Protein AF-A0A9D5T159-F1 (afdb_monomer)

Foldseek 3Di:
DDDDDDDDDDDDDPDPDDDDDPDPDDPDPDPDDDDDPDDDDDDDDDDDDDDDDDDDDDDDDDDDDDDDDDDDDDDDDDDDDDDDDDDDDDDDDDDDDDDDDDDDDDDDDDDDDDPDVVVVVVVVVVVVVVVCVVVVVDDPDFDWDPAAQVFATARPPPRDGDDDHDNFDWDDAEQQRFIAGPRPGDTDHHRPHFDWDDWDWPADAAQPDWTKIFTAGPRPGDGPDMDTHDHDQWEDDQQFIPHAPVRVQVNCVVVFVKDWDPDFPPPDPDPQKTKIWIAHPVRFIWMWIFGADPVRGTFKIKIKGLDLLVQQQSQLVVVCRRPVQSDDPRSRPPQDEQDWDDDDFKIWGWHADPPNIIMIMIGGPSNVVPDDPPNVPPPD

Mean predicted aligned error: 19.45 Å

Radius of gyration: 51.62 Å; Cα contacts (8 Å, |Δi|>4): 523; chains: 1; bounding box: 123×114×135 Å

Secondary structure (DSSP, 8-state):
---------PPP-------------PPPPPPPPP------PPPPP-----------------------------PPP-------------------------PPPPP-------HHHHHHHHHHHHHHHHHHHHTTSS-SS--EEPP-SSS-EEETTT--EES-PPPP-BPPP-SSS--BBTTT--B-SPP----EEEEEEEE---SSS-EEEEEEETTT--EEEEEEEPPPPP-EETTEESS-HHHHHHHHHHHSS-EEEEEE---S--TTEEEEEEE-TT--EEEEEEEE-TTS-EEEEEEEESSHHHHHHHHHHHHHHH-TT---TTTTTS--TT-EEEETTEEEEEEEETTTEEEEEEEEHHHHHH--TT-TTS--

Solvent-accessible surface area (backbone atoms only — not comparable to full-atom values): 24364 Å² total; per-residue (Å²): 141,80,84,89,88,89,83,89,81,85,82,82,96,84,87,89,76,89,87,91,78,82,78,82,76,75,79,77,81,78,77,82,77,81,84,79,84,76,81,85,76,84,84,83,89,82,91,85,79,92,84,88,81,89,85,84,84,88,83,88,88,86,87,87,94,87,83,93,87,82,83,86,89,86,90,80,90,78,85,87,86,90,83,88,85,86,88,89,86,86,89,87,86,88,88,83,88,83,90,80,90,82,84,87,83,82,91,80,92,80,86,84,90,75,71,61,64,59,50,51,51,52,48,51,51,49,49,51,49,48,50,37,45,71,70,52,77,52,70,91,72,80,57,64,42,81,44,39,63,85,39,35,19,33,25,79,84,71,70,49,72,47,83,64,44,35,79,74,55,64,50,78,53,40,48,83,40,54,8,32,21,81,86,76,70,47,81,60,54,70,39,76,44,79,46,87,49,57,77,41,79,78,38,79,44,34,63,78,38,62,11,33,33,30,34,22,19,68,86,77,62,48,77,75,45,75,47,78,40,71,50,38,79,57,38,78,56,70,45,23,42,77,53,50,70,70,43,48,55,50,36,45,47,72,78,43,70,35,50,68,50,91,59,69,61,68,81,62,97,43,94,52,47,48,32,26,45,30,29,43,77,88,66,51,64,33,38,40,35,39,31,39,46,99,85,67,36,35,30,35,41,32,29,35,18,68,45,52,51,61,10,25,27,54,43,36,55,52,44,24,65,43,37,71,84,49,74,57,94,54,40,33,80,78,50,49,86,70,37,76,50,75,55,99,63,35,32,37,41,27,38,77,45,98,87,64,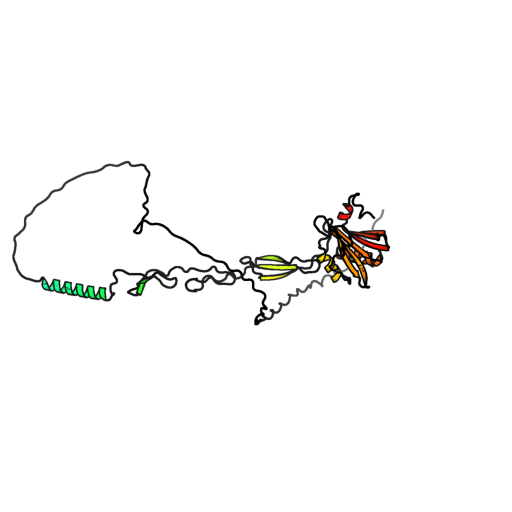35,14,37,12,37,36,30,24,42,59,35,63,74,65,57,51,98,81,55,64,90,77,65,130

Sequence (380 aa):
MDTENNQINNPTPEENAEKNEVIGSNPEPIPPKPQYEGTAEPFAENPATANTINNTPQFAPQMPQNGIYNGYVPNPQATPDFANNQPQFAPPFQQPYNVAINTPPPKKKKKFLAPLIIIVVLIVVAAVFFLLTSTHVICLDHKWKEATCTDPKICMYCNKTEGVPSKHDWSEATCTEDAECKNCGKEGKKATGHTEGSWTVTKEATLIDYGTEELLCKDCSESLNSRSTEKKDAAVIGESFNFTDIEFISWVMENTTAEIDYTETGVFDDPATTSYDITDSDGTKGILALDHDENGNICVIIFYYAEWADAAAMAAITAEDINSSFVFENAGEYLVEYDIYTAADMTIYVYETDGGIYSAMLAPVEFIENLSDDDSDYEA

Nearest PDB structures (foldseek):
  2xft-assembly1_A  TM=7.803E-01  e=1.245E+00  Streptomyces clavuligerus
  2xgn-assembly2_B  TM=7.862E-01  e=1.316E+00  Streptomyces clavuligerus

Structure (mmCIF, N/CA/C/O backbone):
data_AF-A0A9D5T159-F1
#
_entry.id   AF-A0A9D5T159-F1
#
loop_
_atom_site.group_PDB
_atom_site.id
_atom_site.type_symbol
_atom_site.label_atom_id
_atom_site.label_alt_id
_atom_site.label_comp_id
_atom_site.label_asym_id
_atom_site.label_entity_id
_atom_site.label_seq_id
_atom_site.pdbx_PDB_ins_code
_atom_site.Cartn_x
_atom_site.Cartn_y
_atom_site.Cartn_z
_atom_site.occupancy
_atom_site.B_iso_or_equiv
_atom_site.auth_seq_id
_atom_site.auth_comp_id
_atom_site.auth_asym_id
_atom_site.auth_atom_id
_atom_site.pdbx_PDB_model_num
ATOM 1 N N . MET A 1 1 ? 8.693 -66.542 -40.450 1.00 35.00 1 MET A N 1
ATOM 2 C CA . MET A 1 1 ? 9.557 -67.734 -40.431 1.00 35.00 1 MET A CA 1
ATOM 3 C C . MET A 1 1 ? 10.956 -67.221 -40.114 1.00 35.00 1 MET A C 1
ATOM 5 O O . MET A 1 1 ? 11.492 -66.521 -40.956 1.00 35.00 1 MET A O 1
ATOM 9 N N . ASP A 1 2 ? 11.541 -67.335 -38.925 1.00 37.88 2 ASP A N 1
ATOM 10 C CA . ASP A 1 2 ? 11.227 -68.131 -37.737 1.00 37.88 2 ASP A CA 1
ATOM 11 C C . ASP A 1 2 ? 11.824 -67.482 -36.463 1.00 37.88 2 ASP A C 1
ATOM 13 O O . ASP A 1 2 ? 12.877 -66.853 -36.514 1.00 37.88 2 ASP A O 1
ATOM 17 N N . THR A 1 3 ? 11.049 -67.623 -35.379 1.00 38.53 3 THR A N 1
ATOM 18 C CA . THR A 1 3 ? 11.322 -67.793 -33.925 1.00 38.53 3 THR A CA 1
ATOM 19 C C . THR A 1 3 ? 12.663 -67.368 -33.293 1.00 38.53 3 THR A C 1
ATOM 21 O O . THR A 1 3 ? 13.725 -67.823 -33.696 1.00 38.53 3 THR A O 1
ATOM 24 N N . GLU A 1 4 ? 12.616 -66.463 -32.303 1.00 40.59 4 GLU A N 1
ATOM 25 C CA . GLU A 1 4 ? 12.699 -66.684 -30.828 1.00 40.59 4 GLU A CA 1
ATOM 26 C C . GLU A 1 4 ? 14.114 -66.887 -30.248 1.00 40.59 4 GLU A C 1
ATOM 28 O O . GLU A 1 4 ? 14.751 -67.910 -30.474 1.00 40.59 4 GLU A O 1
ATOM 33 N N . ASN A 1 5 ? 14.540 -65.973 -29.362 1.00 39.41 5 ASN A N 1
ATOM 34 C CA . ASN A 1 5 ? 14.819 -66.364 -27.976 1.00 39.41 5 ASN A CA 1
ATOM 35 C C . ASN A 1 5 ? 14.843 -65.164 -27.015 1.00 39.41 5 ASN A C 1
ATOM 37 O O . ASN A 1 5 ? 15.507 -64.157 -27.245 1.00 39.41 5 ASN A O 1
ATOM 41 N N . ASN A 1 6 ? 14.092 -65.329 -25.932 1.00 36.31 6 ASN A N 1
ATOM 42 C CA . ASN A 1 6 ? 13.870 -64.419 -24.819 1.00 36.31 6 ASN A CA 1
ATOM 43 C C . ASN A 1 6 ? 14.779 -64.855 -23.658 1.00 36.31 6 ASN A C 1
ATOM 45 O O . ASN A 1 6 ? 14.696 -66.009 -23.239 1.00 36.31 6 ASN A O 1
ATOM 49 N N . GLN A 1 7 ? 15.618 -63.967 -23.118 1.00 37.91 7 GLN A N 1
ATOM 50 C CA . GLN A 1 7 ? 16.194 -64.157 -21.785 1.00 37.91 7 GLN A CA 1
ATOM 51 C C . GLN A 1 7 ? 16.141 -62.863 -20.975 1.00 37.91 7 GLN A C 1
ATOM 53 O O . GLN A 1 7 ? 16.732 -61.837 -21.303 1.00 37.91 7 GLN A O 1
ATOM 58 N N . ILE A 1 8 ? 15.369 -63.000 -19.905 1.00 35.31 8 ILE A N 1
ATOM 59 C CA . ILE A 1 8 ? 15.056 -62.087 -18.820 1.00 35.31 8 ILE A CA 1
ATOM 60 C C . ILE A 1 8 ? 16.301 -61.927 -17.940 1.00 35.31 8 ILE A C 1
ATOM 62 O O . ILE A 1 8 ? 16.802 -62.921 -17.419 1.00 35.31 8 ILE A O 1
ATOM 66 N N . ASN A 1 9 ? 16.748 -60.690 -17.721 1.00 38.12 9 ASN A N 1
ATOM 67 C CA . ASN A 1 9 ? 17.673 -60.348 -16.642 1.00 38.12 9 ASN A CA 1
ATOM 68 C C . ASN A 1 9 ? 16.944 -59.451 -15.634 1.00 38.12 9 ASN A C 1
ATOM 70 O O . ASN A 1 9 ? 16.641 -58.296 -15.920 1.00 38.12 9 ASN A O 1
ATOM 74 N N . ASN A 1 10 ? 16.663 -60.019 -14.461 1.00 33.94 10 ASN A N 1
ATOM 75 C CA . ASN A 1 10 ? 16.289 -59.302 -13.242 1.00 33.94 10 ASN A CA 1
ATOM 76 C C . ASN A 1 10 ? 17.531 -58.611 -12.653 1.00 33.94 10 ASN A C 1
ATOM 78 O O . ASN A 1 10 ? 18.535 -59.299 -12.450 1.00 33.94 10 ASN A O 1
ATOM 82 N N . PRO A 1 11 ? 17.452 -57.338 -12.239 1.00 42.34 11 PRO A N 1
ATOM 83 C CA . PRO A 1 11 ? 18.236 -56.826 -11.130 1.00 42.34 11 PRO A CA 1
ATOM 84 C C . PRO A 1 11 ? 17.473 -56.946 -9.799 1.00 42.34 11 PRO A C 1
ATOM 86 O O . PRO A 1 11 ? 16.247 -56.900 -9.727 1.00 42.34 11 PRO A O 1
ATOM 89 N N . THR A 1 12 ? 18.262 -57.177 -8.760 1.00 36.94 12 THR A N 1
ATOM 90 C CA . THR A 1 12 ? 17.955 -57.493 -7.362 1.00 36.94 12 THR A CA 1
ATOM 91 C C . THR A 1 12 ? 17.255 -56.367 -6.579 1.00 36.94 12 THR A C 1
ATOM 93 O O . THR A 1 12 ? 17.420 -55.200 -6.922 1.00 36.94 12 THR A O 1
ATOM 96 N N . PRO A 1 13 ? 16.508 -56.693 -5.502 1.00 43.31 13 PRO A N 1
ATOM 97 C CA . PRO A 1 13 ? 15.778 -55.723 -4.689 1.00 43.31 13 PRO A CA 1
ATOM 98 C C . PRO A 1 13 ? 16.628 -55.238 -3.506 1.00 43.31 13 PRO A C 1
ATOM 100 O O . PRO A 1 13 ? 16.632 -55.874 -2.457 1.00 43.31 13 PRO A O 1
ATOM 103 N N . GLU A 1 14 ? 17.344 -54.125 -3.659 1.00 41.94 14 GLU A N 1
ATOM 104 C CA . GLU A 1 14 ? 18.054 -53.481 -2.543 1.00 41.94 14 GLU A CA 1
ATOM 105 C C . GLU A 1 14 ? 18.382 -52.012 -2.878 1.00 41.94 14 GLU A C 1
ATOM 107 O O . GLU A 1 14 ? 19.506 -51.699 -3.232 1.00 41.94 14 GLU A O 1
ATOM 112 N N . GLU A 1 15 ? 17.378 -51.123 -2.831 1.00 40.00 15 GLU A N 1
ATOM 113 C CA . GLU A 1 15 ? 17.549 -49.671 -2.577 1.00 40.00 15 GLU A CA 1
ATOM 114 C C . GLU A 1 15 ? 16.178 -48.973 -2.429 1.00 40.00 15 GLU A C 1
ATOM 116 O O . GLU A 1 15 ? 15.775 -48.121 -3.211 1.00 40.00 15 GLU A O 1
ATOM 121 N N . ASN A 1 16 ? 15.390 -49.394 -1.436 1.00 42.78 16 ASN A N 1
ATOM 122 C CA . ASN A 1 16 ? 14.171 -48.684 -1.026 1.00 42.78 16 ASN A CA 1
ATOM 123 C C . ASN A 1 16 ? 14.068 -48.689 0.506 1.00 42.78 16 ASN A C 1
ATOM 125 O O . ASN A 1 16 ? 13.223 -49.357 1.098 1.00 42.78 16 ASN A O 1
ATOM 129 N N . ALA A 1 17 ? 14.993 -47.975 1.142 1.00 42.75 17 ALA A N 1
ATOM 130 C CA . ALA A 1 17 ? 14.923 -47.495 2.518 1.00 42.75 17 ALA A CA 1
ATOM 131 C C . ALA A 1 17 ? 15.980 -46.385 2.667 1.00 42.75 17 ALA A C 1
ATOM 133 O O . ALA A 1 17 ? 17.085 -46.568 2.181 1.00 42.75 17 ALA A O 1
ATOM 134 N N . GLU A 1 18 ? 15.627 -45.281 3.338 1.00 37.28 18 GLU A N 1
ATOM 135 C CA . GLU A 1 18 ? 16.356 -43.992 3.444 1.00 37.28 18 GLU A CA 1
ATOM 136 C C . GLU A 1 18 ? 16.160 -43.086 2.209 1.00 37.28 18 GLU A C 1
ATOM 138 O O . GLU A 1 18 ? 16.748 -43.292 1.162 1.00 37.28 18 GLU A O 1
ATOM 143 N N . LYS A 1 19 ? 15.322 -42.045 2.213 1.00 37.28 19 LYS A N 1
ATOM 144 C CA . LYS A 1 19 ? 15.208 -40.966 3.202 1.00 37.28 19 LYS A CA 1
ATOM 145 C C . LYS A 1 19 ? 13.775 -40.417 3.235 1.00 37.28 19 LYS A C 1
ATOM 147 O O . LYS A 1 19 ? 13.394 -39.608 2.398 1.00 37.28 19 LYS A O 1
ATOM 152 N N . ASN A 1 20 ? 13.007 -40.834 4.236 1.00 39.84 20 ASN A N 1
ATOM 153 C CA . ASN A 1 20 ? 11.859 -40.088 4.749 1.00 39.84 20 ASN A CA 1
ATOM 154 C C . ASN A 1 20 ? 12.241 -39.629 6.158 1.00 39.84 20 ASN A C 1
ATOM 156 O O . ASN A 1 20 ? 12.003 -40.339 7.129 1.00 39.84 20 ASN A O 1
ATOM 160 N N . GLU A 1 21 ? 12.884 -38.469 6.251 1.00 37.00 21 GLU A N 1
ATOM 161 C CA . GLU A 1 21 ? 13.100 -37.759 7.512 1.00 37.00 21 GLU A CA 1
ATOM 162 C C . GLU A 1 21 ? 13.129 -36.255 7.205 1.00 37.00 21 GLU A C 1
ATOM 164 O O . GLU A 1 21 ? 14.180 -35.644 7.033 1.00 37.00 21 GLU A O 1
ATOM 169 N N . VAL A 1 22 ? 11.945 -35.651 7.060 1.00 40.69 22 VAL A N 1
ATOM 170 C CA . VAL A 1 22 ? 11.805 -34.199 7.215 1.00 40.69 22 VAL A CA 1
ATOM 171 C C . VAL A 1 22 ? 11.419 -33.971 8.665 1.00 40.69 22 VAL A C 1
ATOM 173 O O . VAL A 1 22 ? 10.295 -34.232 9.093 1.00 40.69 22 VAL A O 1
ATOM 176 N N . ILE A 1 23 ? 12.423 -33.559 9.429 1.00 39.59 23 ILE A N 1
ATOM 177 C CA . ILE A 1 23 ? 12.317 -33.125 10.812 1.00 39.59 23 ILE A CA 1
ATOM 178 C C . ILE A 1 23 ? 11.408 -31.896 10.836 1.00 39.59 23 ILE A C 1
ATOM 180 O O . ILE A 1 23 ? 11.740 -30.854 10.278 1.00 39.59 23 ILE A O 1
ATOM 184 N N . GLY A 1 24 ? 10.260 -32.021 11.501 1.00 37.59 24 GLY A N 1
ATOM 185 C CA . GLY A 1 24 ? 9.481 -30.871 11.933 1.00 37.59 24 GLY A CA 1
ATOM 186 C C . GLY A 1 24 ? 10.275 -30.098 12.980 1.00 37.59 24 GLY A C 1
ATOM 187 O O . GLY A 1 24 ? 10.333 -30.500 14.142 1.00 37.59 24 GLY A O 1
ATOM 188 N N . SER A 1 25 ? 10.896 -28.993 12.578 1.00 36.84 25 SER A N 1
ATOM 189 C CA . SER A 1 25 ? 11.371 -27.981 13.514 1.00 36.84 25 SER A CA 1
ATOM 190 C C . SER A 1 25 ? 10.179 -27.131 13.945 1.00 36.84 25 SER A C 1
ATOM 192 O O . SER A 1 25 ? 9.676 -26.299 13.194 1.00 36.84 25 SER A O 1
ATOM 194 N N . ASN A 1 26 ? 9.715 -27.384 15.165 1.00 39.06 26 ASN A N 1
ATOM 195 C CA . ASN A 1 26 ? 8.868 -26.482 15.936 1.00 39.06 26 ASN A CA 1
ATOM 196 C C . ASN A 1 26 ? 9.528 -25.085 15.967 1.00 39.06 26 ASN A C 1
ATOM 198 O O . ASN A 1 26 ? 10.696 -25.023 16.362 1.00 39.06 26 ASN A O 1
ATOM 202 N N . PRO A 1 27 ? 8.864 -23.988 15.560 1.00 43.00 27 PRO A N 1
ATOM 203 C CA . PRO A 1 27 ? 9.453 -22.662 15.708 1.00 43.00 27 PRO A CA 1
ATOM 204 C C . PRO A 1 27 ? 9.673 -22.378 17.199 1.00 43.00 27 PRO A C 1
ATOM 206 O O . PRO A 1 27 ? 8.798 -22.640 18.030 1.00 43.00 27 PRO A O 1
ATOM 209 N N . GLU A 1 28 ? 10.866 -21.896 17.552 1.00 42.44 28 GLU A N 1
ATOM 210 C CA . GLU A 1 28 ? 11.162 -21.460 18.917 1.00 42.44 28 GLU A CA 1
ATOM 211 C C . GLU A 1 28 ? 10.138 -20.401 19.369 1.00 42.44 28 GLU A C 1
ATOM 213 O O . GLU A 1 28 ? 9.763 -19.530 18.577 1.00 42.44 28 GLU A O 1
ATOM 218 N N . PRO A 1 29 ? 9.679 -20.433 20.635 1.00 40.31 29 PRO A N 1
ATOM 219 C CA . PRO A 1 29 ? 8.845 -19.368 21.163 1.00 40.31 29 PRO A CA 1
ATOM 220 C C . PRO A 1 29 ? 9.628 -18.053 21.147 1.00 40.31 29 PRO A C 1
ATOM 222 O O . PRO A 1 29 ? 10.692 -17.946 21.760 1.00 40.31 29 PRO A O 1
ATOM 225 N N . ILE A 1 30 ? 9.071 -17.047 20.475 1.00 49.91 30 ILE A N 1
ATOM 226 C CA . ILE A 1 30 ? 9.585 -15.676 20.481 1.00 49.91 30 ILE A CA 1
ATOM 227 C C . ILE A 1 30 ? 9.659 -15.204 21.947 1.00 49.91 30 ILE A C 1
ATOM 229 O O . ILE A 1 30 ? 8.656 -15.305 22.663 1.00 49.91 30 ILE A O 1
ATOM 233 N N . PRO A 1 31 ? 10.810 -14.698 22.432 1.00 49.03 31 PRO A N 1
ATOM 234 C CA . PRO A 1 31 ? 10.899 -14.171 23.787 1.00 49.03 31 PRO A CA 1
ATOM 235 C C . PRO A 1 31 ? 9.944 -12.974 23.947 1.00 49.03 31 PRO A C 1
ATOM 237 O O . PRO A 1 31 ? 9.856 -12.140 23.041 1.00 49.03 31 PRO A O 1
ATOM 240 N N . PRO A 1 32 ? 9.227 -12.847 25.079 1.00 45.97 32 PRO A N 1
ATOM 241 C CA . PRO A 1 32 ? 8.334 -11.715 25.293 1.00 45.97 32 PRO A CA 1
ATOM 242 C C . PRO A 1 32 ? 9.131 -10.403 25.258 1.00 45.97 32 PRO A C 1
ATOM 244 O O . PRO A 1 32 ? 10.160 -10.276 25.926 1.00 45.97 32 PRO A O 1
ATOM 247 N N . LYS A 1 33 ? 8.655 -9.431 24.464 1.00 47.56 33 LYS A N 1
ATOM 248 C CA . LYS A 1 33 ? 9.244 -8.085 24.370 1.00 47.56 33 LYS A CA 1
ATOM 249 C C . LYS A 1 33 ? 9.381 -7.459 25.772 1.00 47.56 33 LYS A C 1
ATOM 251 O O . LYS A 1 33 ? 8.455 -7.585 26.576 1.00 47.56 33 LYS A O 1
ATOM 256 N N . PRO A 1 34 ? 10.485 -6.747 26.070 1.00 36.81 34 PRO A N 1
ATOM 257 C CA . PRO A 1 34 ? 10.604 -5.994 27.313 1.00 36.81 34 PRO A CA 1
ATOM 258 C C . PRO A 1 34 ? 9.539 -4.890 27.356 1.00 36.81 34 PRO A C 1
ATOM 260 O O . PRO A 1 34 ? 9.408 -4.109 26.413 1.00 36.81 34 PRO A O 1
ATOM 263 N N . GLN A 1 35 ? 8.777 -4.829 28.451 1.00 35.31 35 GLN A N 1
ATOM 264 C CA . GLN A 1 35 ? 7.867 -3.716 28.707 1.00 35.31 35 GLN A CA 1
ATOM 265 C C . GLN A 1 35 ? 8.692 -2.449 28.929 1.00 35.31 35 GLN A C 1
ATOM 267 O O . GLN A 1 35 ? 9.454 -2.350 29.890 1.00 35.31 35 GLN A O 1
ATOM 272 N N . TYR A 1 36 ? 8.566 -1.497 28.010 1.00 36.22 36 TYR A N 1
ATOM 273 C CA . TYR A 1 36 ? 9.182 -0.188 28.144 1.00 36.22 36 TYR A CA 1
ATOM 274 C C . TYR A 1 36 ? 8.269 0.691 29.006 1.00 36.22 36 TYR A C 1
ATOM 276 O O . TYR A 1 36 ? 7.236 1.171 28.544 1.00 36.22 36 TYR A O 1
ATOM 284 N N . GLU A 1 37 ? 8.635 0.881 30.274 1.00 38.56 37 GLU A N 1
ATOM 285 C CA . GLU A 1 37 ? 8.058 1.922 31.128 1.00 38.56 37 GLU A CA 1
ATOM 286 C C . GLU A 1 37 ? 8.609 3.281 30.673 1.00 38.56 37 GLU A C 1
ATOM 288 O O . GLU A 1 37 ? 9.659 3.741 31.119 1.00 38.56 37 GLU A O 1
ATOM 293 N N . GLY A 1 38 ? 7.917 3.910 29.724 1.00 32.59 38 GLY A N 1
ATOM 294 C CA . GLY A 1 38 ? 8.201 5.277 29.306 1.00 32.59 38 GLY A CA 1
ATOM 295 C C . GLY A 1 38 ? 7.608 6.276 30.296 1.00 32.59 38 GLY A C 1
ATOM 296 O O . GLY A 1 38 ? 6.405 6.527 30.292 1.00 32.59 38 GLY A O 1
ATOM 297 N N . THR A 1 39 ? 8.452 6.872 31.135 1.00 32.91 39 THR A N 1
ATOM 298 C CA . THR A 1 39 ? 8.127 8.091 31.882 1.00 32.91 39 THR A CA 1
ATOM 299 C C . THR A 1 39 ? 7.944 9.248 30.901 1.00 32.91 39 THR A C 1
ATOM 301 O O . THR A 1 39 ? 8.896 9.648 30.233 1.00 32.91 39 THR A O 1
ATOM 304 N N . ALA A 1 40 ? 6.728 9.785 30.806 1.00 31.28 40 ALA A N 1
ATOM 305 C CA . ALA A 1 40 ? 6.445 10.990 30.038 1.00 31.28 40 ALA A CA 1
ATOM 306 C C . ALA A 1 40 ? 7.032 12.224 30.747 1.00 31.28 40 ALA A C 1
ATOM 308 O O . ALA A 1 40 ? 6.583 12.590 31.834 1.00 31.28 40 ALA A O 1
ATOM 309 N N . GLU A 1 41 ? 8.006 12.880 30.118 1.00 34.59 41 GLU A N 1
ATOM 310 C CA . GLU A 1 41 ? 8.311 14.290 30.381 1.00 34.59 41 GLU A CA 1
ATOM 311 C C . GLU A 1 41 ? 7.579 15.178 29.353 1.00 34.59 41 GLU A C 1
ATOM 313 O O . GLU A 1 41 ? 7.395 14.765 28.205 1.00 34.59 41 GLU A O 1
ATOM 318 N N . PRO A 1 42 ? 7.099 16.371 29.753 1.00 34.84 42 PRO A N 1
ATOM 319 C CA . PRO A 1 42 ? 6.123 17.134 28.983 1.00 34.84 42 PRO A CA 1
ATOM 320 C C . PRO A 1 42 ? 6.767 17.951 27.859 1.00 34.84 42 PRO A C 1
ATOM 322 O O . PRO A 1 42 ? 7.761 18.651 28.059 1.00 34.84 42 PRO A O 1
ATOM 325 N N . PHE A 1 43 ? 6.135 17.923 26.685 1.00 32.78 43 PHE A N 1
ATOM 326 C CA . PHE A 1 43 ? 6.458 18.816 25.577 1.00 32.78 43 PHE A CA 1
ATOM 327 C C . PHE A 1 43 ? 6.148 20.273 25.936 1.00 32.78 43 PHE A C 1
ATOM 329 O O . PHE A 1 43 ? 5.066 20.611 26.416 1.00 32.78 43 PHE A O 1
ATOM 336 N N . ALA A 1 44 ? 7.133 21.130 25.681 1.00 32.06 44 ALA A N 1
ATOM 337 C CA . ALA A 1 44 ? 7.045 22.574 25.789 1.00 32.06 44 ALA A CA 1
ATOM 338 C C . ALA A 1 44 ? 6.223 23.158 24.626 1.00 32.06 44 ALA A C 1
ATOM 340 O O . ALA A 1 44 ? 6.539 22.931 23.459 1.00 32.06 44 ALA A O 1
ATOM 341 N N . GLU A 1 45 ? 5.206 23.955 24.949 1.00 34.34 45 GLU A N 1
ATOM 342 C CA . GLU A 1 45 ? 4.498 24.804 23.988 1.00 34.34 45 GLU A CA 1
ATOM 343 C C . GLU A 1 45 ? 5.295 26.097 23.740 1.00 34.34 45 GLU A C 1
ATOM 345 O O . GLU A 1 45 ? 5.734 26.758 24.685 1.00 34.34 45 GLU A O 1
ATOM 350 N N . ASN A 1 46 ? 5.449 26.489 22.472 1.00 32.50 46 ASN A N 1
ATOM 351 C CA . ASN A 1 46 ? 5.905 27.828 22.084 1.00 32.50 46 ASN A CA 1
ATOM 352 C C . ASN A 1 46 ? 4.730 28.589 21.425 1.00 32.50 46 ASN A C 1
ATOM 354 O O . ASN A 1 46 ? 3.980 27.965 20.670 1.00 32.50 46 ASN A O 1
ATOM 358 N N . PRO A 1 47 ? 4.530 29.901 21.679 1.00 43.19 47 PRO A N 1
ATOM 359 C CA . PRO A 1 47 ? 3.262 30.574 21.436 1.00 43.19 47 PRO A CA 1
ATOM 360 C C . PRO A 1 47 ? 3.262 31.443 20.168 1.00 43.19 47 PRO A C 1
ATOM 362 O O . PRO A 1 47 ? 4.215 32.160 19.873 1.00 43.19 47 PRO A O 1
ATOM 365 N N . ALA A 1 48 ? 2.122 31.466 19.483 1.00 31.20 48 ALA A N 1
ATOM 366 C CA . ALA A 1 48 ? 1.695 32.497 18.534 1.00 31.20 48 ALA A CA 1
ATOM 367 C C . ALA A 1 48 ? 0.172 32.336 18.359 1.00 31.20 48 ALA A C 1
ATOM 369 O O . ALA A 1 48 ? -0.310 31.215 18.316 1.00 31.20 48 ALA A O 1
ATOM 370 N N . THR A 1 49 ? -0.703 33.332 18.274 1.00 32.00 49 THR A N 1
ATOM 371 C CA . THR A 1 49 ? -0.649 34.796 18.317 1.00 32.00 49 THR A CA 1
ATOM 372 C C . THR A 1 49 ? -2.094 35.243 18.569 1.00 32.00 49 THR A C 1
ATOM 374 O O . THR A 1 49 ? -3.039 34.615 18.095 1.00 32.00 49 THR A O 1
ATOM 377 N N . ALA A 1 50 ? -2.268 36.326 19.321 1.00 31.11 50 ALA A N 1
ATOM 378 C CA . ALA A 1 50 ? -3.561 36.921 19.628 1.00 31.11 50 ALA A CA 1
ATOM 379 C C . ALA A 1 50 ? -4.270 37.482 18.383 1.00 31.11 50 ALA A C 1
ATOM 381 O O . ALA A 1 50 ? -3.644 38.150 17.566 1.00 31.11 50 ALA A O 1
ATOM 382 N N . ASN A 1 51 ? -5.595 37.319 18.320 1.00 34.03 51 ASN A N 1
ATOM 383 C CA . ASN A 1 51 ? -6.485 38.279 17.669 1.00 34.03 51 ASN A CA 1
ATO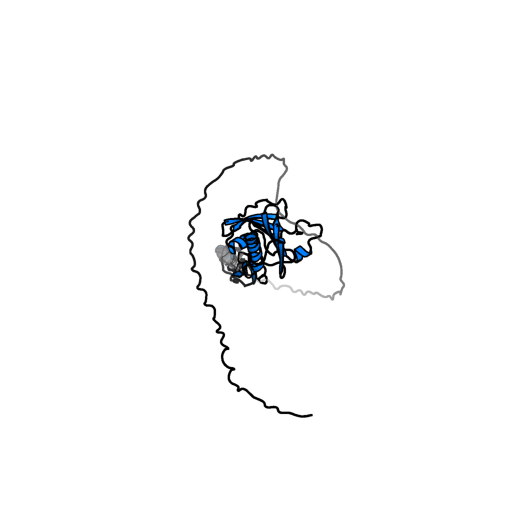M 384 C C . ASN A 1 51 ? -7.831 38.339 18.407 1.00 34.03 51 ASN A C 1
ATOM 386 O O . ASN A 1 51 ? -8.650 37.427 18.369 1.00 34.03 51 ASN A O 1
ATOM 390 N N . THR A 1 52 ? -8.021 39.447 19.116 1.00 33.50 52 THR A N 1
ATOM 391 C CA . THR A 1 52 ? -9.260 39.922 19.742 1.00 33.50 52 THR A CA 1
ATOM 392 C C . THR A 1 52 ? -10.189 40.557 18.719 1.00 33.50 52 THR A C 1
ATOM 394 O O . THR A 1 52 ? -9.726 41.457 18.026 1.00 33.50 52 THR A O 1
ATOM 397 N N . ILE A 1 53 ? -11.500 40.276 18.775 1.00 35.72 53 ILE A N 1
ATOM 398 C CA . ILE A 1 53 ? -12.530 41.321 18.626 1.00 35.72 53 ILE A CA 1
ATOM 399 C C . ILE A 1 53 ? -13.791 40.965 19.441 1.00 35.72 53 ILE A C 1
ATOM 401 O O . ILE A 1 53 ? -14.385 39.905 19.273 1.00 35.72 53 ILE A O 1
ATOM 405 N N . ASN A 1 54 ? -14.177 41.881 20.334 1.00 34.03 54 ASN A N 1
ATOM 406 C CA . ASN A 1 54 ? -15.434 41.911 21.088 1.00 34.03 54 ASN A CA 1
ATOM 407 C C . ASN A 1 54 ? -16.640 42.167 20.169 1.00 34.03 54 ASN A C 1
ATOM 409 O O . ASN A 1 54 ? -16.488 42.884 19.184 1.00 34.03 54 ASN A O 1
ATOM 413 N N . ASN A 1 55 ? -17.839 41.714 20.568 1.00 31.31 55 ASN A N 1
ATOM 414 C CA . ASN A 1 55 ? -19.021 42.583 20.731 1.00 31.31 55 ASN A CA 1
ATOM 415 C C . ASN A 1 55 ? -20.257 41.819 21.247 1.00 31.31 55 ASN A C 1
ATOM 417 O O . ASN A 1 55 ? -20.822 40.972 20.563 1.00 31.31 55 ASN A O 1
ATOM 421 N N . THR A 1 56 ? -20.731 42.221 22.427 1.00 35.41 56 THR A N 1
ATOM 422 C CA . THR A 1 56 ? -22.145 42.157 22.842 1.00 35.41 56 THR A CA 1
ATOM 423 C C . THR A 1 56 ? -22.784 43.511 22.504 1.00 35.41 56 THR A C 1
ATOM 425 O O . THR A 1 56 ? -22.080 44.523 22.529 1.00 35.41 56 THR A O 1
ATOM 428 N N . PRO A 1 57 ? -24.106 43.593 22.264 1.00 46.62 57 PRO A N 1
ATOM 429 C CA . PRO A 1 57 ? -24.909 44.245 23.303 1.00 46.62 57 PRO A CA 1
ATOM 430 C C . PRO A 1 57 ? -26.334 43.692 23.484 1.00 46.62 57 PRO A C 1
ATOM 432 O O . PRO A 1 57 ? -26.975 43.169 22.578 1.00 46.62 57 PRO A O 1
ATOM 435 N N . GLN A 1 58 ? -26.820 43.874 24.712 1.00 36.78 58 GLN A N 1
ATOM 436 C CA . GLN A 1 58 ? -28.213 43.743 25.137 1.00 36.78 58 GLN A CA 1
ATOM 437 C C . GLN A 1 58 ? -29.134 44.765 24.453 1.00 36.78 58 GLN A C 1
ATOM 439 O O . GLN A 1 58 ? -28.650 45.814 24.055 1.00 36.78 58 GLN A O 1
ATOM 444 N N . PHE A 1 59 ? -30.448 44.502 24.405 1.00 32.97 59 PHE A N 1
ATOM 445 C CA . PHE A 1 59 ? -31.504 45.333 25.026 1.00 32.97 59 PHE A CA 1
ATOM 446 C C . PHE A 1 59 ? -32.909 44.745 24.754 1.00 32.97 59 PHE A C 1
ATOM 448 O O . PHE A 1 59 ? -33.288 44.495 23.615 1.00 32.97 59 PHE A O 1
ATOM 455 N N . ALA A 1 60 ? -33.690 44.561 25.825 1.00 35.84 60 ALA A N 1
ATOM 456 C CA . ALA A 1 60 ? -35.159 44.461 25.815 1.00 35.84 60 ALA A CA 1
ATOM 457 C C . ALA A 1 60 ? -35.783 45.872 25.933 1.00 35.84 60 ALA A C 1
ATOM 459 O O . ALA A 1 60 ? -35.070 46.789 26.353 1.00 35.84 60 ALA A O 1
ATOM 460 N N . PRO A 1 61 ? -37.081 46.084 25.606 1.00 48.97 61 PRO A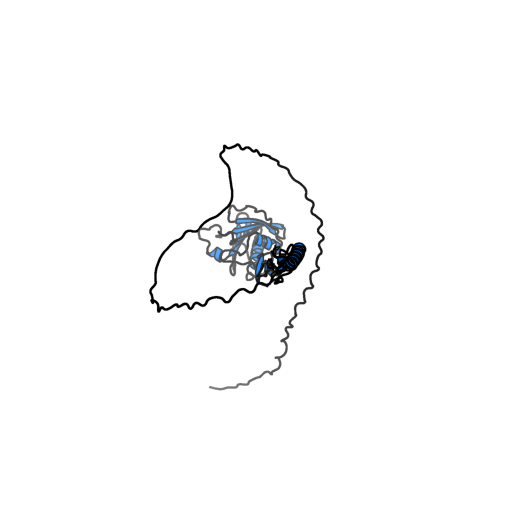 N 1
ATOM 461 C CA . PRO A 1 61 ? -38.108 46.258 26.669 1.00 48.97 61 PRO A CA 1
ATOM 462 C C . PRO A 1 61 ? -39.556 45.801 26.276 1.00 48.97 61 PRO A C 1
ATOM 464 O O . PRO A 1 61 ? -39.931 45.859 25.115 1.00 48.97 61 PRO A O 1
ATOM 467 N N . GLN A 1 62 ? -40.331 45.122 27.144 1.00 33.88 62 GLN A N 1
ATOM 468 C CA . GLN A 1 62 ? -41.358 45.564 28.140 1.00 33.88 62 GLN A CA 1
ATOM 469 C C . GLN A 1 62 ? -42.833 45.754 27.647 1.00 33.88 62 GLN A C 1
ATOM 471 O O . GLN A 1 62 ? -43.147 46.682 26.914 1.00 33.88 62 GLN A O 1
ATOM 476 N N . MET A 1 63 ? -43.684 44.845 28.170 1.00 36.41 63 MET A N 1
ATOM 477 C CA . MET A 1 63 ? -45.151 44.686 28.438 1.00 36.41 63 MET A CA 1
ATOM 478 C C . MET A 1 63 ? -46.156 45.880 28.395 1.00 36.41 63 MET A C 1
ATOM 480 O O . MET A 1 63 ? -45.742 47.035 28.369 1.00 36.41 63 MET A O 1
ATOM 484 N N . PRO A 1 64 ? -47.497 45.620 28.440 1.00 50.72 64 PRO A N 1
ATOM 485 C CA . PRO A 1 64 ? -48.276 45.519 29.715 1.00 50.72 64 PRO A CA 1
ATOM 486 C C . PRO A 1 64 ? -49.365 44.394 29.740 1.00 50.72 64 PRO A C 1
ATOM 488 O O . PRO A 1 64 ? -49.946 44.072 28.712 1.00 50.72 64 PRO A O 1
ATOM 491 N N . GLN A 1 65 ? -49.522 43.605 30.821 1.00 35.78 65 GLN A N 1
ATOM 492 C CA . GLN A 1 65 ? -50.350 43.738 32.059 1.00 35.78 65 GLN A CA 1
ATOM 493 C C . GLN A 1 65 ? -51.846 43.336 31.973 1.00 35.78 65 GLN A C 1
ATOM 495 O O . GLN A 1 65 ? -52.662 44.071 31.425 1.00 35.78 65 GLN A O 1
ATOM 500 N N . ASN A 1 66 ? -52.164 42.194 32.612 1.00 34.03 66 ASN A N 1
ATOM 501 C CA . ASN A 1 66 ? -53.361 41.804 33.405 1.00 34.03 66 ASN A CA 1
ATOM 502 C C . ASN A 1 66 ? -53.481 40.261 33.352 1.00 34.03 66 ASN A C 1
ATOM 504 O O . ASN A 1 66 ? -53.436 39.703 32.267 1.00 34.03 66 ASN A O 1
ATOM 508 N N . GLY A 1 67 ? -53.646 39.454 34.402 1.00 33.47 67 GL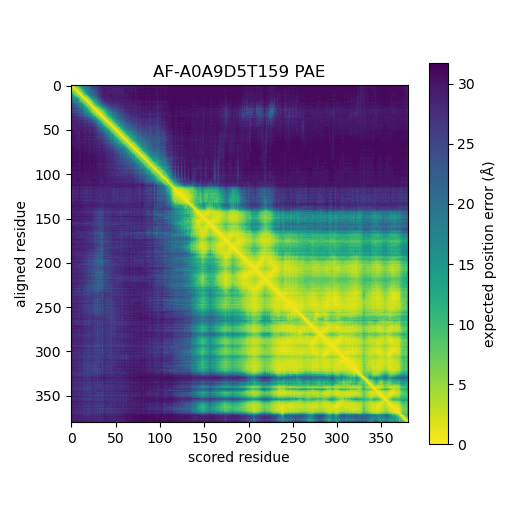Y A N 1
ATOM 509 C CA . GLY A 1 67 ? -53.764 39.629 35.846 1.00 33.47 67 GLY A CA 1
ATOM 510 C C . GLY A 1 67 ? -54.006 38.241 36.492 1.00 33.47 67 GLY A C 1
ATOM 511 O O . GLY A 1 67 ? -54.895 37.518 36.070 1.00 33.47 67 GLY A O 1
ATOM 512 N N . ILE A 1 68 ? -53.161 37.874 37.463 1.00 39.12 68 ILE A N 1
ATOM 513 C CA . ILE A 1 68 ? -53.417 37.177 38.751 1.00 39.12 68 ILE A CA 1
ATOM 514 C C . ILE A 1 68 ? -54.291 35.880 38.828 1.00 39.12 68 ILE A C 1
ATOM 516 O O . ILE A 1 68 ? -55.515 35.927 38.814 1.00 39.12 68 ILE A O 1
ATOM 520 N N . TYR A 1 69 ? -53.573 34.780 39.155 1.00 30.50 69 TYR A N 1
ATOM 521 C CA . TYR A 1 69 ? -53.785 33.703 40.169 1.00 30.50 69 TYR A CA 1
ATOM 522 C C . TYR A 1 69 ? -54.181 32.240 39.817 1.00 30.50 69 TYR A C 1
ATOM 524 O O . TYR A 1 69 ? -55.234 31.961 39.262 1.00 30.50 69 TYR A O 1
ATOM 532 N N . ASN A 1 70 ? -53.351 31.344 40.398 1.00 35.53 70 ASN A N 1
ATOM 533 C CA . ASN A 1 70 ? -53.523 29.963 40.908 1.00 35.53 70 ASN A CA 1
ATOM 534 C C . ASN A 1 70 ? -53.631 28.721 39.985 1.00 35.53 70 ASN A C 1
ATOM 536 O O . ASN A 1 70 ? -54.653 28.470 39.370 1.00 35.53 70 ASN A O 1
ATOM 540 N N . GLY A 1 71 ? -52.601 27.854 40.073 1.00 33.75 71 GLY A N 1
ATOM 541 C CA . GLY A 1 71 ? -52.654 26.527 40.731 1.00 33.75 71 GLY A CA 1
ATOM 542 C C . GLY A 1 71 ? -53.368 25.323 40.072 1.00 33.75 71 GLY A C 1
ATOM 543 O O . GLY A 1 71 ? -54.585 25.273 40.067 1.00 33.75 71 GLY A O 1
ATOM 544 N N . TYR A 1 72 ? -52.573 24.305 39.687 1.00 34.81 72 TYR A N 1
ATOM 545 C CA . TYR A 1 72 ? -52.779 22.830 39.766 1.00 34.81 72 TYR A CA 1
ATOM 546 C C . TYR A 1 72 ? -54.113 22.133 39.331 1.00 34.81 72 TYR A C 1
ATOM 548 O O . TYR A 1 72 ? -55.129 22.286 39.997 1.00 34.81 72 TYR A O 1
ATOM 556 N N . VAL A 1 73 ? -53.968 21.190 38.359 1.00 40.25 73 VAL A N 1
ATOM 557 C CA . VAL A 1 73 ? -54.706 19.915 38.012 1.00 40.25 73 VAL A CA 1
ATOM 558 C C . VAL A 1 73 ? -56.234 19.923 37.738 1.00 40.25 73 VAL A C 1
ATOM 560 O O . VAL A 1 73 ? -56.900 20.859 38.156 1.00 40.25 73 VAL A O 1
ATOM 563 N N . PRO A 1 74 ? -56.869 18.863 37.149 1.00 53.78 74 PRO A N 1
ATOM 564 C CA . PRO A 1 74 ? -56.411 17.692 36.359 1.00 53.78 74 PRO A CA 1
ATOM 565 C C . PRO A 1 74 ? -57.156 17.509 34.996 1.00 53.78 74 PRO A C 1
ATOM 567 O O . PRO A 1 74 ? -58.097 18.228 34.674 1.00 53.78 74 PRO A O 1
ATOM 570 N N . ASN A 1 75 ? -56.765 16.493 34.212 1.00 39.88 75 ASN A N 1
ATOM 571 C CA . ASN A 1 75 ? -57.423 16.040 32.971 1.00 39.88 75 ASN A CA 1
ATOM 572 C C . ASN A 1 75 ? -58.497 14.953 33.246 1.00 39.88 75 ASN A C 1
ATOM 574 O O . ASN A 1 75 ? -58.149 13.944 33.866 1.00 39.88 75 ASN A O 1
ATOM 578 N N . PRO A 1 76 ? -59.759 15.095 32.783 1.00 50.72 76 PRO A N 1
ATOM 579 C CA . PRO A 1 76 ? -60.763 14.034 32.814 1.00 50.72 76 PRO A CA 1
ATOM 580 C C . PRO A 1 76 ? -60.990 13.379 31.438 1.00 50.72 76 PRO A C 1
ATOM 582 O O . PRO A 1 76 ? -61.249 14.046 30.438 1.00 50.72 76 PRO A O 1
ATOM 585 N N . GLN A 1 77 ? -60.980 12.043 31.414 1.00 34.75 77 GLN A N 1
ATOM 586 C CA . GLN A 1 77 ? -61.494 11.247 30.297 1.00 34.75 77 GLN A CA 1
ATOM 587 C C . GLN A 1 77 ? -63.028 11.248 30.293 1.00 34.75 77 GLN A C 1
ATOM 589 O O . GLN A 1 77 ? -63.662 10.991 31.317 1.00 34.75 77 GLN A O 1
ATOM 594 N N . ALA A 1 78 ? -63.603 11.472 29.112 1.00 36.09 78 ALA A N 1
ATOM 595 C CA . ALA A 1 78 ? -64.994 11.198 28.789 1.00 36.09 78 ALA A CA 1
ATOM 596 C C . ALA A 1 78 ? -65.081 10.066 27.745 1.00 36.09 78 ALA A C 1
ATOM 598 O O . ALA A 1 78 ? -64.208 9.910 26.895 1.00 36.09 78 ALA A O 1
ATOM 599 N N . THR A 1 79 ? -66.155 9.295 27.898 1.00 41.12 79 THR A N 1
ATOM 600 C CA . THR A 1 79 ? -66.760 8.200 27.104 1.00 41.12 79 THR A CA 1
ATOM 601 C C . THR A 1 79 ? -67.096 8.616 25.645 1.00 41.12 79 THR A C 1
ATOM 603 O O . THR A 1 79 ? -66.768 9.754 25.315 1.00 41.12 79 THR A O 1
ATOM 606 N N . PRO A 1 80 ? -67.853 7.866 24.793 1.00 55.84 80 PRO A N 1
ATOM 607 C CA . PRO A 1 80 ? -68.559 6.572 24.959 1.00 55.84 80 PRO A CA 1
ATOM 608 C C . PRO A 1 80 ? -68.441 5.600 23.751 1.00 55.84 80 PRO A C 1
ATOM 610 O O . PRO A 1 80 ? -67.849 5.941 22.737 1.00 55.84 80 PRO A O 1
ATOM 613 N N . ASP A 1 81 ? -68.983 4.375 23.868 1.00 34.62 81 ASP A N 1
ATOM 614 C CA . ASP A 1 81 ? -70.063 3.891 22.978 1.00 34.62 81 ASP A CA 1
ATOM 615 C C . ASP A 1 81 ? -70.457 2.404 23.173 1.00 34.62 81 ASP A C 1
ATOM 617 O O . ASP A 1 81 ? -69.646 1.488 23.121 1.00 34.62 81 ASP A O 1
ATOM 621 N N . PHE A 1 82 ? -71.765 2.244 23.410 1.00 39.19 82 PHE A N 1
ATOM 622 C CA . PHE A 1 82 ? -72.746 1.263 22.918 1.00 39.19 82 PHE A CA 1
ATOM 623 C C . PHE A 1 82 ? -72.554 -0.275 22.933 1.00 39.19 82 PHE A C 1
ATOM 625 O O . PHE A 1 82 ? -71.668 -0.855 22.322 1.00 39.19 82 PHE A O 1
ATOM 632 N N . ALA A 1 83 ? -73.639 -0.892 23.435 1.00 34.69 83 ALA A N 1
ATOM 633 C CA . ALA A 1 83 ? -74.438 -1.974 22.831 1.00 34.69 83 ALA A CA 1
ATOM 634 C C . ALA A 1 83 ? -74.322 -3.420 23.371 1.00 34.69 83 ALA A C 1
ATOM 636 O O . ALA A 1 83 ? -73.411 -4.175 23.065 1.00 34.69 83 ALA A O 1
ATOM 637 N N . ASN A 1 84 ? -75.422 -3.800 24.038 1.00 37.66 84 ASN A N 1
ATOM 638 C CA . ASN A 1 84 ? -76.238 -5.009 23.842 1.00 37.66 84 ASN A CA 1
ATOM 639 C C . ASN A 1 84 ? -75.616 -6.408 24.007 1.00 37.66 84 ASN A C 1
ATOM 641 O O . ASN A 1 84 ? -74.985 -6.937 23.100 1.00 37.66 84 ASN A O 1
ATOM 645 N N . ASN A 1 85 ? -76.033 -7.116 25.067 1.00 36.69 85 ASN A N 1
ATOM 646 C CA . ASN A 1 85 ? -77.125 -8.108 24.986 1.00 36.69 85 ASN A CA 1
ATOM 647 C C . ASN A 1 85 ? -77.422 -8.746 26.366 1.00 36.69 85 ASN A C 1
ATOM 649 O O . ASN A 1 85 ? -76.563 -9.371 26.979 1.00 36.69 85 ASN A O 1
ATOM 653 N N . GLN A 1 86 ? -78.674 -8.636 26.820 1.00 41.88 86 GLN A N 1
ATOM 654 C CA . GLN A 1 86 ? -79.363 -9.585 27.721 1.00 41.88 86 GLN A CA 1
ATOM 655 C C . GLN A 1 86 ? -80.365 -10.379 26.853 1.00 41.88 86 GLN A C 1
ATOM 657 O O . GLN A 1 86 ? -80.811 -9.798 25.860 1.00 41.88 86 GLN A O 1
ATOM 662 N N . PRO A 1 87 ? -80.754 -11.646 27.155 1.00 50.62 87 PRO A N 1
ATOM 663 C CA . PRO A 1 87 ? -81.845 -11.927 28.122 1.00 50.62 87 PRO A CA 1
ATOM 664 C C . PRO A 1 87 ? -81.700 -13.253 28.933 1.00 50.62 87 PRO A C 1
ATOM 666 O O . PRO A 1 87 ? -81.173 -14.238 28.440 1.00 50.62 87 PRO A O 1
ATOM 669 N N . GLN A 1 88 ? -82.002 -13.292 30.241 1.00 40.38 88 GLN A N 1
ATOM 670 C CA . GLN A 1 88 ? -83.299 -13.592 30.911 1.00 40.38 88 GLN A CA 1
ATOM 671 C C . GLN A 1 88 ? -83.374 -15.029 31.470 1.00 40.38 88 GLN A C 1
ATOM 673 O O . GLN A 1 88 ? -83.399 -15.974 30.699 1.00 40.38 88 GLN A O 1
ATOM 678 N N . PHE A 1 89 ? -83.556 -15.163 32.792 1.00 39.56 89 PHE A N 1
ATOM 679 C CA . PHE A 1 89 ? -84.591 -16.017 33.398 1.00 39.56 89 PHE A CA 1
ATOM 680 C C . PHE A 1 89 ? -85.072 -15.375 34.716 1.00 39.56 89 PHE A C 1
ATOM 682 O O . PHE A 1 89 ? -84.293 -14.778 35.457 1.00 39.56 89 PHE A O 1
ATOM 689 N N . ALA A 1 90 ? -86.388 -15.431 34.924 1.00 43.09 90 ALA A N 1
ATOM 690 C CA . ALA A 1 90 ? -87.209 -14.674 35.874 1.00 43.09 90 ALA A CA 1
ATOM 691 C C . ALA A 1 90 ? -87.394 -15.371 37.263 1.00 43.09 90 ALA A C 1
ATOM 693 O O . ALA A 1 90 ? -86.961 -16.512 37.417 1.00 43.09 90 ALA A O 1
ATOM 694 N N . PRO A 1 91 ? -88.026 -14.707 38.268 1.00 58.25 91 PRO A N 1
ATOM 695 C CA . PRO A 1 91 ? -88.020 -15.044 39.711 1.00 58.25 91 PRO A CA 1
ATOM 696 C C . PRO A 1 91 ? -89.397 -15.593 40.210 1.00 58.25 91 PRO A C 1
ATOM 698 O O . PRO A 1 91 ? -90.156 -16.096 39.388 1.00 58.25 91 PRO A O 1
ATOM 701 N N . PRO A 1 92 ? -89.850 -15.386 41.474 1.00 57.25 92 PRO A N 1
ATOM 702 C CA . PRO A 1 92 ? -89.433 -15.937 42.776 1.00 57.25 92 PRO A CA 1
ATOM 703 C C . PRO A 1 92 ? -90.570 -16.743 43.474 1.00 57.25 92 PRO A C 1
ATOM 705 O O . PRO A 1 92 ? -91.713 -16.746 43.024 1.00 57.25 92 PRO A O 1
ATOM 708 N N . PHE A 1 93 ? -90.307 -17.349 44.641 1.00 37.00 93 PHE A N 1
ATOM 709 C CA . PHE A 1 93 ? -91.361 -17.831 45.555 1.00 37.00 93 PHE A CA 1
ATOM 710 C C . PHE A 1 93 ? -91.229 -17.158 46.931 1.00 37.00 93 PHE A C 1
ATOM 712 O O . PHE A 1 93 ? -90.159 -17.160 47.534 1.00 37.00 93 PHE A O 1
ATOM 719 N N . GLN A 1 94 ? -92.322 -16.549 47.397 1.00 49.12 94 GLN A N 1
ATOM 720 C CA . GLN A 1 94 ? -92.472 -15.904 48.705 1.00 49.12 94 GLN A CA 1
ATOM 721 C C . GLN A 1 94 ? -93.165 -16.864 49.705 1.00 49.12 94 GLN A C 1
ATOM 723 O O . GLN A 1 94 ? -93.974 -17.683 49.281 1.00 49.12 94 GLN A O 1
ATOM 728 N N . GLN A 1 95 ? -92.851 -16.864 51.010 1.00 44.09 95 GLN A N 1
ATOM 729 C CA . GLN A 1 95 ? -93.539 -16.204 52.161 1.00 44.09 95 GLN A CA 1
ATOM 730 C C . GLN A 1 95 ? -93.403 -17.152 53.393 1.00 44.09 95 GLN A C 1
ATOM 732 O O . GLN A 1 95 ? -92.983 -18.290 53.185 1.00 44.09 95 GLN A O 1
ATOM 737 N N . PRO A 1 96 ? -93.847 -16.828 54.635 1.00 50.19 96 PRO A N 1
ATOM 738 C CA . PRO A 1 96 ? -94.177 -15.537 55.258 1.00 50.19 96 PRO A CA 1
ATOM 739 C C . PRO A 1 96 ? -93.510 -15.316 56.643 1.00 50.19 96 PRO A C 1
ATOM 741 O O . PRO A 1 96 ? -92.916 -16.199 57.258 1.00 50.19 96 PRO A O 1
ATOM 744 N N . TYR A 1 97 ? -93.693 -14.094 57.143 1.00 47.47 97 TYR A N 1
ATOM 745 C CA . TYR A 1 97 ? -93.511 -13.638 58.524 1.00 47.47 97 TYR A CA 1
ATOM 746 C C . TYR A 1 97 ? -94.555 -14.228 59.505 1.00 47.47 97 TYR A C 1
ATOM 748 O O . TYR A 1 97 ? -95.636 -14.607 59.065 1.00 47.47 97 TYR A O 1
ATOM 756 N N . ASN A 1 98 ? -94.240 -14.247 60.815 1.00 56.00 98 ASN A N 1
ATOM 757 C CA . ASN A 1 98 ? -95.120 -14.046 62.001 1.00 56.00 98 ASN A CA 1
ATOM 758 C C . ASN A 1 98 ? -94.298 -14.341 63.283 1.00 56.00 98 ASN A C 1
ATOM 760 O O . ASN A 1 98 ? -93.870 -15.469 63.493 1.00 56.00 98 ASN A O 1
ATOM 764 N N . VAL A 1 99 ? -93.800 -13.346 64.029 1.00 46.62 99 VAL A N 1
ATOM 765 C CA . VAL A 1 99 ? -94.405 -12.654 65.197 1.00 46.62 99 VAL A CA 1
ATOM 766 C C . VAL A 1 99 ? -94.998 -13.583 66.269 1.00 46.62 99 VAL A C 1
ATOM 768 O O . VAL A 1 99 ? -96.097 -14.101 66.107 1.00 46.62 99 VAL A O 1
ATOM 771 N N . ALA A 1 100 ? -94.324 -13.667 67.424 1.00 41.41 100 ALA A N 1
ATOM 772 C CA . ALA A 1 100 ? -94.930 -14.025 68.708 1.00 41.41 100 ALA A CA 1
ATOM 773 C C . ALA A 1 100 ? -94.240 -13.280 69.874 1.00 41.41 100 ALA A C 1
ATOM 775 O O . ALA A 1 100 ? -93.170 -13.647 70.352 1.00 41.41 100 ALA A O 1
ATOM 776 N N . ILE A 1 101 ? -94.884 -12.179 70.266 1.00 47.16 101 ILE A N 1
ATOM 777 C CA . ILE A 1 101 ? -95.042 -11.608 71.615 1.00 47.16 101 ILE A CA 1
ATOM 778 C C . ILE A 1 101 ? -94.705 -12.549 72.783 1.00 47.16 101 ILE A C 1
ATOM 780 O O . ILE A 1 101 ? -95.237 -13.649 72.834 1.00 47.16 101 ILE A O 1
ATOM 784 N N . ASN A 1 102 ? -93.958 -12.049 73.780 1.00 44.59 102 ASN A N 1
ATOM 785 C CA . ASN A 1 102 ? -94.296 -12.200 75.204 1.00 44.59 102 ASN A CA 1
ATOM 786 C C . ASN A 1 102 ? -93.568 -11.164 76.088 1.00 44.59 102 ASN A C 1
ATOM 788 O O . ASN A 1 102 ? -92.397 -10.841 75.908 1.00 44.59 102 ASN A O 1
ATOM 792 N N . THR A 1 103 ? -94.343 -10.628 77.025 1.00 44.47 103 THR A N 1
ATOM 793 C CA . THR A 1 103 ? -94.116 -9.524 77.972 1.00 44.47 103 THR A CA 1
ATOM 794 C C . THR A 1 103 ? -93.102 -9.810 79.098 1.00 44.47 103 THR A C 1
ATOM 796 O O . THR A 1 103 ? -92.796 -10.970 79.366 1.00 44.47 103 THR A O 1
ATOM 799 N N . PRO A 1 104 ? -92.602 -8.770 79.807 1.00 52.06 104 PRO A N 1
ATOM 800 C CA . PRO A 1 104 ? -91.469 -8.884 80.731 1.00 52.06 104 PRO A CA 1
ATOM 801 C C . PRO A 1 104 ? -91.871 -9.304 82.161 1.00 52.06 104 PRO A C 1
ATOM 803 O O . PRO A 1 104 ? -92.945 -8.912 82.626 1.00 52.06 104 PRO A O 1
ATOM 806 N N . PRO A 1 105 ? -90.993 -9.989 82.927 1.00 51.59 105 PRO A N 1
ATOM 807 C CA . PRO A 1 105 ? -91.141 -10.128 84.371 1.00 51.59 105 PRO A CA 1
ATOM 808 C C . PRO A 1 105 ? -90.429 -8.986 85.138 1.00 51.59 105 PRO A C 1
ATOM 810 O O . PRO A 1 105 ? -89.577 -8.280 84.592 1.00 51.59 105 PRO A O 1
ATOM 813 N N . PRO A 1 106 ? -90.803 -8.749 86.409 1.00 53.28 106 PRO A N 1
ATOM 814 C CA . PRO A 1 106 ? -90.686 -7.446 87.053 1.00 53.28 106 PRO A CA 1
ATOM 815 C C . PRO A 1 106 ? -89.315 -7.140 87.672 1.00 53.28 106 PRO A C 1
ATOM 817 O O . PRO A 1 106 ? -88.559 -8.002 88.118 1.00 53.28 106 PRO A O 1
ATOM 820 N N . LYS A 1 107 ? -89.060 -5.831 87.757 1.00 56.78 107 LYS A N 1
ATOM 821 C CA . LYS A 1 107 ? -87.884 -5.161 88.324 1.00 56.78 107 LYS A CA 1
ATOM 822 C C . LYS A 1 107 ? -87.591 -5.596 89.770 1.00 56.78 107 LYS A C 1
ATOM 824 O O . LYS A 1 107 ? -88.413 -5.381 90.659 1.00 56.78 107 LYS A O 1
ATOM 829 N N . LYS A 1 108 ? -86.352 -6.031 90.040 1.00 48.06 108 LYS A N 1
ATOM 830 C CA . LYS A 1 108 ? -85.733 -5.990 91.380 1.00 48.06 108 LYS A CA 1
ATOM 831 C C . LYS A 1 108 ? -84.648 -4.912 91.413 1.00 48.06 108 LYS A C 1
ATOM 833 O O . LYS A 1 108 ? -83.634 -5.012 90.734 1.00 48.06 108 LYS A O 1
ATOM 838 N N . LYS A 1 109 ? -84.868 -3.872 92.222 1.00 61.00 109 LYS A N 1
ATOM 839 C CA . LYS A 1 109 ? -83.883 -2.823 92.523 1.00 61.00 109 LYS A CA 1
ATOM 840 C C . LYS A 1 109 ? -82.795 -3.378 93.447 1.00 61.00 109 LYS A C 1
ATOM 842 O O . LYS A 1 109 ? -83.122 -3.795 94.555 1.00 61.00 109 LYS A O 1
ATOM 847 N N . LYS A 1 110 ? -81.522 -3.266 93.058 1.00 45.28 110 LYS A N 1
ATOM 848 C CA . LYS A 1 110 ? -80.389 -3.139 93.990 1.00 45.28 110 LYS A CA 1
ATOM 849 C C . LYS A 1 110 ? -79.394 -2.113 93.443 1.00 45.28 110 LYS A C 1
ATOM 851 O O . LYS A 1 110 ? -79.199 -1.997 92.241 1.00 45.28 110 LYS A O 1
ATOM 856 N N . LYS A 1 111 ? -78.907 -1.288 94.362 1.00 55.34 111 LYS A N 1
ATOM 857 C CA . LYS A 1 111 ? -78.136 -0.059 94.167 1.00 55.34 111 LYS A CA 1
ATOM 858 C C . LYS A 1 111 ? -76.626 -0.368 94.126 1.00 55.34 111 LYS A C 1
ATOM 860 O O . LYS A 1 111 ? -76.230 -1.410 94.635 1.00 55.34 111 LYS A O 1
ATOM 865 N N . PHE A 1 112 ? -75.857 0.631 93.674 1.00 39.47 112 PHE A N 1
ATOM 866 C CA . PHE A 1 112 ? -74.465 0.976 94.032 1.00 39.47 112 PHE A CA 1
ATOM 867 C C . PHE A 1 112 ? -73.361 0.807 92.964 1.00 39.47 112 PHE A C 1
ATOM 869 O O . PHE A 1 112 ? -72.967 -0.293 92.607 1.00 39.47 112 PHE A O 1
ATOM 876 N N . LEU A 1 113 ? -72.885 1.982 92.514 1.00 51.50 113 LEU A N 1
ATOM 877 C CA . LEU A 1 113 ? -71.501 2.414 92.267 1.00 51.50 113 LEU A CA 1
ATOM 878 C C . LEU A 1 113 ? -70.454 1.377 91.814 1.00 51.50 113 LEU A C 1
ATOM 880 O O . LEU A 1 113 ? -69.966 0.617 92.640 1.00 51.50 113 LEU A O 1
ATOM 884 N N . ALA A 1 114 ? -69.966 1.530 90.572 1.00 50.22 114 ALA A N 1
ATOM 885 C CA . ALA A 1 114 ? -68.528 1.487 90.242 1.00 50.22 114 ALA A CA 1
AT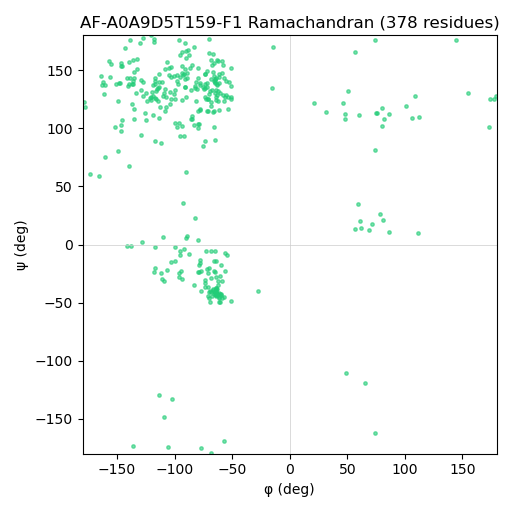OM 886 C C . ALA A 1 114 ? -68.190 2.034 88.820 1.00 50.22 114 ALA A C 1
ATOM 888 O O . ALA A 1 114 ? -67.612 1.307 88.017 1.00 50.22 114 ALA A O 1
ATOM 889 N N . PRO A 1 115 ? -68.496 3.301 88.457 1.00 54.97 115 PRO A N 1
ATOM 890 C CA . PRO A 1 115 ? -67.994 3.885 87.204 1.00 54.97 115 PRO A CA 1
ATOM 891 C C . PRO A 1 115 ? -66.523 4.350 87.301 1.00 54.97 115 PRO A C 1
ATOM 893 O O . PRO A 1 115 ? -65.865 4.507 86.283 1.00 54.97 115 PRO A O 1
ATOM 896 N N . LEU A 1 116 ? -65.969 4.533 88.507 1.00 56.97 116 LEU A N 1
ATOM 897 C CA . LEU A 1 116 ? -64.650 5.154 88.713 1.00 56.97 116 LEU A CA 1
ATOM 898 C C . LEU A 1 116 ? -63.451 4.236 88.418 1.00 56.97 116 LEU A C 1
ATOM 900 O O . LEU A 1 116 ? -62.485 4.693 87.821 1.00 56.97 116 LEU A O 1
ATOM 904 N N . ILE A 1 117 ? -63.501 2.949 88.779 1.00 62.84 117 ILE A N 1
ATOM 905 C CA . ILE A 1 117 ? -62.371 2.020 88.562 1.00 62.84 117 ILE A CA 1
ATOM 906 C C . ILE A 1 117 ? -62.178 1.737 87.066 1.00 62.84 117 ILE A C 1
ATOM 908 O O . ILE A 1 117 ? -61.053 1.737 86.584 1.00 62.84 117 ILE A O 1
ATOM 912 N N . ILE A 1 118 ? -63.270 1.575 86.313 1.00 71.31 118 ILE A N 1
ATOM 913 C CA . ILE A 1 118 ? -63.223 1.382 84.855 1.00 71.31 118 ILE A CA 1
ATOM 914 C C . ILE A 1 118 ? -62.680 2.640 84.165 1.00 71.31 118 ILE A C 1
ATOM 916 O O . ILE A 1 118 ? -61.845 2.527 83.275 1.00 71.31 118 ILE A O 1
ATOM 920 N N . ILE A 1 119 ? -63.088 3.835 84.607 1.00 75.12 119 ILE A N 1
ATOM 921 C CA . ILE A 1 119 ? -62.566 5.105 84.079 1.00 75.12 119 ILE A CA 1
ATOM 922 C C . ILE A 1 119 ? -61.068 5.254 84.380 1.00 75.12 119 ILE A C 1
ATOM 924 O O . ILE A 1 119 ? -60.313 5.624 83.489 1.00 75.12 119 ILE A O 1
ATOM 928 N N . VAL A 1 120 ? -60.608 4.914 85.588 1.00 78.25 120 VAL A N 1
ATOM 929 C CA . VAL A 1 120 ? -59.175 4.954 85.936 1.00 78.25 120 VAL A CA 1
ATOM 930 C C . VAL A 1 120 ? -58.375 3.939 85.116 1.00 78.25 120 VAL A C 1
ATOM 932 O O . VAL A 1 120 ? -57.314 4.284 84.610 1.00 78.25 120 VAL A O 1
ATOM 935 N N . VAL A 1 121 ? -58.891 2.724 84.904 1.00 83.06 121 VAL A N 1
ATOM 936 C CA . VAL A 1 121 ? -58.252 1.728 84.026 1.00 83.06 121 VAL A CA 1
ATOM 937 C C . VAL A 1 121 ? -58.197 2.225 82.580 1.00 83.06 121 VAL A C 1
ATOM 939 O O . VAL A 1 121 ? -57.152 2.108 81.954 1.00 83.06 121 VAL A O 1
ATOM 942 N N . LEU A 1 122 ? -59.260 2.845 82.059 1.00 83.88 122 LEU A N 1
ATOM 943 C CA . LEU A 1 122 ? -59.256 3.442 80.719 1.00 83.88 122 LEU A CA 1
ATOM 944 C C . LEU A 1 122 ? -58.264 4.605 80.600 1.00 83.88 122 LEU A C 1
ATOM 946 O O . LEU A 1 122 ? -57.609 4.723 79.572 1.00 83.88 122 LEU A O 1
ATOM 950 N N . ILE A 1 123 ? -58.107 5.427 81.641 1.00 85.62 123 ILE A N 1
ATOM 951 C CA . ILE A 1 123 ? -57.115 6.512 81.671 1.00 85.62 123 ILE A CA 1
ATOM 952 C C . ILE A 1 123 ? -55.694 5.947 81.726 1.00 85.62 123 ILE A C 1
ATOM 954 O O . ILE A 1 123 ? -54.825 6.449 81.025 1.00 85.62 123 ILE A O 1
ATOM 958 N N . VAL A 1 124 ? -55.446 4.892 82.507 1.00 86.06 124 VAL A N 1
ATOM 959 C CA . VAL A 1 124 ? -54.136 4.222 82.550 1.00 86.06 124 VAL A CA 1
ATOM 960 C C . VAL A 1 124 ? -53.833 3.551 81.213 1.00 86.06 124 VAL A C 1
ATOM 962 O O . VAL A 1 124 ? -52.730 3.703 80.706 1.00 86.06 124 VAL A O 1
ATOM 965 N N . VAL A 1 125 ? -54.805 2.881 80.591 1.00 85.81 125 VAL A N 1
ATOM 966 C CA . VAL A 1 125 ? -54.654 2.300 79.248 1.00 85.81 125 VAL A CA 1
ATOM 967 C C . VAL A 1 125 ? -54.414 3.394 78.209 1.00 85.81 125 VAL A C 1
ATOM 969 O O . VAL A 1 125 ? -53.522 3.240 77.385 1.00 85.81 125 VAL A O 1
ATOM 972 N N . ALA A 1 126 ? -55.131 4.518 78.273 1.00 82.88 126 ALA A N 1
ATOM 973 C CA . ALA A 1 126 ? -54.919 5.654 77.382 1.00 82.88 126 ALA A CA 1
ATOM 974 C C . ALA A 1 126 ? -53.557 6.321 77.611 1.00 82.88 126 ALA A C 1
ATOM 976 O O . ALA A 1 126 ? -52.902 6.670 76.641 1.00 82.88 126 ALA A O 1
ATOM 977 N N . ALA A 1 127 ? -53.094 6.455 78.856 1.00 83.06 127 ALA A N 1
ATOM 978 C CA . ALA A 1 127 ? -51.786 7.016 79.185 1.00 83.06 127 ALA A CA 1
ATOM 979 C C . ALA A 1 127 ? -50.643 6.078 78.777 1.00 83.06 127 ALA A C 1
ATOM 981 O O . ALA A 1 127 ? -49.654 6.541 78.226 1.00 83.06 127 ALA A O 1
ATOM 982 N N . VAL A 1 128 ? -50.785 4.764 78.981 1.00 81.94 128 VAL A N 1
ATOM 983 C CA . VAL A 1 128 ? -49.835 3.753 78.490 1.00 81.94 128 VAL A CA 1
ATOM 984 C C . VAL A 1 128 ? -49.826 3.743 76.966 1.00 81.94 128 VAL A C 1
ATOM 986 O O . VAL A 1 128 ? -48.756 3.749 76.372 1.00 81.94 128 VAL A O 1
ATOM 989 N N . PHE A 1 129 ? -50.991 3.808 76.321 1.00 78.81 129 PHE A N 1
ATOM 990 C CA . PHE A 1 129 ? -51.088 3.926 74.869 1.00 78.81 129 PHE A CA 1
ATOM 991 C C . PHE A 1 129 ? -50.422 5.215 74.374 1.00 78.81 129 PHE A C 1
ATOM 993 O O . PHE A 1 129 ? -49.609 5.154 73.463 1.00 78.81 129 PHE A O 1
ATOM 1000 N N . PHE A 1 130 ? -50.666 6.349 75.037 1.00 76.06 130 PHE A N 1
ATOM 1001 C CA . PHE A 1 130 ? -50.059 7.639 74.713 1.00 76.06 130 PHE A CA 1
ATOM 1002 C C . PHE A 1 130 ? -48.539 7.623 74.914 1.00 76.06 130 PHE A C 1
ATOM 1004 O O . PHE A 1 130 ? -47.804 8.128 74.072 1.00 76.06 130 PHE A O 1
ATOM 1011 N N . LEU A 1 131 ? -48.043 6.987 75.980 1.00 75.25 131 LEU A N 1
ATOM 1012 C CA . LEU A 1 131 ? -46.612 6.784 76.215 1.00 75.25 131 LEU A CA 1
ATOM 1013 C C . LEU A 1 131 ? -45.990 5.865 75.152 1.00 75.25 131 LEU A C 1
ATOM 1015 O O . LEU A 1 131 ? -44.906 6.172 74.663 1.00 75.25 131 LEU A O 1
ATOM 1019 N N . LEU A 1 132 ? -46.667 4.786 74.745 1.00 70.44 132 LEU A N 1
ATOM 1020 C CA . LEU A 1 132 ? -46.195 3.848 73.715 1.00 70.44 132 LEU A CA 1
ATOM 1021 C C . LEU A 1 132 ? -46.215 4.451 72.299 1.00 70.44 132 LEU A C 1
ATOM 1023 O O . LEU A 1 132 ? -45.302 4.194 71.512 1.00 70.44 132 LEU A O 1
ATOM 1027 N N . THR A 1 133 ? -47.204 5.286 71.967 1.00 67.75 133 THR A N 1
ATOM 1028 C CA . THR A 1 133 ? -47.227 6.042 70.703 1.00 67.75 133 THR A CA 1
ATOM 1029 C C . THR A 1 133 ? -46.221 7.194 70.723 1.00 67.75 133 THR A C 1
ATOM 1031 O O . THR A 1 133 ? -45.561 7.447 69.721 1.00 67.75 133 THR A O 1
ATOM 1034 N N . SER A 1 134 ? -46.033 7.864 71.869 1.00 68.19 134 SER A N 1
ATOM 1035 C CA . SER A 1 134 ? -45.100 8.993 72.004 1.00 68.19 134 SER A CA 1
ATOM 1036 C C . SER A 1 134 ? -43.634 8.553 72.013 1.00 68.19 134 SER A C 1
ATOM 1038 O O . SER A 1 134 ? -42.790 9.259 71.472 1.00 68.19 134 SER A O 1
ATOM 1040 N N . THR A 1 135 ? -43.320 7.371 72.552 1.00 65.88 135 THR A N 1
ATOM 1041 C CA . THR A 1 135 ? -41.976 6.758 72.482 1.00 65.88 135 THR A CA 1
ATOM 1042 C C . THR A 1 135 ? -41.692 6.067 71.144 1.00 65.88 135 THR A C 1
ATOM 1044 O O . THR A 1 135 ? -40.630 5.477 70.981 1.00 65.88 135 THR A O 1
ATOM 1047 N N . HIS A 1 136 ? -42.615 6.155 70.174 1.00 62.91 136 HIS A N 1
ATOM 1048 C CA . HIS A 1 136 ? -42.489 5.564 68.835 1.00 62.91 136 HIS A CA 1
ATOM 1049 C C . HIS A 1 136 ? -42.341 4.028 68.853 1.00 62.91 136 HIS A C 1
ATOM 1051 O O . HIS A 1 136 ? -41.922 3.422 67.869 1.00 62.91 136 HIS A O 1
ATOM 1057 N N . VAL A 1 137 ? -42.741 3.373 69.952 1.00 64.88 137 VAL A N 1
ATOM 1058 C CA . VAL A 1 137 ? -42.816 1.904 70.048 1.00 64.88 137 VAL A CA 1
ATOM 1059 C C . VAL A 1 137 ? -43.933 1.368 69.138 1.00 64.88 137 VAL A C 1
ATOM 1061 O O . VAL A 1 137 ? -43.822 0.268 68.597 1.00 64.88 137 VAL A O 1
ATOM 1064 N N . ILE A 1 138 ? -44.981 2.171 68.908 1.00 65.69 138 ILE A N 1
ATOM 1065 C CA . ILE A 1 138 ? -46.089 1.888 67.985 1.00 65.69 138 ILE A CA 1
ATOM 1066 C C . ILE A 1 138 ? -46.092 2.944 66.862 1.00 65.69 138 ILE A C 1
ATOM 1068 O O . ILE A 1 138 ? -46.727 3.991 66.982 1.00 65.69 138 ILE A O 1
ATOM 1072 N N . CYS A 1 139 ? -45.369 2.686 65.767 1.00 68.19 139 CYS A N 1
ATOM 1073 C CA . CYS A 1 139 ? -45.450 3.489 64.539 1.00 68.19 139 CYS A CA 1
ATOM 1074 C C . CYS A 1 139 ? -46.691 3.080 63.736 1.00 68.19 139 CYS A C 1
ATOM 1076 O O . CYS A 1 139 ? -46.675 2.056 63.061 1.00 68.19 139 CYS A O 1
ATOM 1078 N N . LEU A 1 140 ? -47.769 3.860 63.837 1.00 69.94 140 LEU A N 1
ATOM 1079 C CA . LEU A 1 140 ? -49.027 3.605 63.118 1.00 69.94 140 LEU A CA 1
ATOM 1080 C C . LEU A 1 140 ? -48.965 4.009 61.637 1.00 69.94 140 LEU A C 1
ATOM 1082 O O . LEU A 1 140 ? -49.734 3.481 60.841 1.00 69.94 140 LEU A O 1
ATOM 1086 N N . ASP A 1 141 ? -48.053 4.916 61.280 1.00 77.00 141 ASP A N 1
ATOM 1087 C CA . ASP A 1 141 ? -47.836 5.379 59.910 1.00 77.00 141 ASP A CA 1
ATOM 1088 C C . ASP A 1 141 ? -46.330 5.419 59.618 1.00 77.00 141 ASP A C 1
ATOM 1090 O O . ASP A 1 141 ? -45.573 6.207 60.195 1.00 77.00 141 ASP A O 1
ATOM 1094 N N . HIS A 1 142 ? -45.863 4.484 58.796 1.00 83.19 142 HIS A N 1
ATOM 1095 C CA . HIS A 1 142 ? -44.451 4.368 58.464 1.00 83.19 142 HIS A CA 1
ATOM 1096 C C . HIS A 1 142 ? -44.106 5.304 57.299 1.00 83.19 142 HIS A C 1
ATOM 1098 O O . HIS A 1 142 ? -44.478 5.056 56.156 1.00 83.19 142 HIS A O 1
ATOM 1104 N N . LYS A 1 143 ? -43.331 6.363 57.573 1.00 88.44 143 LYS A N 1
ATOM 1105 C CA . LYS A 1 143 ? -42.725 7.191 56.521 1.00 88.44 143 LYS A CA 1
ATOM 1106 C C . LYS A 1 143 ? -41.407 6.574 56.066 1.00 88.44 143 LYS A C 1
ATOM 1108 O O . LYS A 1 143 ? -40.409 6.604 56.792 1.00 88.44 143 LYS A O 1
ATOM 1113 N N . TRP A 1 144 ? -41.414 6.025 54.862 1.00 91.12 144 TRP A N 1
ATOM 1114 C CA . TRP A 1 144 ? -40.288 5.298 54.291 1.00 91.12 144 TRP A CA 1
ATOM 1115 C C . TRP A 1 144 ? -39.359 6.208 53.486 1.00 91.12 144 TRP A C 1
ATOM 1117 O O . TRP A 1 144 ? -39.808 7.018 52.677 1.00 91.12 144 TRP A O 1
ATOM 1127 N N . LYS A 1 145 ? -38.050 6.048 53.688 1.00 92.25 145 LYS A N 1
ATOM 1128 C CA . LYS A 1 145 ? -37.023 6.470 52.736 1.00 92.25 145 LYS A CA 1
ATOM 1129 C C . LYS A 1 145 ? -36.957 5.432 51.617 1.00 92.25 145 LYS A C 1
ATOM 1131 O O . LYS A 1 145 ? -37.025 4.234 51.897 1.00 92.25 145 LYS A O 1
ATOM 1136 N N . GLU A 1 146 ? -36.820 5.893 50.377 1.00 92.94 146 GLU A N 1
ATOM 1137 C CA . GLU A 1 146 ? -36.705 5.010 49.217 1.00 92.94 146 GLU A CA 1
ATOM 1138 C C . GLU A 1 146 ? -35.503 4.068 49.320 1.00 92.94 146 GLU A C 1
ATOM 1140 O O . GLU A 1 146 ? -34.473 4.403 49.913 1.00 92.94 146 GLU A O 1
ATOM 1145 N N . ALA A 1 147 ? -35.670 2.878 48.746 1.00 93.62 147 ALA A N 1
ATOM 1146 C CA . ALA A 1 147 ? -34.638 1.855 48.720 1.00 93.62 147 ALA A CA 1
ATOM 1147 C C . ALA A 1 147 ? -33.477 2.302 47.824 1.00 93.62 147 ALA A C 1
ATOM 1149 O O . ALA A 1 147 ? -33.685 2.887 46.759 1.00 93.62 147 ALA A O 1
ATOM 1150 N N . THR A 1 148 ? -32.255 1.982 48.233 1.00 92.81 148 THR A N 1
ATOM 1151 C CA . THR A 1 148 ? -31.064 2.082 47.382 1.00 92.81 148 THR A CA 1
ATOM 1152 C C . THR A 1 148 ? -30.776 0.711 46.776 1.00 92.81 148 THR A C 1
ATOM 1154 O O . THR A 1 148 ? -31.438 -0.275 47.091 1.00 92.81 148 THR A O 1
ATOM 1157 N N . CYS A 1 149 ? -29.783 0.608 45.898 1.00 92.50 149 CYS A N 1
ATOM 1158 C CA . CYS A 1 149 ? -29.355 -0.694 45.379 1.00 92.50 149 CYS A CA 1
ATOM 1159 C C . CYS A 1 149 ? -28.588 -1.550 46.409 1.00 92.50 149 CYS A C 1
ATOM 1161 O O . CYS A 1 149 ? -28.264 -2.705 46.140 1.00 92.50 149 CYS A O 1
ATOM 1163 N N . THR A 1 150 ? -28.299 -1.010 47.596 1.00 92.56 150 THR A N 1
ATOM 1164 C CA . THR A 1 150 ? -27.667 -1.735 48.708 1.00 92.56 150 THR A CA 1
ATOM 1165 C C . THR A 1 150 ? -28.626 -1.992 49.861 1.00 92.56 150 THR A C 1
ATOM 1167 O O . THR A 1 150 ? -28.517 -3.032 50.505 1.00 92.56 150 THR A O 1
ATOM 1170 N N . ASP A 1 151 ? -29.589 -1.096 50.081 1.00 93.19 151 ASP A N 1
ATOM 1171 C CA . ASP A 1 151 ? -30.443 -1.086 51.263 1.00 93.19 151 ASP A CA 1
ATOM 1172 C C . ASP A 1 151 ? -31.934 -1.058 50.882 1.00 93.19 151 ASP A C 1
ATOM 1174 O O . ASP A 1 151 ? -32.325 -0.342 49.954 1.00 93.19 151 ASP A O 1
ATOM 1178 N N . PRO A 1 152 ? -32.799 -1.809 51.591 1.00 95.00 152 PRO A N 1
ATOM 1179 C CA . PRO A 1 152 ? -34.250 -1.759 51.400 1.00 95.00 152 PRO A CA 1
ATOM 1180 C C . PRO A 1 152 ? -34.828 -0.414 51.874 1.00 95.00 152 PRO A C 1
ATOM 1182 O O . PRO A 1 152 ? -34.107 0.454 52.369 1.00 95.00 152 PRO A O 1
ATOM 1185 N N . LYS A 1 153 ? -36.148 -0.224 51.768 1.00 94.75 153 LYS A N 1
ATOM 1186 C CA . LYS A 1 153 ? -36.784 0.988 52.303 1.00 94.75 153 LYS A CA 1
ATOM 1187 C C . LYS A 1 153 ? -36.607 1.036 53.817 1.00 94.75 153 LYS A C 1
ATOM 1189 O O . LYS A 1 153 ? -36.796 0.025 54.487 1.00 94.75 153 LYS A O 1
ATOM 1194 N N . ILE A 1 154 ? -36.275 2.203 54.367 1.00 92.31 154 ILE A N 1
ATOM 1195 C CA . ILE A 1 154 ? -36.041 2.381 55.812 1.00 92.31 154 ILE A CA 1
ATOM 1196 C C . ILE A 1 154 ? -37.044 3.386 56.368 1.00 92.31 154 ILE A C 1
ATOM 1198 O O . ILE A 1 154 ? -37.170 4.496 55.849 1.00 92.31 154 ILE A O 1
ATOM 1202 N N . CYS A 1 155 ? -37.753 3.026 57.440 1.00 91.38 155 CYS A N 1
ATOM 1203 C CA . CYS A 1 155 ? -38.631 3.961 58.134 1.00 91.38 155 CYS A CA 1
ATOM 1204 C C . CYS A 1 155 ? -37.779 5.024 58.830 1.00 91.38 155 CYS A C 1
ATOM 1206 O O . CYS A 1 155 ? -36.974 4.702 59.705 1.00 91.38 155 CYS A O 1
ATOM 1208 N N . MET A 1 156 ? -38.018 6.294 58.505 1.00 87.56 156 MET A N 1
ATOM 1209 C CA . MET A 1 156 ? -37.217 7.425 58.988 1.00 87.56 156 MET A CA 1
ATOM 1210 C C . MET A 1 156 ? -37.274 7.634 60.511 1.00 87.56 156 MET A C 1
ATOM 1212 O O . MET A 1 156 ? -36.470 8.388 61.050 1.00 87.56 156 MET A O 1
ATOM 1216 N N . TYR A 1 157 ? -38.226 6.995 61.199 1.00 85.62 157 TYR A N 1
ATOM 1217 C CA . TYR A 1 157 ? -38.486 7.208 62.626 1.00 85.62 157 TYR A CA 1
ATOM 1218 C C . TYR A 1 157 ? -38.116 6.025 63.525 1.00 85.62 157 TYR A C 1
ATOM 1220 O O . TYR A 1 157 ? -37.787 6.229 64.688 1.00 85.62 157 TYR A O 1
ATOM 1228 N N . CYS A 1 158 ? -38.185 4.790 63.019 1.00 86.94 158 CYS A N 1
ATOM 1229 C CA . CYS A 1 158 ? -37.981 3.581 63.834 1.00 86.94 158 CYS A CA 1
ATOM 1230 C C . CYS A 1 158 ? -36.956 2.601 63.257 1.00 86.94 158 CYS A C 1
ATOM 1232 O O . CYS A 1 158 ? -36.771 1.528 63.824 1.00 86.94 158 CYS A O 1
ATOM 1234 N N . ASN A 1 159 ? -36.321 2.936 62.126 1.00 86.38 159 ASN A N 1
ATOM 1235 C CA . ASN A 1 159 ? -35.299 2.129 61.450 1.00 86.38 159 ASN A CA 1
ATOM 1236 C C . ASN A 1 159 ? -35.723 0.703 61.061 1.00 86.38 159 ASN A C 1
ATOM 1238 O O . ASN A 1 159 ? -34.880 -0.108 60.684 1.00 86.38 159 ASN A O 1
ATOM 1242 N N . LYS A 1 160 ? -37.024 0.384 61.106 1.00 89.00 160 LYS A N 1
ATOM 1243 C CA . LYS A 1 160 ? -37.538 -0.830 60.468 1.00 89.00 160 LYS A CA 1
ATOM 1244 C C . LYS A 1 160 ? -37.271 -0.755 58.969 1.00 89.00 160 LYS A C 1
ATOM 1246 O O . LYS A 1 160 ? -37.311 0.337 58.398 1.00 89.00 160 LYS A O 1
ATOM 1251 N N . THR A 1 161 ? -37.021 -1.907 58.363 1.00 93.25 161 THR A N 1
ATOM 1252 C CA . THR A 1 161 ? -36.828 -2.071 56.924 1.00 93.25 161 THR A CA 1
ATOM 1253 C C . THR A 1 161 ? -38.064 -2.699 56.286 1.00 93.25 161 THR A C 1
ATOM 1255 O O . THR A 1 161 ? -38.740 -3.516 56.911 1.00 93.25 161 THR A O 1
ATOM 1258 N N . GLU A 1 162 ? -38.369 -2.316 55.048 1.00 91.62 162 GLU A N 1
ATOM 1259 C CA . GLU A 1 162 ? -39.457 -2.895 54.257 1.00 91.62 162 GLU A CA 1
ATOM 1260 C C . GLU A 1 162 ? -39.006 -3.165 52.818 1.00 91.62 162 GLU A C 1
ATOM 1262 O O . GLU A 1 162 ? -38.335 -2.350 52.179 1.00 91.62 162 GLU A O 1
ATOM 1267 N N . GLY A 1 163 ? -39.413 -4.325 52.303 1.00 91.56 163 GLY A N 1
ATOM 1268 C CA . GLY A 1 163 ? -39.130 -4.743 50.938 1.00 91.56 163 GLY A CA 1
ATOM 1269 C C . GLY A 1 163 ? -37.681 -5.172 50.716 1.00 91.56 163 GLY A C 1
ATOM 1270 O O . GLY A 1 163 ? -36.945 -5.502 51.646 1.00 91.56 163 GLY A O 1
ATOM 1271 N N . VAL A 1 164 ? -37.298 -5.203 49.444 1.00 91.31 164 VAL A N 1
ATOM 1272 C CA . VAL A 1 164 ? -35.947 -5.542 48.987 1.00 91.31 164 VAL A CA 1
ATOM 1273 C C . VAL A 1 164 ? -35.228 -4.277 48.505 1.00 91.31 164 VAL A C 1
ATOM 1275 O O . VAL A 1 164 ? -35.907 -3.312 48.138 1.00 91.31 164 VAL A O 1
ATOM 1278 N N . PRO A 1 165 ? -33.881 -4.256 48.493 1.00 94.25 165 PRO A N 1
ATOM 1279 C CA . PRO A 1 165 ? -33.125 -3.205 47.819 1.00 94.25 165 PRO A CA 1
ATOM 1280 C C . PRO A 1 165 ? -33.598 -2.997 46.376 1.00 94.25 165 PRO A C 1
ATOM 1282 O O . PRO A 1 165 ? -34.096 -3.919 45.721 1.00 94.25 165 PRO A O 1
ATOM 1285 N N . SER A 1 166 ? -33.429 -1.776 45.875 1.00 93.69 166 SER A N 1
ATOM 1286 C CA . SER A 1 166 ? -33.677 -1.458 44.471 1.00 93.69 166 SER A CA 1
ATOM 1287 C C . SER A 1 166 ? -32.744 -2.259 43.558 1.00 93.69 166 SER A C 1
ATOM 1289 O O . SER A 1 166 ? -31.676 -2.718 43.968 1.00 93.69 166 SER A O 1
ATOM 1291 N N . LYS A 1 167 ? -33.134 -2.428 42.293 1.00 93.94 167 LYS A N 1
ATOM 1292 C CA . LYS A 1 167 ? -32.288 -3.108 41.307 1.00 93.94 167 LYS A CA 1
ATOM 1293 C C . LYS A 1 167 ? -31.018 -2.290 41.058 1.00 93.94 167 LYS A C 1
ATOM 1295 O O . LYS A 1 167 ? -31.059 -1.061 41.023 1.00 93.94 167 LYS A O 1
ATOM 1300 N N . HIS A 1 168 ? -29.900 -2.983 40.870 1.00 94.75 168 HIS A N 1
ATOM 1301 C CA . HIS A 1 168 ? -28.677 -2.359 40.379 1.00 94.75 168 HIS A CA 1
ATOM 1302 C C . HIS A 1 168 ? -28.878 -1.849 38.945 1.00 94.75 168 HIS A C 1
ATOM 1304 O O . HIS A 1 168 ? -29.499 -2.528 38.125 1.00 94.75 168 HIS A O 1
ATOM 1310 N N . ASP A 1 169 ? -28.340 -0.662 38.671 1.00 95.69 169 ASP A N 1
ATOM 1311 C CA . ASP A 1 169 ? -28.181 -0.098 37.329 1.00 95.69 169 ASP A CA 1
ATOM 1312 C C . ASP A 1 169 ? -26.730 -0.333 36.903 1.00 95.69 169 ASP A C 1
ATOM 1314 O O . ASP A 1 169 ? -25.820 0.281 37.468 1.00 95.69 169 ASP A O 1
ATOM 1318 N N . TRP A 1 170 ? -26.523 -1.308 36.020 1.00 96.50 170 TRP A N 1
ATOM 1319 C CA . TRP A 1 170 ? -25.205 -1.776 35.591 1.00 96.50 170 TRP A CA 1
ATOM 1320 C C . TRP A 1 170 ? -24.736 -1.004 34.353 1.00 96.50 170 TRP A C 1
ATOM 1322 O O . TRP A 1 170 ? -25.538 -0.714 33.463 1.00 96.50 170 TRP A O 1
ATOM 1332 N N . SER A 1 171 ? -23.444 -0.691 34.267 1.00 94.75 171 SER A N 1
ATOM 1333 C CA . SER A 1 171 ? -22.806 -0.399 32.982 1.00 94.75 171 SER A CA 1
ATOM 1334 C C . SER A 1 171 ? -22.773 -1.653 32.102 1.00 94.75 171 SER A C 1
ATOM 1336 O O . SER A 1 171 ? -23.008 -2.776 32.562 1.00 94.75 171 SER A O 1
ATOM 1338 N N . GLU A 1 172 ? -22.537 -1.457 30.810 1.00 92.81 172 GLU A N 1
ATOM 1339 C CA . GLU A 1 172 ? -22.280 -2.573 29.906 1.00 92.81 172 GLU A CA 1
ATOM 1340 C C . GLU A 1 172 ? -20.857 -3.082 30.145 1.00 92.81 172 GLU A C 1
ATOM 1342 O O . GLU A 1 172 ? -19.937 -2.286 30.309 1.00 92.81 172 GLU A O 1
ATOM 1347 N N . ALA A 1 173 ? -20.690 -4.404 30.207 1.00 93.25 173 ALA A N 1
ATOM 1348 C CA . ALA A 1 173 ? -19.360 -5.002 30.245 1.00 93.25 173 ALA A CA 1
ATOM 1349 C C . ALA A 1 173 ? -18.741 -4.899 28.848 1.00 93.25 173 ALA A C 1
ATOM 1351 O O . ALA A 1 173 ? -19.432 -5.155 27.857 1.00 93.25 173 ALA A O 1
ATOM 1352 N N . THR A 1 174 ? -17.458 -4.559 28.778 1.00 93.69 174 THR A N 1
ATOM 1353 C CA . THR A 1 174 ? -16.702 -4.488 27.524 1.00 93.69 174 THR A CA 1
ATOM 1354 C C . THR A 1 174 ? -15.752 -5.686 27.409 1.00 93.69 174 THR A C 1
ATOM 1356 O O . THR A 1 174 ? -15.780 -6.614 28.225 1.00 93.69 174 THR A O 1
ATOM 1359 N N . CYS A 1 175 ? -14.905 -5.698 26.375 1.00 94.69 175 CYS A N 1
ATOM 1360 C CA . CYS A 1 175 ? -13.871 -6.726 26.231 1.00 94.69 175 CYS A CA 1
ATOM 1361 C C . CYS A 1 175 ? -12.830 -6.664 27.362 1.00 94.69 175 CYS A C 1
ATOM 1363 O O . CYS A 1 175 ? -12.262 -7.695 27.714 1.00 94.69 175 CYS A O 1
ATOM 1365 N N . THR A 1 176 ? -12.602 -5.486 27.946 1.00 94.06 176 THR A N 1
ATOM 1366 C CA . THR A 1 176 ? -11.537 -5.239 28.931 1.00 94.06 176 THR A CA 1
ATOM 1367 C C . THR A 1 176 ? -12.056 -4.818 30.303 1.00 94.06 176 THR A C 1
ATOM 1369 O O . THR A 1 176 ? -11.366 -5.029 31.297 1.00 94.06 176 THR A O 1
ATOM 1372 N N . GLU A 1 177 ? -13.268 -4.266 30.381 1.00 93.81 177 GLU A N 1
ATOM 1373 C CA . GLU A 1 177 ? -13.843 -3.727 31.613 1.00 93.81 177 GLU A CA 1
ATOM 1374 C C . GLU A 1 177 ? -15.072 -4.521 32.065 1.00 93.81 177 GLU A C 1
ATOM 1376 O O . GLU A 1 177 ? -15.973 -4.849 31.285 1.00 93.81 177 GLU A O 1
ATOM 1381 N N . ASP A 1 178 ? -15.110 -4.818 33.363 1.00 96.19 178 ASP A N 1
ATOM 1382 C CA . ASP A 1 178 ? -16.276 -5.401 34.015 1.00 96.19 178 ASP A CA 1
ATOM 1383 C C . ASP A 1 178 ? -17.444 -4.401 34.012 1.00 96.19 178 ASP A C 1
ATOM 1385 O O . ASP A 1 178 ? -17.265 -3.191 34.146 1.00 96.19 178 ASP A O 1
ATOM 1389 N N . ALA A 1 179 ? -18.673 -4.909 33.955 1.00 95.69 179 ALA A N 1
ATOM 1390 C CA . ALA A 1 179 ? -19.838 -4.100 34.283 1.00 95.69 179 ALA A CA 1
ATOM 1391 C C . ALA A 1 179 ? -19.806 -3.719 35.770 1.00 95.69 179 ALA A C 1
ATOM 1393 O O . ALA A 1 179 ? -19.548 -4.560 36.630 1.00 95.69 179 ALA A O 1
ATOM 1394 N N . GLU A 1 180 ? -20.186 -2.491 36.094 1.00 96.50 180 GLU A N 1
ATOM 1395 C CA . GLU A 1 180 ? -20.243 -1.971 37.457 1.00 96.50 180 GLU A CA 1
ATOM 1396 C C . GLU A 1 180 ? -21.563 -1.247 37.723 1.00 96.50 180 GLU A C 1
ATOM 1398 O O . GLU A 1 180 ? -22.220 -0.724 36.819 1.00 96.50 180 GLU A O 1
ATOM 1403 N N . CYS A 1 181 ? -22.015 -1.240 38.979 1.00 96.50 181 CYS A N 1
ATOM 1404 C CA . CYS A 1 181 ? -23.223 -0.506 39.323 1.00 96.50 181 CYS A CA 1
ATOM 1405 C C . CYS A 1 181 ? -22.923 0.990 39.434 1.00 96.50 181 CYS A C 1
ATOM 1407 O O . CYS A 1 181 ? -22.288 1.420 40.396 1.00 96.50 181 CYS A O 1
ATOM 1409 N N . LYS A 1 182 ? -23.521 1.796 38.553 1.00 94.75 182 LYS A N 1
ATOM 1410 C CA . LYS A 1 182 ? -23.334 3.259 38.493 1.00 94.75 182 LYS A CA 1
ATOM 1411 C C . LYS A 1 182 ? -23.651 3.990 39.805 1.00 94.75 182 LYS A C 1
ATOM 1413 O O . LYS A 1 182 ? -23.179 5.095 40.034 1.00 94.75 182 LYS A O 1
ATOM 1418 N N . ASN A 1 183 ? -24.467 3.380 40.669 1.00 94.06 183 ASN A N 1
ATOM 1419 C CA . ASN A 1 183 ? -24.919 3.979 41.926 1.00 94.06 183 ASN A CA 1
ATOM 1420 C C . ASN A 1 183 ? -24.090 3.578 43.156 1.00 94.06 183 ASN A C 1
ATOM 1422 O O . ASN A 1 183 ? -24.124 4.294 44.154 1.00 94.06 183 ASN A O 1
ATOM 1426 N N . CYS A 1 184 ? -23.414 2.424 43.149 1.00 93.50 184 CYS A N 1
ATOM 1427 C CA . CYS A 1 184 ? -22.726 1.914 44.347 1.00 93.50 184 CYS A CA 1
ATOM 1428 C C . CYS A 1 184 ? -21.374 1.239 44.096 1.00 93.50 184 CYS A C 1
ATOM 1430 O O . CYS A 1 184 ? -20.757 0.794 45.061 1.00 93.50 184 CYS A O 1
ATOM 1432 N N . GLY A 1 185 ? -20.927 1.132 42.841 1.00 92.44 185 GLY A N 1
ATOM 1433 C CA . GLY A 1 185 ? -19.618 0.585 42.475 1.00 92.44 185 GLY A CA 1
ATOM 1434 C C . GLY A 1 185 ? -19.456 -0.917 42.706 1.00 92.44 185 GLY A C 1
ATOM 1435 O O . GLY A 1 185 ? -18.341 -1.421 42.687 1.00 92.44 185 GLY A O 1
ATOM 1436 N N . LYS A 1 186 ? -20.541 -1.661 42.965 1.00 94.19 186 LYS A N 1
ATOM 1437 C CA . LYS A 1 186 ? -20.449 -3.126 42.996 1.00 94.19 186 LYS A CA 1
ATOM 1438 C C . LYS A 1 186 ? -20.085 -3.650 41.610 1.00 94.19 186 LYS A C 1
ATOM 1440 O O . LYS A 1 186 ? -20.602 -3.138 40.620 1.00 94.19 186 LYS A O 1
ATOM 1445 N N . GLU A 1 187 ? -19.272 -4.699 41.576 1.00 95.00 187 GLU A N 1
ATOM 1446 C CA . GLU A 1 187 ? -18.938 -5.442 40.362 1.00 95.00 187 GLU A CA 1
ATOM 1447 C C . GLU A 1 187 ? -20.139 -6.269 39.882 1.00 95.00 187 GLU A C 1
ATOM 1449 O O . GLU A 1 187 ? -20.875 -6.865 40.678 1.00 95.00 187 GLU A O 1
ATOM 1454 N N . GLY A 1 188 ? -20.343 -6.278 38.571 1.00 93.38 188 GLY A N 1
ATOM 1455 C CA . GLY A 1 188 ? -21.413 -6.967 37.869 1.00 93.38 188 GLY A CA 1
ATOM 1456 C C . GLY A 1 188 ? -20.878 -8.098 36.995 1.00 93.38 188 GLY A C 1
ATOM 1457 O O . GLY A 1 188 ? -20.148 -8.977 37.452 1.00 93.38 188 GLY A O 1
ATOM 1458 N N . LYS A 1 189 ? -21.299 -8.119 35.726 1.00 94.19 189 LYS A N 1
ATOM 1459 C CA . LYS A 1 189 ? -20.776 -9.072 34.739 1.00 94.19 189 LYS A CA 1
ATOM 1460 C C . LYS A 1 189 ? -19.286 -8.829 34.517 1.00 94.19 189 LYS A C 1
ATOM 1462 O O . LYS A 1 189 ? -18.878 -7.683 34.376 1.00 94.19 189 LYS A O 1
ATOM 1467 N N . LYS A 1 190 ? -18.514 -9.908 34.433 1.00 95.38 190 LYS A N 1
ATOM 1468 C CA . LYS A 1 190 ? -17.096 -9.829 34.090 1.00 95.38 190 LYS A CA 1
ATOM 1469 C C . LYS A 1 190 ? -16.896 -9.470 32.621 1.00 95.38 190 LYS A C 1
ATOM 1471 O O . LYS A 1 190 ? -17.731 -9.845 31.792 1.00 95.38 190 LYS A O 1
ATOM 1476 N N . ALA A 1 191 ? -15.801 -8.769 32.342 1.00 94.31 191 ALA A N 1
ATOM 1477 C CA . ALA A 1 191 ? -15.307 -8.522 31.000 1.00 94.31 191 ALA A CA 1
ATOM 1478 C C . ALA A 1 191 ? -15.222 -9.849 30.241 1.00 94.31 191 ALA A C 1
ATOM 1480 O O . ALA A 1 191 ? -14.798 -10.873 30.789 1.00 94.31 191 ALA A O 1
ATOM 1481 N N . THR A 1 192 ? -15.663 -9.852 28.986 1.00 91.44 192 THR A N 1
ATOM 1482 C CA . THR A 1 192 ? -15.707 -11.084 28.185 1.00 91.44 192 THR A CA 1
ATOM 1483 C C . THR A 1 192 ? -14.341 -11.484 27.644 1.00 91.44 192 THR A C 1
ATOM 1485 O O . THR A 1 192 ? -14.184 -12.613 27.182 1.00 91.44 192 THR A O 1
ATOM 1488 N N . GLY A 1 193 ? -13.358 -10.583 27.711 1.00 93.06 193 GLY A N 1
ATOM 1489 C CA . GLY A 1 193 ? -12.134 -10.694 26.936 1.00 93.06 193 GLY A CA 1
ATOM 1490 C C . GLY A 1 193 ? -12.380 -10.362 25.467 1.00 93.06 193 GLY A C 1
ATOM 1491 O O . GLY A 1 193 ? -13.514 -10.122 25.037 1.00 93.06 193 GLY A O 1
ATOM 1492 N N . HIS A 1 194 ? -11.295 -10.362 24.701 1.00 95.31 194 HIS A N 1
ATOM 1493 C CA . HIS A 1 194 ? -11.358 -10.241 23.254 1.00 95.31 194 HIS A CA 1
ATOM 1494 C C . HIS A 1 194 ? -11.677 -11.589 22.611 1.00 95.31 194 HIS A C 1
ATOM 1496 O O . HIS A 1 194 ? -11.128 -12.620 23.006 1.00 95.31 194 HIS A O 1
ATOM 1502 N N . THR A 1 195 ? -12.517 -11.562 21.579 1.00 95.75 195 THR A N 1
ATOM 1503 C CA . THR A 1 195 ? -12.749 -12.722 20.722 1.00 95.75 195 THR A CA 1
ATOM 1504 C C . THR A 1 195 ? -12.145 -12.475 19.351 1.00 95.75 195 THR A C 1
ATOM 1506 O O . THR A 1 195 ? -12.465 -11.470 18.716 1.00 95.75 195 THR A O 1
ATOM 1509 N N . GLU A 1 196 ? -11.327 -13.409 18.870 1.00 96.94 196 GLU A N 1
ATOM 1510 C CA . GLU A 1 196 ? -10.741 -13.340 17.530 1.00 96.94 196 GLU A CA 1
ATOM 1511 C C . GLU A 1 196 ? -11.829 -13.193 16.456 1.00 96.94 196 GLU A C 1
ATOM 1513 O O . GLU A 1 196 ? -12.828 -13.924 16.437 1.00 96.94 196 GLU A O 1
ATOM 1518 N N . GLY A 1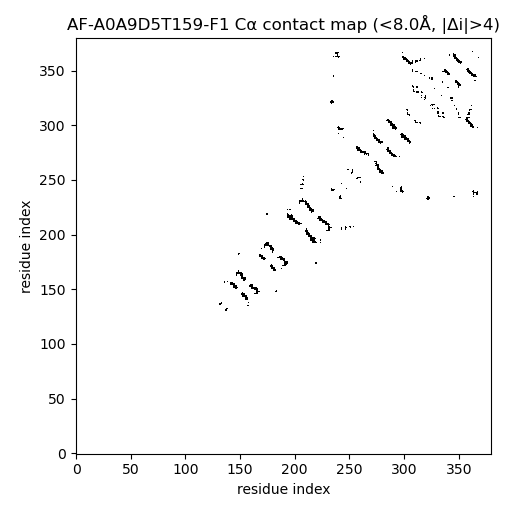 197 ? -11.647 -12.194 15.596 1.00 95.25 197 GLY A N 1
ATOM 1519 C CA . GLY A 1 197 ? -12.446 -11.948 14.407 1.00 95.25 197 GLY A CA 1
ATOM 1520 C C . GLY A 1 197 ? -11.720 -12.418 13.154 1.00 95.25 197 GLY A C 1
ATOM 1521 O O . GLY A 1 197 ? -11.231 -13.542 13.088 1.00 95.25 197 GLY A O 1
ATOM 1522 N N . SER A 1 198 ? -11.698 -11.568 12.132 1.00 93.50 198 SER A N 1
ATOM 1523 C CA . SER A 1 198 ? -11.025 -11.850 10.860 1.00 93.50 198 SER A CA 1
ATOM 1524 C C . SER A 1 198 ? -9.771 -10.998 10.711 1.00 93.50 198 SER A C 1
ATOM 1526 O O . SER A 1 198 ? -9.705 -9.884 11.235 1.00 93.50 198 SER A O 1
ATOM 1528 N N . TRP A 1 199 ? -8.797 -11.531 9.978 1.00 97.31 199 TRP A N 1
ATOM 1529 C CA . TRP A 1 199 ? -7.680 -10.742 9.475 1.00 97.31 199 TRP A CA 1
ATOM 1530 C C . TRP A 1 199 ? -8.204 -9.703 8.489 1.00 97.31 199 TRP A C 1
ATOM 1532 O O . TRP A 1 199 ? -9.030 -10.022 7.633 1.00 97.31 199 TRP A O 1
ATOM 1542 N N . THR A 1 200 ? -7.753 -8.466 8.648 1.00 95.88 200 THR A N 1
ATOM 1543 C CA . THR A 1 200 ? -8.106 -7.338 7.787 1.00 95.88 200 THR A CA 1
ATOM 1544 C C . THR A 1 200 ? -6.823 -6.659 7.341 1.00 95.88 200 THR A C 1
ATOM 1546 O O . THR A 1 200 ? -5.957 -6.401 8.177 1.00 95.88 200 THR A O 1
ATOM 1549 N N . VAL A 1 201 ? -6.702 -6.365 6.048 1.00 97.00 201 VAL A N 1
ATOM 1550 C CA . VAL A 1 201 ? -5.598 -5.555 5.524 1.00 97.00 201 VAL A CA 1
ATOM 1551 C C . VAL A 1 201 ? -5.767 -4.128 6.041 1.00 97.00 201 VAL A C 1
ATOM 1553 O O . VAL A 1 201 ? -6.798 -3.495 5.814 1.00 97.00 201 VAL A O 1
ATOM 1556 N N . THR A 1 202 ? -4.785 -3.640 6.794 1.00 96.12 202 THR A N 1
ATOM 1557 C CA . THR A 1 202 ? -4.768 -2.272 7.339 1.00 96.12 202 THR A CA 1
ATOM 1558 C C . THR A 1 202 ? -3.775 -1.374 6.613 1.00 96.12 202 THR A C 1
ATOM 1560 O O . THR A 1 202 ? -3.940 -0.155 6.619 1.00 96.12 202 THR A O 1
ATOM 1563 N N . LYS A 1 203 ? -2.780 -1.971 5.947 1.00 95.88 203 LYS A N 1
ATOM 1564 C CA . LYS A 1 203 ? -1.891 -1.314 4.988 1.00 95.88 203 LYS A CA 1
ATOM 1565 C C . LYS A 1 203 ? -1.711 -2.245 3.790 1.00 95.88 203 LYS A C 1
ATOM 1567 O O . LYS A 1 203 ? -1.237 -3.363 3.972 1.00 95.88 203 LYS A O 1
ATOM 1572 N N . GLU A 1 204 ? -2.073 -1.791 2.596 1.00 95.25 204 GLU A N 1
ATOM 1573 C CA . GLU A 1 204 ? -1.799 -2.536 1.361 1.00 95.25 204 GLU A CA 1
ATOM 1574 C C . GLU A 1 204 ? -0.287 -2.617 1.107 1.00 95.25 204 GLU A C 1
ATOM 1576 O O . GLU A 1 204 ? 0.457 -1.685 1.432 1.00 95.25 204 GLU A O 1
ATOM 1581 N N . ALA A 1 205 ? 0.164 -3.739 0.548 1.00 95.88 205 ALA A N 1
ATOM 1582 C CA . ALA A 1 205 ? 1.542 -3.886 0.093 1.00 95.88 205 ALA A CA 1
ATOM 1583 C C . ALA A 1 205 ? 1.772 -3.087 -1.197 1.00 95.88 205 ALA A C 1
ATOM 1585 O O . ALA A 1 205 ? 0.883 -2.990 -2.045 1.00 95.88 205 ALA A O 1
ATOM 1586 N N . THR A 1 206 ? 2.980 -2.555 -1.360 1.00 94.12 206 THR A N 1
ATOM 1587 C CA . THR A 1 206 ? 3.427 -1.868 -2.582 1.00 94.12 206 THR A CA 1
ATOM 1588 C C . THR A 1 206 ? 4.645 -2.585 -3.161 1.00 94.12 206 THR A C 1
ATOM 1590 O O . THR A 1 206 ? 5.102 -3.579 -2.593 1.00 94.12 206 THR A O 1
ATOM 1593 N N . LEU A 1 207 ? 5.192 -2.099 -4.280 1.00 92.69 207 LEU A N 1
ATOM 1594 C CA . LEU A 1 207 ? 6.440 -2.646 -4.837 1.00 92.69 207 LEU A CA 1
ATOM 1595 C C . LEU A 1 207 ? 7.632 -2.532 -3.872 1.00 92.69 207 LEU A C 1
ATOM 1597 O O . LEU A 1 207 ? 8.567 -3.324 -3.938 1.00 92.69 207 LEU A O 1
ATOM 1601 N N . ILE A 1 208 ? 7.610 -1.545 -2.971 1.00 92.44 208 ILE A N 1
ATOM 1602 C CA . ILE A 1 208 ? 8.741 -1.218 -2.088 1.00 92.44 208 ILE A CA 1
ATOM 1603 C C . ILE A 1 208 ? 8.435 -1.392 -0.600 1.00 92.44 208 ILE A C 1
ATOM 1605 O O . ILE A 1 208 ? 9.347 -1.601 0.197 1.00 92.44 208 ILE A O 1
ATOM 1609 N N . ASP A 1 209 ? 7.162 -1.395 -0.215 1.00 93.94 209 ASP A N 1
ATOM 1610 C CA . ASP A 1 209 ? 6.733 -1.558 1.165 1.00 93.94 209 ASP A CA 1
ATOM 1611 C C . ASP A 1 209 ? 5.977 -2.868 1.359 1.00 93.94 209 ASP A C 1
ATOM 1613 O O . ASP A 1 209 ? 5.041 -3.200 0.631 1.00 93.94 209 ASP A O 1
ATOM 1617 N N . TYR A 1 210 ? 6.309 -3.557 2.447 1.00 95.44 210 TYR A N 1
ATOM 1618 C CA . TYR A 1 210 ? 5.464 -4.621 2.968 1.00 95.44 210 TYR A CA 1
ATOM 1619 C C . TYR A 1 210 ? 4.086 -4.073 3.371 1.00 95.44 210 TYR A C 1
ATOM 1621 O O . TYR A 1 210 ? 3.966 -2.963 3.914 1.00 95.44 210 TYR A O 1
ATOM 1629 N N . GLY A 1 211 ? 3.058 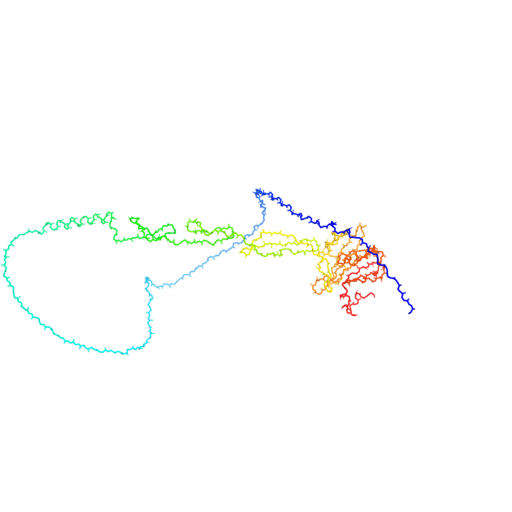-4.889 3.150 1.00 96.81 211 GLY A N 1
ATOM 1630 C CA . GLY A 1 211 ? 1.717 -4.640 3.669 1.00 96.81 211 GLY A CA 1
ATOM 1631 C C . GLY A 1 211 ? 1.565 -5.128 5.110 1.00 96.81 211 GLY A C 1
ATOM 1632 O O . GLY A 1 211 ? 2.424 -5.829 5.655 1.00 96.81 211 GLY A O 1
ATOM 1633 N N . THR A 1 212 ? 0.448 -4.765 5.734 1.00 97.38 212 THR A N 1
ATOM 1634 C CA . THR A 1 212 ? 0.112 -5.144 7.108 1.00 97.38 212 THR A CA 1
ATOM 1635 C C . THR A 1 212 ? -1.320 -5.642 7.178 1.00 97.38 212 THR A C 1
ATOM 1637 O O . THR A 1 212 ? -2.256 -4.963 6.755 1.00 97.38 212 THR A O 1
ATOM 1640 N N . GLU A 1 213 ? -1.495 -6.801 7.804 1.00 97.88 213 GLU A N 1
ATOM 1641 C CA . GLU A 1 213 ? -2.794 -7.331 8.197 1.00 97.88 213 GLU A CA 1
ATOM 1642 C C . GLU A 1 213 ? -2.903 -7.381 9.719 1.00 97.88 213 GLU A C 1
ATOM 1644 O O . GLU A 1 213 ? -1.966 -7.780 10.416 1.00 97.88 213 GLU A O 1
ATOM 1649 N N . GLU A 1 214 ? -4.073 -7.031 10.244 1.00 98.00 214 GLU A N 1
ATOM 1650 C CA . GLU A 1 214 ? -4.376 -7.112 11.670 1.00 98.00 214 GLU A CA 1
ATOM 1651 C C . GLU A 1 214 ? -5.533 -8.071 11.945 1.00 98.00 214 GLU A C 1
ATOM 1653 O O . GLU A 1 214 ? -6.544 -8.090 11.240 1.00 98.00 214 GLU A O 1
ATOM 1658 N N . LEU A 1 215 ? -5.383 -8.881 12.993 1.00 97.81 215 LEU A N 1
ATOM 1659 C CA . LEU A 1 215 ? -6.442 -9.723 13.529 1.00 97.81 215 LEU A CA 1
ATOM 1660 C C . LEU A 1 215 ? -7.263 -8.892 14.506 1.00 97.81 215 LEU A C 1
ATOM 1662 O O . LEU A 1 215 ? -6.805 -8.601 15.609 1.00 97.81 215 LEU A O 1
ATOM 1666 N N . LEU A 1 216 ? -8.482 -8.535 14.119 1.00 96.56 216 LEU A N 1
ATOM 1667 C CA . LEU A 1 216 ? -9.323 -7.656 14.927 1.00 96.56 216 LEU A CA 1
ATOM 1668 C C . LEU A 1 216 ? -10.260 -8.447 15.841 1.00 96.56 216 LEU A C 1
ATOM 1670 O O . LEU A 1 216 ? -10.747 -9.521 15.483 1.00 96.56 216 LEU A O 1
ATOM 1674 N N . CYS A 1 217 ? -10.565 -7.897 17.015 1.00 96.56 217 CYS A N 1
ATOM 1675 C CA . CYS A 1 217 ? -11.613 -8.419 17.883 1.00 96.56 217 CYS A CA 1
ATOM 1676 C C . CYS A 1 217 ? -12.978 -8.292 17.196 1.00 96.56 217 CYS A C 1
ATOM 1678 O O . CYS A 1 217 ? -13.379 -7.193 16.823 1.00 96.56 217 CYS A O 1
ATOM 1680 N N . LYS A 1 218 ? -13.756 -9.374 17.098 1.00 96.00 218 LYS A N 1
ATOM 1681 C CA . LYS A 1 218 ? -15.086 -9.319 16.456 1.00 96.00 218 LYS A CA 1
ATOM 1682 C C . LYS A 1 218 ? -16.103 -8.445 17.210 1.00 96.00 218 LYS A C 1
ATOM 1684 O O . LYS A 1 218 ? -17.105 -8.042 16.630 1.00 96.00 218 LYS A O 1
ATOM 1689 N N . ASP A 1 219 ? -15.875 -8.229 18.507 1.00 94.12 219 ASP A N 1
ATOM 1690 C CA . ASP A 1 219 ? -16.822 -7.565 19.406 1.00 94.12 219 ASP A CA 1
ATOM 1691 C C . ASP A 1 219 ? -16.511 -6.062 19.571 1.00 94.12 219 ASP A C 1
ATOM 1693 O O . ASP A 1 219 ? -17.423 -5.276 19.818 1.00 94.12 219 ASP A O 1
ATOM 1697 N N . CYS A 1 220 ? -15.243 -5.644 19.424 1.00 93.12 220 CYS A N 1
ATOM 1698 C CA . CYS A 1 220 ? -14.816 -4.249 19.633 1.00 93.12 220 CYS A CA 1
ATOM 1699 C C . CYS A 1 220 ? -13.815 -3.696 18.601 1.00 93.12 220 CYS A C 1
ATOM 1701 O O . CYS A 1 220 ? -13.420 -2.542 18.721 1.00 93.12 220 CYS A O 1
ATOM 1703 N N . SER A 1 221 ? -13.394 -4.498 17.620 1.00 93.69 221 SER A N 1
ATOM 1704 C CA . SER A 1 221 ? -12.435 -4.139 16.561 1.00 93.69 221 SER A CA 1
ATOM 1705 C C . SER A 1 221 ? -11.020 -3.754 17.015 1.00 93.69 221 SER A C 1
ATOM 1707 O O . SER A 1 221 ? -10.250 -3.236 16.215 1.00 93.69 221 SER A O 1
ATOM 1709 N N . GLU A 1 222 ? -10.650 -4.034 18.267 1.00 94.75 222 GLU A N 1
ATOM 1710 C CA . GLU A 1 222 ? -9.276 -3.857 18.760 1.00 94.75 222 GLU A CA 1
ATOM 1711 C C . GLU A 1 222 ? -8.306 -4.810 18.038 1.00 94.75 222 GLU A C 1
ATOM 1713 O O . GLU A 1 222 ? -8.654 -5.977 17.825 1.00 94.75 222 GLU A O 1
ATOM 1718 N N . SER A 1 223 ? -7.099 -4.341 17.701 1.00 96.56 223 SER A N 1
ATOM 1719 C CA . SER A 1 223 ? -6.040 -5.167 17.102 1.00 96.56 223 SER A CA 1
ATOM 1720 C C . SER A 1 223 ? -5.482 -6.148 18.136 1.00 96.56 223 SER A C 1
ATOM 1722 O O . SER A 1 223 ? -4.906 -5.762 19.153 1.00 96.56 223 SER A O 1
ATOM 1724 N N . LEU A 1 224 ? -5.691 -7.442 17.896 1.00 96.75 224 LEU A N 1
ATOM 1725 C CA . LEU A 1 224 ? -5.233 -8.531 18.764 1.00 96.75 224 LEU A CA 1
ATOM 1726 C C . LEU A 1 224 ? -3.874 -9.069 18.333 1.00 96.75 224 LEU A C 1
ATOM 1728 O O . LEU A 1 224 ? -3.118 -9.594 19.151 1.00 96.75 224 LEU A O 1
ATOM 1732 N N . ASN A 1 225 ? -3.589 -8.982 17.037 1.00 97.25 225 ASN A N 1
ATOM 1733 C CA . ASN A 1 225 ? -2.338 -9.415 16.445 1.00 97.25 225 ASN A CA 1
ATOM 1734 C C . ASN A 1 225 ? -2.111 -8.679 15.122 1.00 97.25 225 ASN A C 1
ATOM 1736 O O . ASN A 1 225 ? -3.064 -8.237 14.488 1.00 97.25 225 ASN A O 1
ATOM 1740 N N . SER A 1 226 ? -0.860 -8.603 14.688 1.00 97.00 226 SER A N 1
ATOM 1741 C CA . SER A 1 226 ? -0.460 -7.982 13.431 1.00 97.00 226 SER A CA 1
ATOM 1742 C C . SER A 1 226 ? 0.570 -8.863 12.730 1.00 97.00 226 SER A C 1
ATOM 1744 O O . SER A 1 226 ? 1.435 -9.457 13.382 1.00 97.00 226 SER A O 1
ATOM 1746 N N . ARG A 1 227 ? 0.467 -8.966 11.404 1.00 97.12 227 ARG A N 1
ATOM 1747 C CA . ARG A 1 227 ? 1.448 -9.646 10.556 1.00 97.12 227 ARG A CA 1
ATOM 1748 C C . ARG A 1 227 ? 1.755 -8.817 9.315 1.00 97.12 227 ARG A C 1
ATOM 1750 O O . ARG A 1 227 ? 0.888 -8.116 8.802 1.00 97.12 227 ARG A O 1
ATOM 1757 N N . SER A 1 228 ? 2.990 -8.941 8.848 1.00 97.19 228 SER A N 1
ATOM 1758 C CA . SER A 1 228 ? 3.431 -8.370 7.578 1.00 97.19 228 SER A CA 1
ATOM 1759 C C . SER A 1 228 ? 2.988 -9.269 6.426 1.00 97.19 228 SER A C 1
ATOM 1761 O O . SER A 1 228 ? 3.030 -10.495 6.564 1.00 97.19 228 SER A O 1
ATOM 1763 N N . THR A 1 229 ? 2.605 -8.677 5.302 1.00 95.94 229 THR A N 1
ATOM 1764 C CA . THR A 1 229 ? 2.462 -9.366 4.012 1.00 95.94 229 THR A CA 1
ATOM 1765 C C . THR A 1 229 ? 3.653 -9.026 3.133 1.00 95.94 229 THR A C 1
ATOM 1767 O O . THR A 1 229 ? 4.236 -7.953 3.294 1.00 95.94 229 THR A O 1
ATOM 1770 N N . GLU A 1 230 ? 4.006 -9.923 2.216 1.00 95.50 230 GLU A N 1
ATOM 1771 C CA . GLU A 1 230 ? 5.064 -9.672 1.233 1.00 95.50 230 GLU A CA 1
ATOM 1772 C C . GLU A 1 230 ? 4.754 -8.436 0.378 1.00 95.50 230 GLU A C 1
ATOM 1774 O O . GLU A 1 230 ? 3.598 -8.004 0.285 1.00 95.50 230 GLU A O 1
ATOM 1779 N N . LYS A 1 231 ? 5.810 -7.859 -0.206 1.00 94.81 231 LYS A N 1
ATOM 1780 C CA . LYS A 1 231 ? 5.702 -6.774 -1.186 1.00 94.81 231 LYS A CA 1
ATOM 1781 C C . LYS A 1 231 ? 4.853 -7.230 -2.381 1.00 94.81 231 LYS A C 1
ATOM 1783 O O . LYS A 1 231 ? 4.741 -8.422 -2.661 1.00 94.81 231 LYS A O 1
ATOM 1788 N N . LYS A 1 232 ? 4.236 -6.270 -3.064 1.00 93.75 232 LYS A N 1
ATOM 1789 C CA . LYS A 1 232 ? 3.496 -6.513 -4.305 1.00 93.75 232 LYS A CA 1
ATOM 1790 C C . LYS A 1 232 ? 4.491 -6.882 -5.406 1.00 93.75 232 LYS A C 1
ATOM 1792 O O . LYS A 1 232 ? 5.464 -6.158 -5.594 1.00 93.75 232 LYS A O 1
ATOM 1797 N N . ASP A 1 233 ? 4.216 -7.954 -6.142 1.00 91.88 233 ASP A N 1
ATOM 1798 C CA . ASP A 1 233 ? 4.967 -8.281 -7.355 1.00 91.88 233 ASP A CA 1
ATOM 1799 C C . ASP A 1 233 ? 4.600 -7.292 -8.470 1.00 91.88 233 ASP A C 1
ATOM 1801 O O . ASP A 1 233 ? 3.415 -6.987 -8.673 1.00 91.88 233 ASP A O 1
ATOM 1805 N N . ALA A 1 234 ? 5.601 -6.791 -9.194 1.00 93.31 234 ALA A N 1
ATOM 1806 C CA . ALA A 1 234 ? 5.373 -5.998 -10.393 1.00 93.31 234 ALA A CA 1
ATOM 1807 C C . ALA A 1 234 ? 4.767 -6.893 -11.485 1.00 93.31 234 ALA A C 1
ATOM 1809 O O . ALA A 1 234 ? 5.214 -8.018 -11.689 1.00 93.31 234 ALA A O 1
ATOM 1810 N N . ALA A 1 235 ? 3.705 -6.432 -12.145 1.00 93.62 235 ALA A N 1
ATOM 1811 C CA . ALA A 1 235 ? 2.997 -7.230 -13.141 1.00 93.62 235 ALA A CA 1
ATOM 1812 C C . ALA A 1 235 ? 2.260 -6.362 -14.165 1.00 93.62 235 ALA A C 1
ATOM 1814 O O . ALA A 1 235 ? 1.837 -5.241 -13.867 1.00 93.62 235 ALA A O 1
ATOM 1815 N N . VAL A 1 236 ? 2.031 -6.941 -15.343 1.00 94.94 236 VAL A N 1
ATOM 1816 C CA . VAL A 1 236 ? 1.123 -6.409 -16.363 1.00 94.94 236 VAL A CA 1
ATOM 1817 C C . VAL A 1 236 ? -0.321 -6.806 -16.035 1.00 94.94 236 VAL A C 1
ATOM 1819 O O . VAL A 1 236 ? -0.609 -7.955 -15.695 1.00 94.94 236 VAL A O 1
ATOM 1822 N N . ILE A 1 237 ? -1.249 -5.855 -16.143 1.00 93.50 237 ILE A N 1
ATOM 1823 C CA . ILE A 1 237 ? -2.695 -6.058 -16.014 1.00 93.50 237 ILE A CA 1
ATOM 1824 C C . ILE A 1 237 ? -3.382 -5.431 -17.230 1.00 93.50 237 ILE A C 1
ATOM 1826 O O . ILE A 1 237 ? -3.704 -4.244 -17.239 1.00 93.50 237 ILE A O 1
ATOM 1830 N N . GLY A 1 238 ? -3.638 -6.255 -18.248 1.00 93.25 238 GLY A N 1
ATOM 1831 C CA . GLY A 1 238 ? -4.214 -5.798 -19.513 1.00 93.25 238 GLY A CA 1
ATOM 1832 C C . GLY A 1 238 ? -3.256 -4.857 -20.245 1.00 93.25 238 GLY A C 1
ATOM 1833 O O . GLY A 1 238 ? -2.126 -5.233 -20.543 1.00 93.25 238 GLY A O 1
ATOM 1834 N N . GLU A 1 239 ? -3.695 -3.622 -20.480 1.00 94.50 239 GLU A N 1
ATOM 1835 C CA . GLU A 1 239 ? -2.946 -2.573 -21.191 1.00 94.50 239 GLU A CA 1
ATOM 1836 C C . GLU A 1 239 ? -2.058 -1.714 -20.271 1.00 94.50 239 GLU A C 1
ATOM 1838 O O . GLU A 1 239 ? -1.521 -0.693 -20.694 1.00 94.50 239 GLU A O 1
ATOM 1843 N N . SER A 1 240 ? -1.914 -2.069 -18.991 1.00 96.25 240 SER A N 1
ATOM 1844 C CA . SER A 1 240 ? -1.185 -1.243 -18.019 1.00 96.25 240 SER A CA 1
ATOM 1845 C C . SER A 1 240 ? -0.384 -2.065 -17.017 1.00 96.25 240 SER A C 1
ATOM 1847 O O . SER A 1 240 ? -0.542 -3.280 -16.901 1.00 96.25 240 SER A O 1
ATOM 1849 N N . PHE A 1 241 ? 0.472 -1.392 -16.258 1.00 96.19 241 PHE A N 1
ATOM 1850 C CA . PHE A 1 241 ? 1.223 -1.959 -15.148 1.00 96.19 241 PHE A CA 1
ATOM 1851 C C . PHE A 1 241 ? 0.468 -1.808 -13.822 1.00 96.19 241 PHE A C 1
ATOM 1853 O O . PHE A 1 241 ? -0.300 -0.870 -13.612 1.00 96.19 241 PHE A O 1
ATOM 1860 N N . ASN A 1 242 ? 0.692 -2.730 -12.884 1.00 95.38 242 ASN A N 1
ATOM 1861 C CA . ASN A 1 242 ? -0.013 -2.763 -11.598 1.00 95.38 242 ASN A CA 1
ATOM 1862 C C . ASN A 1 242 ? 0.562 -1.818 -10.524 1.00 95.38 242 ASN A C 1
ATOM 1864 O O . ASN A 1 242 ? 0.363 -2.064 -9.328 1.00 95.38 242 ASN A O 1
ATOM 1868 N N . PHE A 1 243 ? 1.281 -0.767 -10.914 1.00 95.69 243 PHE A N 1
ATOM 1869 C CA . PHE A 1 243 ? 1.996 0.128 -10.009 1.00 95.69 243 PHE A CA 1
ATOM 1870 C C . PHE A 1 243 ? 1.897 1.601 -10.421 1.00 95.69 243 PHE A C 1
ATOM 1872 O O . PHE A 1 243 ? 1.624 1.928 -11.570 1.00 95.69 243 PHE A O 1
ATOM 1879 N N . THR A 1 244 ? 2.094 2.484 -9.443 1.00 95.25 244 THR A N 1
ATOM 1880 C CA . THR A 1 244 ? 2.083 3.950 -9.614 1.00 95.25 244 THR A CA 1
ATOM 1881 C C . THR A 1 244 ? 3.484 4.509 -9.861 1.00 95.25 244 THR A C 1
ATOM 1883 O O . THR A 1 244 ? 4.468 3.849 -9.525 1.00 95.25 244 THR A O 1
ATOM 1886 N N . ASP A 1 245 ? 3.588 5.760 -10.316 1.00 95.00 245 ASP A N 1
ATOM 1887 C CA . ASP A 1 245 ? 4.865 6.462 -10.538 1.00 95.00 245 ASP A CA 1
ATOM 1888 C C . ASP A 1 245 ? 5.775 6.397 -9.323 1.00 95.00 245 ASP A C 1
ATOM 1890 O O . ASP A 1 245 ? 6.938 6.021 -9.417 1.00 95.00 245 ASP A O 1
ATOM 1894 N N . ILE A 1 246 ? 5.231 6.710 -8.146 1.00 93.31 246 ILE A N 1
ATOM 1895 C CA . ILE A 1 246 ? 6.004 6.732 -6.903 1.00 93.31 246 ILE A CA 1
ATOM 1896 C C . ILE A 1 246 ? 6.500 5.328 -6.553 1.00 93.31 246 ILE A C 1
ATOM 1898 O O . ILE A 1 246 ? 7.641 5.181 -6.111 1.00 93.31 246 ILE A O 1
ATOM 1902 N N . GLU A 1 247 ? 5.666 4.300 -6.738 1.00 95.25 247 GLU A N 1
ATOM 1903 C CA . GLU A 1 247 ? 6.074 2.910 -6.509 1.00 95.25 247 GLU A CA 1
ATOM 1904 C C . GLU A 1 247 ? 7.180 2.495 -7.482 1.00 95.25 247 GLU A C 1
ATOM 1906 O O . GLU A 1 247 ? 8.159 1.896 -7.043 1.00 95.25 247 GLU A O 1
ATOM 1911 N N . PHE A 1 248 ? 7.051 2.845 -8.764 1.00 95.50 248 PHE A N 1
ATOM 1912 C CA . PHE A 1 248 ? 8.023 2.497 -9.795 1.00 95.50 248 PHE A CA 1
ATOM 1913 C C . PHE A 1 248 ? 9.351 3.236 -9.622 1.00 95.50 248 PHE A C 1
ATOM 1915 O O . PHE A 1 248 ? 10.401 2.608 -9.570 1.00 95.50 248 PHE A O 1
ATOM 1922 N N . ILE A 1 249 ? 9.321 4.556 -9.440 1.00 94.69 249 ILE A N 1
ATOM 1923 C CA . ILE A 1 249 ? 10.511 5.384 -9.198 1.00 94.69 249 ILE A CA 1
ATOM 1924 C C . ILE A 1 249 ? 11.266 4.879 -7.968 1.00 94.69 249 ILE A C 1
ATOM 1926 O O . ILE A 1 249 ? 12.486 4.711 -8.000 1.00 94.69 249 ILE A O 1
ATOM 1930 N N . SER A 1 250 ? 10.541 4.587 -6.885 1.00 93.94 250 SER A N 1
ATOM 1931 C CA . SER A 1 250 ? 11.160 4.038 -5.679 1.00 93.94 250 SER A CA 1
ATOM 1932 C C . SER A 1 250 ? 11.740 2.648 -5.925 1.00 93.94 250 SER A C 1
ATOM 1934 O O . SER A 1 250 ? 12.836 2.358 -5.452 1.00 93.94 250 SER A O 1
ATOM 1936 N N . TRP A 1 251 ? 11.041 1.802 -6.688 1.00 94.25 251 TRP A N 1
ATOM 1937 C CA . TRP A 1 251 ? 11.545 0.493 -7.091 1.00 94.25 251 TRP A CA 1
ATOM 1938 C C . TRP A 1 251 ? 12.841 0.615 -7.903 1.00 94.25 251 TRP A C 1
ATOM 1940 O O . TRP A 1 251 ? 13.794 -0.103 -7.598 1.00 94.25 251 TRP A O 1
ATOM 1950 N N . VAL A 1 252 ? 12.927 1.559 -8.851 1.00 92.81 252 VAL A N 1
ATOM 1951 C CA . VAL A 1 252 ? 14.148 1.814 -9.633 1.00 92.81 252 VAL A CA 1
ATOM 1952 C C . VAL A 1 252 ? 15.303 2.171 -8.699 1.00 92.81 252 VAL A C 1
ATOM 1954 O O . VAL A 1 252 ? 16.380 1.598 -8.821 1.00 92.81 252 VAL A O 1
ATOM 1957 N N . MET A 1 253 ? 15.093 3.051 -7.721 1.00 91.06 253 MET A N 1
ATOM 1958 C CA . MET A 1 253 ? 16.150 3.434 -6.774 1.00 91.06 253 MET A CA 1
ATOM 1959 C C . MET A 1 253 ? 16.526 2.333 -5.763 1.00 91.06 253 MET A C 1
ATOM 1961 O O . MET A 1 253 ? 17.633 2.359 -5.229 1.00 91.06 253 MET A O 1
ATOM 1965 N N . GLU A 1 254 ? 15.631 1.383 -5.462 1.00 90.25 254 GLU A N 1
ATOM 1966 C CA . GLU A 1 254 ? 15.924 0.248 -4.567 1.00 90.25 254 GLU A CA 1
ATOM 1967 C C . GLU A 1 254 ? 16.628 -0.917 -5.279 1.00 90.25 254 GLU A C 1
ATOM 1969 O O . GLU A 1 254 ? 17.460 -1.591 -4.665 1.00 90.25 254 GLU A O 1
ATOM 1974 N N . ASN A 1 255 ? 16.288 -1.169 -6.547 1.00 86.94 255 ASN A N 1
ATOM 1975 C CA . ASN A 1 255 ? 16.756 -2.338 -7.303 1.00 86.94 255 ASN A CA 1
ATOM 1976 C C . ASN A 1 255 ? 17.860 -2.011 -8.310 1.00 86.94 255 ASN A C 1
ATOM 1978 O O . ASN A 1 255 ? 18.566 -2.910 -8.768 1.00 86.94 255 ASN A O 1
ATOM 1982 N N . THR A 1 256 ? 18.053 -0.732 -8.621 1.00 86.56 256 THR A N 1
ATOM 1983 C CA . THR A 1 256 ? 19.160 -0.252 -9.446 1.00 86.56 256 THR A CA 1
ATOM 1984 C C . THR A 1 256 ? 20.050 0.692 -8.641 1.00 86.56 256 THR A C 1
ATOM 1986 O O . THR A 1 256 ? 19.777 1.047 -7.498 1.00 86.56 256 THR A O 1
ATOM 1989 N N . THR A 1 257 ? 21.161 1.099 -9.240 1.00 85.75 257 THR A N 1
ATOM 1990 C CA . THR A 1 257 ? 22.047 2.142 -8.710 1.00 85.75 257 THR A CA 1
ATOM 1991 C C . THR A 1 257 ? 21.679 3.540 -9.202 1.00 85.75 257 THR A C 1
ATOM 1993 O O . THR A 1 257 ? 22.440 4.474 -8.953 1.00 85.75 257 THR A O 1
ATOM 1996 N N . ALA A 1 258 ? 20.571 3.680 -9.935 1.00 89.69 258 ALA A N 1
ATOM 1997 C CA . ALA A 1 258 ? 20.148 4.956 -10.475 1.00 89.69 258 ALA A CA 1
ATOM 1998 C C . ALA A 1 258 ? 19.578 5.872 -9.380 1.00 89.69 258 ALA A C 1
ATOM 2000 O O . ALA A 1 258 ? 18.933 5.425 -8.432 1.00 89.69 258 ALA A O 1
ATOM 2001 N N . GLU A 1 259 ? 19.799 7.171 -9.537 1.00 92.75 259 GLU A N 1
ATOM 2002 C CA . GLU A 1 259 ? 19.220 8.233 -8.720 1.00 92.75 259 GLU A CA 1
ATOM 2003 C C . GLU A 1 259 ? 18.185 8.989 -9.556 1.00 92.75 259 GLU A C 1
ATOM 2005 O O . GLU A 1 259 ? 18.473 9.386 -10.687 1.00 92.75 259 GLU A O 1
ATOM 2010 N N . ILE A 1 260 ? 16.984 9.185 -9.007 1.00 91.81 260 ILE A N 1
ATOM 2011 C CA . ILE A 1 260 ? 15.889 9.902 -9.670 1.00 91.81 260 ILE A CA 1
ATOM 2012 C C . ILE A 1 260 ? 15.493 11.118 -8.828 1.00 91.81 260 ILE A C 1
ATOM 2014 O O . ILE A 1 260 ? 15.263 11.000 -7.621 1.00 91.81 260 ILE A O 1
ATOM 2018 N N . ASP A 1 261 ? 15.382 12.287 -9.464 1.00 88.06 261 ASP A N 1
ATOM 2019 C CA . ASP A 1 261 ? 14.757 13.464 -8.850 1.00 88.06 261 ASP A CA 1
ATOM 2020 C C . ASP A 1 261 ? 13.231 13.356 -8.986 1.00 88.06 261 ASP A C 1
ATOM 2022 O O . ASP A 1 261 ? 12.700 13.250 -10.088 1.00 88.06 261 ASP A O 1
ATOM 2026 N N . TYR A 1 262 ? 12.509 13.413 -7.863 1.00 82.44 262 TYR A N 1
ATOM 2027 C CA . TYR A 1 262 ? 11.038 13.382 -7.832 1.00 82.44 262 TYR A CA 1
ATOM 2028 C C . TYR A 1 262 ? 10.383 14.637 -8.429 1.00 82.44 262 TYR A C 1
ATOM 2030 O O . TYR A 1 262 ? 9.155 14.723 -8.508 1.00 82.44 262 TYR A O 1
ATOM 2038 N N . THR A 1 263 ? 11.175 15.644 -8.789 1.00 85.00 263 THR A N 1
ATOM 2039 C CA . THR A 1 263 ? 10.694 16.845 -9.459 1.00 85.00 263 THR A CA 1
ATOM 2040 C C . THR A 1 263 ? 10.458 16.545 -10.932 1.00 85.00 263 THR A C 1
ATOM 2042 O O . THR A 1 263 ? 11.397 16.262 -11.671 1.00 85.00 263 THR A O 1
ATOM 2045 N N . GLU A 1 264 ? 9.202 16.652 -11.358 1.00 81.31 264 GLU A N 1
ATOM 2046 C CA . GLU A 1 264 ? 8.837 16.488 -12.760 1.00 81.31 264 GLU A CA 1
ATOM 2047 C C . GLU A 1 264 ? 9.592 17.501 -13.635 1.00 81.31 264 GLU A C 1
ATOM 2049 O O . GLU A 1 264 ? 9.610 18.707 -13.357 1.00 81.31 264 GLU A O 1
ATOM 2054 N N . THR A 1 265 ? 10.233 17.008 -14.691 1.00 81.50 265 THR A N 1
ATOM 2055 C CA . THR A 1 265 ? 11.052 17.821 -15.593 1.00 81.50 265 THR A CA 1
ATOM 2056 C C . THR A 1 265 ? 10.200 18.608 -16.586 1.00 81.50 265 THR A C 1
ATOM 2058 O O . THR A 1 265 ? 10.648 19.649 -17.074 1.00 81.50 265 THR A O 1
ATOM 2061 N N . GLY A 1 266 ? 8.971 18.148 -16.861 1.00 80.06 266 GLY A N 1
ATOM 2062 C CA . GLY A 1 266 ? 8.033 18.786 -17.788 1.00 80.06 266 GLY A CA 1
ATOM 2063 C C . GLY A 1 266 ? 8.599 18.906 -19.204 1.00 80.06 266 GLY A C 1
ATOM 2064 O O . GLY A 1 266 ? 8.400 19.924 -19.868 1.00 80.06 266 GLY A O 1
ATOM 2065 N N . VAL A 1 267 ? 9.397 17.916 -19.625 1.00 84.38 267 VAL A N 1
ATOM 2066 C CA . VAL A 1 267 ? 10.060 17.908 -20.940 1.00 84.38 267 VAL A CA 1
ATOM 2067 C C . VAL A 1 267 ? 9.059 17.611 -22.055 1.00 84.38 267 VAL A C 1
ATOM 2069 O O . VAL A 1 267 ? 9.219 18.116 -23.167 1.00 84.38 267 VAL A O 1
ATOM 2072 N N . PHE A 1 268 ? 8.018 16.841 -21.746 1.00 85.81 268 PHE A N 1
ATOM 2073 C CA . PHE A 1 268 ? 6.955 16.470 -22.670 1.00 85.81 268 PHE A CA 1
ATOM 2074 C C . PHE A 1 268 ? 5.752 17.408 -22.494 1.00 85.81 268 PHE A C 1
ATOM 2076 O O . PHE A 1 268 ? 5.391 17.762 -21.374 1.00 85.81 268 PHE A O 1
ATOM 2083 N N . ASP A 1 269 ? 5.145 17.835 -23.606 1.00 85.94 269 ASP A N 1
ATOM 2084 C CA . ASP A 1 269 ? 3.912 18.650 -23.628 1.00 85.94 269 ASP A CA 1
ATOM 2085 C C . ASP A 1 269 ? 2.668 17.746 -23.739 1.00 85.94 269 ASP A C 1
ATOM 2087 O O . ASP A 1 269 ? 1.703 18.076 -24.428 1.00 85.94 269 ASP A O 1
ATOM 2091 N N . ASP A 1 270 ? 2.723 16.575 -23.098 1.00 87.31 270 ASP A N 1
ATOM 2092 C CA . ASP A 1 270 ? 1.622 15.617 -23.010 1.00 87.31 270 ASP A CA 1
ATOM 2093 C C . ASP A 1 270 ? 1.137 15.534 -21.552 1.00 87.31 270 ASP A C 1
ATOM 2095 O O . ASP A 1 270 ? 1.913 15.170 -20.668 1.00 87.31 270 ASP A O 1
ATOM 2099 N N . PRO A 1 271 ? -0.133 15.875 -21.256 1.00 86.38 271 PRO A N 1
ATOM 2100 C CA . PRO A 1 271 ? -0.683 15.755 -19.907 1.00 86.38 271 PRO A CA 1
ATOM 2101 C C . PRO A 1 271 ? -0.797 14.312 -19.386 1.00 86.38 271 PRO A C 1
ATOM 2103 O O . PRO A 1 271 ? -1.053 14.149 -18.192 1.00 86.38 271 PRO A O 1
ATOM 2106 N N . ALA A 1 272 ? -0.683 13.295 -20.246 1.00 91.81 272 ALA A N 1
ATOM 2107 C CA . ALA A 1 272 ? -0.667 11.886 -19.860 1.00 91.81 272 ALA A CA 1
ATOM 2108 C C . ALA A 1 272 ? 0.743 11.370 -19.523 1.00 91.81 272 ALA A C 1
ATOM 2110 O O . ALA A 1 272 ? 0.868 10.264 -19.001 1.00 91.81 272 ALA A O 1
ATOM 2111 N N . THR A 1 273 ? 1.790 12.163 -19.758 1.00 94.19 273 THR A N 1
ATOM 2112 C CA . THR A 1 273 ? 3.183 11.778 -19.511 1.00 94.19 273 THR A CA 1
ATOM 2113 C C . THR A 1 273 ? 3.736 12.507 -18.297 1.00 94.19 273 THR A C 1
ATOM 2115 O O . THR A 1 273 ? 3.741 13.736 -18.248 1.00 94.19 273 THR A O 1
ATOM 2118 N N . THR A 1 274 ? 4.283 11.767 -17.335 1.00 95.12 274 THR A N 1
ATOM 2119 C CA . THR A 1 274 ? 5.162 12.337 -16.305 1.00 95.12 274 THR A CA 1
ATOM 2120 C C . THR A 1 274 ? 6.612 12.041 -16.666 1.00 95.12 274 THR A C 1
ATOM 2122 O O . THR A 1 274 ? 6.923 11.001 -17.244 1.00 95.12 274 THR A O 1
ATOM 2125 N N . SER A 1 275 ? 7.530 12.963 -16.364 1.00 95.25 275 SER A N 1
ATOM 2126 C CA . SER A 1 275 ? 8.948 12.764 -16.671 1.00 95.25 275 SER A CA 1
ATOM 2127 C C . SER A 1 275 ? 9.879 13.230 -15.567 1.00 95.25 275 SER A C 1
ATOM 2129 O O . SER A 1 275 ? 9.655 14.268 -14.952 1.00 95.25 275 SER A O 1
ATOM 2131 N N . TYR A 1 276 ? 10.963 12.491 -15.357 1.00 95.56 276 TYR A N 1
ATOM 2132 C CA . TYR A 1 276 ? 11.887 12.659 -14.241 1.00 95.56 276 TYR A CA 1
ATOM 2133 C C . TYR A 1 276 ? 13.335 12.593 -14.721 1.00 95.56 276 TYR A C 1
ATOM 2135 O O . TYR A 1 276 ? 13.670 11.809 -15.611 1.00 95.56 276 TYR A O 1
ATOM 2143 N N . ASP A 1 277 ? 14.206 13.401 -14.117 1.00 95.12 277 ASP A N 1
ATOM 2144 C CA . ASP A 1 277 ? 15.646 13.295 -14.349 1.00 95.12 277 ASP A CA 1
ATOM 2145 C C . ASP A 1 277 ? 16.153 12.010 -13.683 1.00 95.12 277 ASP A C 1
ATOM 2147 O O . ASP A 1 277 ? 15.970 11.816 -12.479 1.00 95.12 277 ASP A O 1
ATOM 2151 N N . ILE A 1 278 ? 16.818 11.155 -14.460 1.00 94.56 278 ILE A N 1
ATOM 2152 C CA . ILE A 1 278 ? 17.451 9.925 -13.976 1.00 94.56 278 ILE A CA 1
ATOM 2153 C C . ILE A 1 278 ? 18.960 10.004 -14.199 1.00 94.56 278 ILE A C 1
ATOM 2155 O O . ILE A 1 278 ? 19.437 10.488 -15.223 1.00 94.56 278 ILE A O 1
ATOM 2159 N N . THR A 1 279 ? 19.737 9.561 -13.218 1.00 93.75 279 THR A N 1
ATOM 2160 C CA . THR A 1 279 ? 21.194 9.441 -13.319 1.00 93.75 279 THR A CA 1
ATOM 2161 C C . THR A 1 279 ? 21.589 8.009 -12.996 1.00 93.75 279 THR A C 1
ATOM 2163 O O . THR A 1 279 ? 21.231 7.521 -11.932 1.00 93.75 279 THR A O 1
ATOM 2166 N N . ASP A 1 280 ? 22.292 7.325 -13.896 1.00 87.00 280 ASP A N 1
ATOM 2167 C CA . ASP A 1 280 ? 22.727 5.935 -13.685 1.00 87.00 280 ASP A CA 1
ATOM 2168 C C . ASP A 1 280 ? 23.944 5.812 -12.732 1.00 87.00 280 ASP A C 1
ATOM 2170 O O . ASP A 1 280 ? 24.420 6.805 -12.171 1.00 87.00 280 ASP A O 1
ATOM 2174 N N . SER A 1 281 ? 24.478 4.592 -12.546 1.00 80.75 281 SER A N 1
ATOM 2175 C CA . SER A 1 281 ? 25.666 4.357 -11.695 1.00 80.75 281 SER A CA 1
ATOM 2176 C C . SER A 1 281 ? 26.906 5.124 -12.126 1.00 80.75 281 SER A C 1
ATOM 2178 O O . SER A 1 281 ? 27.765 5.430 -11.292 1.00 80.75 281 SER A O 1
ATOM 2180 N N . ASP A 1 282 ? 27.033 5.365 -13.424 1.00 85.00 282 ASP A N 1
ATOM 2181 C CA . ASP A 1 282 ? 28.236 5.899 -14.044 1.00 85.00 282 ASP A CA 1
ATOM 2182 C C . ASP A 1 282 ? 28.174 7.436 -14.106 1.00 85.00 282 ASP A C 1
ATOM 2184 O O . ASP A 1 282 ? 29.160 8.107 -14.433 1.00 85.00 282 ASP A O 1
ATOM 2188 N N . GLY A 1 283 ? 27.044 8.010 -13.676 1.00 87.06 283 GLY A N 1
ATOM 2189 C CA . GLY A 1 283 ? 26.769 9.438 -13.664 1.00 87.06 283 GLY A CA 1
ATOM 2190 C C . GLY A 1 283 ? 26.203 9.948 -14.988 1.00 87.06 283 GLY A C 1
ATOM 2191 O O . GLY A 1 283 ? 26.134 11.169 -15.180 1.00 87.06 283 GLY A O 1
ATOM 2192 N N . THR A 1 284 ? 25.821 9.051 -15.899 1.00 89.12 284 THR A N 1
ATOM 2193 C CA . THR A 1 284 ? 25.154 9.395 -17.151 1.00 89.12 284 THR A CA 1
ATOM 2194 C C . THR A 1 284 ? 23.748 9.865 -16.839 1.00 89.12 284 THR A C 1
ATOM 2196 O O . THR A 1 284 ? 22.995 9.232 -16.100 1.00 89.12 284 THR A O 1
ATOM 2199 N N . LYS A 1 285 ? 23.402 11.019 -17.402 1.00 92.19 285 LYS A N 1
ATOM 2200 C CA . LYS A 1 285 ? 22.084 11.618 -17.236 1.00 92.19 285 LYS A CA 1
ATOM 2201 C C . LYS A 1 285 ? 21.160 11.148 -18.344 1.00 92.19 285 LYS A C 1
ATOM 2203 O O . LYS A 1 285 ? 21.536 11.205 -19.515 1.00 92.19 285 LYS A O 1
ATOM 2208 N N . GLY A 1 286 ? 19.953 10.786 -17.955 1.00 92.94 286 GLY A N 1
ATOM 2209 C CA . GLY A 1 286 ? 18.850 10.456 -18.832 1.00 92.94 286 GLY A CA 1
ATOM 2210 C C . GLY A 1 286 ? 17.548 11.085 -18.351 1.00 92.94 286 GLY A C 1
ATOM 2211 O O . GLY A 1 286 ? 17.524 11.861 -17.391 1.00 92.94 286 GLY A O 1
ATOM 2212 N N . ILE A 1 287 ? 16.460 10.725 -19.021 1.00 93.88 287 ILE A N 1
ATOM 2213 C CA . ILE A 1 287 ? 15.093 11.069 -18.626 1.00 93.88 287 ILE A CA 1
ATOM 2214 C C . ILE A 1 287 ? 14.298 9.768 -18.528 1.00 93.88 287 ILE A C 1
ATOM 2216 O O . ILE A 1 287 ? 14.326 8.957 -19.450 1.00 93.88 287 ILE A O 1
ATOM 2220 N N . LEU A 1 288 ? 13.592 9.575 -17.419 1.00 96.31 288 LEU A N 1
ATOM 2221 C CA . LEU A 1 288 ? 12.547 8.565 -17.287 1.00 96.31 288 LEU A CA 1
ATOM 2222 C C . LEU A 1 288 ? 11.214 9.229 -17.628 1.00 96.31 288 LEU A C 1
ATOM 2224 O O . LEU A 1 288 ? 10.879 10.227 -16.997 1.00 96.31 288 LEU A O 1
ATOM 2228 N N . ALA A 1 289 ? 10.464 8.693 -18.586 1.00 95.69 289 ALA A N 1
ATOM 2229 C CA . ALA A 1 289 ? 9.093 9.109 -18.864 1.00 95.69 289 ALA A CA 1
ATOM 2230 C C . ALA A 1 289 ? 8.119 7.954 -18.611 1.00 95.69 289 ALA A C 1
ATOM 2232 O O . ALA A 1 289 ? 8.431 6.799 -18.909 1.00 95.69 289 ALA A O 1
ATOM 2233 N N . LEU A 1 290 ? 6.964 8.275 -18.037 1.00 96.69 290 LEU A N 1
ATOM 2234 C CA . LEU A 1 290 ? 5.891 7.343 -17.715 1.00 96.69 290 LEU A CA 1
ATOM 2235 C C . LEU A 1 290 ? 4.607 7.864 -18.357 1.00 96.69 290 LEU A C 1
ATOM 2237 O O . LEU A 1 290 ? 4.105 8.918 -17.958 1.00 96.69 290 LEU A O 1
ATOM 2241 N N . ASP A 1 291 ? 4.086 7.132 -19.338 1.00 95.69 291 ASP A N 1
ATOM 2242 C CA . ASP A 1 291 ? 2.798 7.462 -19.949 1.00 95.69 291 ASP A CA 1
ATOM 2243 C C . ASP A 1 291 ? 1.677 6.717 -19.241 1.00 95.69 291 ASP A C 1
ATOM 2245 O O . ASP A 1 291 ? 1.845 5.574 -18.798 1.00 95.69 291 ASP A O 1
ATOM 2249 N N . HIS A 1 292 ? 0.524 7.374 -19.161 1.00 95.25 292 HIS A N 1
ATOM 2250 C CA . HIS A 1 292 ? -0.629 6.901 -18.415 1.00 95.25 292 HIS A CA 1
ATOM 2251 C C . HIS A 1 292 ? -1.838 6.632 -19.308 1.00 95.25 292 HIS A C 1
ATOM 2253 O O . HIS A 1 292 ? -2.137 7.387 -20.232 1.00 95.25 292 HIS A O 1
ATOM 2259 N N . ASP A 1 293 ? -2.595 5.589 -18.965 1.00 93.06 293 ASP A N 1
ATOM 2260 C CA . ASP A 1 293 ? -3.916 5.335 -19.532 1.00 93.06 293 ASP A CA 1
ATOM 2261 C C . ASP A 1 293 ? -4.959 6.372 -19.049 1.00 93.06 293 ASP A C 1
ATOM 2263 O O . ASP A 1 293 ? -4.712 7.212 -18.177 1.00 93.06 293 ASP A O 1
ATOM 2267 N N . GLU A 1 294 ? -6.190 6.280 -19.564 1.00 90.62 294 GLU A N 1
ATOM 2268 C CA . GLU A 1 294 ? -7.302 7.154 -19.151 1.00 90.62 294 GLU A CA 1
ATOM 2269 C C . GLU A 1 294 ? -7.645 7.070 -17.646 1.00 90.62 294 GLU A C 1
ATOM 2271 O O . GLU A 1 294 ? -8.333 7.946 -17.110 1.00 90.62 294 GLU A O 1
ATOM 2276 N N . ASN A 1 295 ? -7.199 6.015 -16.959 1.00 92.44 295 ASN A N 1
ATOM 2277 C CA . ASN A 1 295 ? -7.429 5.788 -15.535 1.00 92.44 295 ASN A CA 1
ATOM 2278 C C . ASN A 1 295 ? -6.261 6.274 -14.659 1.00 92.44 295 ASN A C 1
ATOM 2280 O O . ASN A 1 295 ? -6.390 6.246 -13.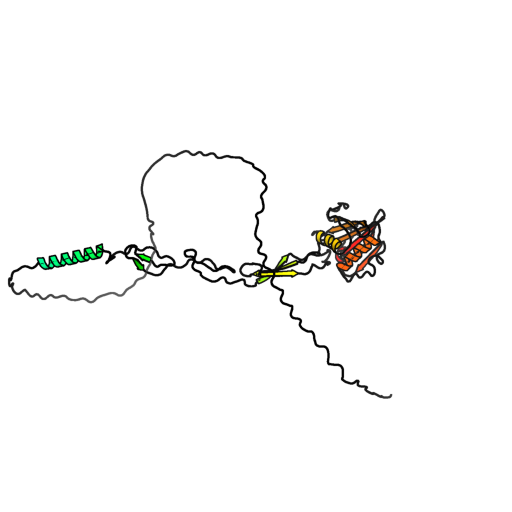431 1.00 92.44 295 ASN A O 1
ATOM 2284 N N . GLY A 1 296 ? -5.158 6.732 -15.257 1.00 93.12 296 GLY A N 1
ATOM 2285 C CA . GLY A 1 296 ? -3.945 7.136 -14.553 1.00 93.12 296 GLY A CA 1
ATOM 2286 C C . GLY A 1 296 ? -3.038 5.969 -14.147 1.00 93.12 296 GLY A C 1
ATOM 2287 O O . GLY A 1 296 ? -2.259 6.123 -13.209 1.00 93.12 296 GLY A O 1
ATOM 2288 N N . ASN A 1 297 ? -3.153 4.805 -14.789 1.00 95.88 297 ASN A N 1
ATOM 2289 C CA . ASN A 1 297 ? -2.203 3.702 -14.638 1.00 95.88 297 ASN A CA 1
ATOM 2290 C C . ASN A 1 297 ? -1.086 3.845 -15.665 1.00 95.88 297 ASN A C 1
ATOM 2292 O O . ASN A 1 297 ? -1.358 4.198 -16.809 1.00 95.88 297 ASN A O 1
ATOM 2296 N N . ILE A 1 298 ? 0.143 3.493 -15.295 1.00 97.44 298 ILE A N 1
ATOM 2297 C CA . ILE A 1 298 ? 1.262 3.498 -16.240 1.00 97.44 298 ILE A CA 1
ATOM 2298 C C . ILE A 1 298 ? 0.981 2.462 -17.336 1.00 97.44 298 ILE A C 1
ATOM 2300 O O . ILE A 1 298 ? 0.761 1.288 -17.030 1.00 97.44 298 ILE A O 1
ATOM 2304 N N . CYS A 1 299 ? 1.002 2.877 -18.598 1.00 95.62 299 CYS A N 1
ATOM 2305 C CA . CYS A 1 299 ? 0.858 2.007 -19.769 1.00 95.62 299 CYS A CA 1
ATOM 2306 C C . CYS A 1 299 ? 2.154 1.904 -20.585 1.00 95.62 299 CYS A C 1
ATOM 2308 O O . CYS A 1 299 ? 2.388 0.883 -21.229 1.00 95.62 299 CYS A O 1
ATOM 2310 N N . VAL A 1 300 ? 3.039 2.901 -20.490 1.00 95.88 300 VAL A N 1
ATOM 2311 C CA . VAL A 1 300 ? 4.345 2.901 -21.156 1.00 95.88 300 VAL A CA 1
ATOM 2312 C C . VAL A 1 300 ? 5.420 3.422 -20.209 1.00 95.88 300 VAL A C 1
ATOM 2314 O O . VAL A 1 300 ? 5.222 4.404 -19.499 1.00 95.88 300 VAL A O 1
ATOM 2317 N N . ILE A 1 301 ? 6.580 2.768 -20.218 1.00 96.94 301 ILE A N 1
ATOM 2318 C CA . ILE A 1 301 ? 7.785 3.198 -19.505 1.00 96.94 301 ILE A CA 1
ATOM 2319 C C . ILE A 1 301 ? 8.861 3.491 -20.543 1.00 96.94 301 ILE A C 1
ATOM 2321 O O . ILE A 1 301 ? 9.172 2.626 -21.360 1.00 96.94 301 ILE A O 1
ATOM 2325 N N . ILE A 1 302 ? 9.451 4.685 -20.510 1.00 95.12 302 ILE A N 1
ATOM 2326 C CA . ILE A 1 302 ? 10.448 5.107 -21.495 1.00 95.12 302 ILE A CA 1
ATOM 2327 C C . ILE A 1 302 ? 11.710 5.612 -20.804 1.00 95.12 302 ILE A C 1
ATOM 2329 O O . ILE A 1 302 ? 11.667 6.512 -19.966 1.00 95.12 302 ILE A O 1
ATOM 2333 N N . PHE A 1 303 ? 12.854 5.063 -21.203 1.00 94.75 303 PHE A N 1
ATOM 2334 C CA . PHE A 1 303 ? 14.173 5.510 -20.769 1.00 94.75 303 PHE A CA 1
ATOM 2335 C C . PHE A 1 303 ? 14.888 6.233 -21.910 1.00 94.75 303 PHE A C 1
ATOM 2337 O O . PHE A 1 303 ? 15.188 5.625 -22.936 1.00 94.75 303 PHE A O 1
ATOM 2344 N N . TYR A 1 304 ? 15.206 7.511 -21.713 1.00 93.00 304 TYR A N 1
ATOM 2345 C CA . TYR A 1 304 ? 15.970 8.325 -22.657 1.00 93.00 304 TYR A CA 1
ATOM 2346 C C . TYR A 1 304 ? 17.405 8.508 -22.172 1.00 93.00 304 TYR A C 1
ATOM 2348 O O . TYR A 1 304 ? 17.622 9.100 -21.115 1.00 93.00 304 TYR A O 1
ATOM 2356 N N . TYR A 1 305 ? 18.384 8.074 -22.963 1.00 91.62 305 TYR A N 1
ATOM 2357 C CA . TYR A 1 305 ? 19.812 8.235 -22.671 1.00 91.62 305 TYR A CA 1
ATOM 2358 C C . TYR A 1 305 ? 20.597 8.689 -23.903 1.00 91.62 305 TYR A C 1
ATOM 2360 O O . TYR A 1 305 ? 20.174 8.519 -25.043 1.00 91.62 305 TYR A O 1
ATOM 2368 N N . ALA A 1 306 ? 21.775 9.275 -23.682 1.00 88.25 306 ALA A N 1
ATOM 2369 C CA . ALA A 1 306 ? 22.681 9.642 -24.772 1.00 88.25 306 ALA A CA 1
ATOM 2370 C C . ALA A 1 306 ? 23.359 8.421 -25.424 1.00 88.25 306 ALA A C 1
ATOM 2372 O O . ALA A 1 306 ? 23.819 8.517 -26.560 1.00 88.25 306 ALA A O 1
ATOM 2373 N N . GLU A 1 307 ? 23.422 7.284 -24.728 1.00 87.06 307 GLU A N 1
ATOM 2374 C CA . GLU A 1 307 ? 23.921 6.016 -25.261 1.00 87.06 307 GLU A CA 1
ATOM 2375 C C . GLU A 1 307 ? 22.791 4.980 -25.275 1.00 87.06 307 GLU A C 1
ATOM 2377 O O . GLU A 1 307 ? 22.083 4.797 -24.286 1.00 87.06 307 GLU A O 1
ATOM 2382 N N . TRP A 1 308 ? 22.616 4.283 -26.403 1.00 86.19 308 TRP A N 1
ATOM 2383 C CA . TRP A 1 308 ? 21.550 3.284 -26.553 1.00 86.19 308 TRP A CA 1
ATOM 2384 C C . TRP A 1 308 ? 21.690 2.121 -25.570 1.00 86.19 308 TRP A C 1
ATOM 2386 O O . TRP A 1 308 ? 20.683 1.562 -25.144 1.00 86.19 308 TRP A O 1
ATOM 2396 N N . ALA A 1 309 ? 22.926 1.775 -25.196 1.00 86.06 309 ALA A N 1
ATOM 2397 C CA . ALA A 1 309 ? 23.209 0.684 -24.273 1.00 86.06 309 ALA A CA 1
ATOM 2398 C C . ALA A 1 309 ? 22.633 0.959 -22.875 1.00 86.06 309 ALA A C 1
ATOM 2400 O O . ALA A 1 309 ? 22.110 0.036 -22.252 1.00 86.06 309 ALA A O 1
ATOM 2401 N N . ASP A 1 310 ? 22.668 2.215 -22.419 1.00 88.44 310 ASP A N 1
ATOM 2402 C CA . ASP A 1 310 ? 22.141 2.616 -21.111 1.00 88.44 310 ASP A CA 1
ATOM 2403 C C . ASP A 1 310 ? 20.608 2.541 -21.095 1.00 88.44 310 ASP A C 1
ATOM 2405 O O . ASP A 1 310 ? 20.017 1.942 -20.194 1.00 88.44 310 ASP A O 1
ATOM 2409 N N . ALA A 1 311 ? 19.958 3.069 -22.141 1.00 89.44 311 ALA A N 1
ATOM 2410 C CA . ALA A 1 311 ? 18.505 2.989 -22.296 1.00 89.44 311 ALA A CA 1
ATOM 2411 C C . ALA A 1 311 ? 18.028 1.527 -22.362 1.00 89.44 311 ALA A C 1
ATOM 2413 O O . ALA A 1 311 ? 17.129 1.123 -21.620 1.00 89.44 311 ALA A O 1
ATOM 2414 N N . ALA A 1 312 ? 18.669 0.714 -23.206 1.00 88.56 312 ALA A N 1
ATOM 2415 C CA . ALA A 1 312 ? 18.346 -0.698 -23.366 1.00 88.56 312 ALA A CA 1
ATOM 2416 C C . ALA A 1 312 ? 18.537 -1.494 -22.065 1.00 88.56 312 ALA A C 1
ATOM 2418 O O . ALA A 1 312 ? 17.684 -2.309 -21.715 1.00 88.56 312 ALA A O 1
ATOM 2419 N N . ALA A 1 313 ? 19.620 -1.239 -21.322 1.00 88.19 313 ALA A N 1
ATOM 2420 C CA . ALA A 1 313 ? 19.886 -1.913 -20.055 1.00 88.19 313 ALA A CA 1
ATOM 2421 C C . ALA A 1 313 ? 18.805 -1.618 -19.004 1.00 88.19 313 ALA A C 1
ATOM 2423 O O . ALA A 1 313 ? 18.334 -2.547 -18.346 1.00 88.19 313 ALA A O 1
ATOM 2424 N N . MET A 1 314 ? 18.370 -0.360 -18.875 1.00 89.38 314 MET A N 1
ATOM 2425 C CA . MET A 1 314 ? 17.306 0.020 -17.938 1.00 89.38 314 MET A CA 1
ATOM 2426 C C . MET A 1 314 ? 15.964 -0.633 -18.289 1.00 89.38 314 MET A C 1
ATOM 2428 O O . MET A 1 314 ? 15.292 -1.176 -17.405 1.00 89.38 314 MET A O 1
ATOM 2432 N N . ALA A 1 315 ? 15.596 -0.645 -19.573 1.00 91.19 315 ALA A N 1
ATOM 2433 C CA . ALA A 1 315 ? 14.377 -1.306 -20.037 1.00 91.19 315 ALA A CA 1
ATOM 2434 C C . ALA A 1 315 ? 14.417 -2.823 -19.792 1.00 91.19 315 ALA A C 1
ATOM 2436 O O . ALA A 1 315 ? 13.441 -3.399 -19.314 1.00 91.19 315 ALA A O 1
ATOM 2437 N N . ALA A 1 316 ? 15.554 -3.467 -20.058 1.00 87.75 316 ALA A N 1
ATOM 2438 C CA . ALA A 1 316 ? 15.724 -4.902 -19.867 1.00 87.75 316 ALA A CA 1
ATOM 2439 C C . ALA A 1 316 ? 15.684 -5.322 -18.387 1.00 87.75 316 ALA A C 1
ATOM 2441 O O . ALA A 1 316 ? 14.988 -6.282 -18.063 1.00 87.75 316 ALA A O 1
ATOM 2442 N N . ILE A 1 317 ? 16.360 -4.593 -17.487 1.00 88.75 317 ILE A N 1
ATOM 2443 C CA . ILE A 1 317 ? 16.300 -4.852 -16.033 1.00 88.75 317 ILE A CA 1
ATOM 2444 C C . ILE A 1 317 ? 14.865 -4.696 -15.520 1.00 88.75 317 ILE A C 1
ATOM 2446 O O . ILE A 1 317 ? 14.383 -5.524 -14.750 1.00 88.75 317 ILE A O 1
ATOM 2450 N N . THR A 1 318 ? 14.169 -3.652 -15.979 1.00 92.00 318 THR A N 1
ATOM 2451 C CA . THR A 1 318 ? 12.766 -3.413 -15.623 1.00 92.00 318 THR A CA 1
ATOM 2452 C C . THR A 1 318 ? 11.867 -4.559 -16.093 1.00 92.00 318 THR A C 1
ATOM 2454 O O . THR A 1 318 ? 11.053 -5.069 -15.326 1.00 92.00 318 THR A O 1
ATOM 2457 N N . ALA A 1 319 ? 12.032 -5.007 -17.338 1.00 90.88 319 ALA A N 1
ATOM 2458 C CA . ALA A 1 319 ? 11.233 -6.092 -17.898 1.00 90.88 319 ALA A CA 1
ATOM 2459 C C . ALA A 1 319 ? 11.493 -7.446 -17.216 1.00 90.88 319 ALA A C 1
ATOM 2461 O O . ALA A 1 319 ? 10.549 -8.206 -17.011 1.00 90.88 319 ALA A O 1
ATOM 2462 N N . GLU A 1 320 ? 12.744 -7.744 -16.848 1.00 88.56 320 GLU A N 1
ATOM 2463 C CA . GLU A 1 320 ? 13.110 -8.973 -16.130 1.00 88.56 320 GLU A CA 1
ATOM 2464 C C . GLU A 1 320 ? 12.455 -9.051 -14.743 1.00 88.56 320 GLU A C 1
ATOM 2466 O O . GLU A 1 320 ? 11.997 -10.125 -14.347 1.00 88.56 320 GLU A O 1
ATOM 2471 N N . ASP A 1 321 ? 12.350 -7.926 -14.028 1.00 89.12 321 ASP A N 1
ATOM 2472 C CA . ASP A 1 321 ? 11.687 -7.889 -12.719 1.00 89.12 321 ASP A CA 1
ATOM 2473 C C . ASP A 1 321 ? 10.166 -8.046 -12.830 1.00 89.12 321 ASP A C 1
ATOM 2475 O O . ASP A 1 321 ? 9.573 -8.850 -12.111 1.00 89.12 321 ASP A O 1
ATOM 2479 N N . ILE A 1 322 ? 9.540 -7.347 -13.785 1.00 91.00 322 ILE A N 1
ATOM 2480 C CA . ILE A 1 322 ? 8.095 -7.464 -14.036 1.00 91.00 322 ILE A CA 1
ATOM 2481 C C . ILE A 1 322 ? 7.741 -8.882 -14.499 1.00 91.00 322 ILE A C 1
ATOM 2483 O O . ILE A 1 322 ? 6.715 -9.443 -14.113 1.00 91.00 322 ILE A O 1
ATOM 2487 N N . ASN A 1 323 ? 8.582 -9.491 -15.336 1.00 87.94 323 ASN A N 1
ATOM 2488 C CA . ASN A 1 323 ? 8.373 -10.851 -15.796 1.00 87.94 323 ASN A CA 1
ATOM 2489 C C . ASN A 1 323 ? 9.704 -11.571 -16.012 1.00 87.94 323 ASN A C 1
ATOM 2491 O O . ASN A 1 323 ? 10.325 -11.461 -17.065 1.00 87.94 323 ASN A O 1
ATOM 2495 N N . SER A 1 324 ? 10.057 -12.441 -15.063 1.00 84.44 324 SER A N 1
ATOM 2496 C CA . SER A 1 324 ? 11.275 -13.274 -15.102 1.00 84.44 324 SER A CA 1
ATOM 2497 C C . SER A 1 324 ? 11.437 -14.180 -16.338 1.00 84.44 324 SER A C 1
ATOM 2499 O O . SER A 1 324 ? 12.479 -14.812 -16.512 1.00 84.44 324 SER A O 1
ATOM 2501 N N . SER A 1 325 ? 10.427 -14.276 -17.212 1.00 79.50 325 SER A N 1
ATOM 2502 C CA . SER A 1 325 ? 10.568 -14.906 -18.533 1.00 79.50 325 SER A CA 1
ATOM 2503 C C . SER A 1 325 ? 11.432 -14.074 -19.492 1.00 79.50 325 SER A C 1
ATOM 2505 O O . SER A 1 325 ? 11.952 -14.619 -20.469 1.00 79.50 325 SER A O 1
ATOM 2507 N N . PHE A 1 326 ? 11.601 -12.777 -19.226 1.00 76.12 326 PHE A N 1
ATOM 2508 C CA . PHE A 1 326 ? 12.580 -11.912 -19.873 1.00 76.12 326 PHE A CA 1
ATOM 2509 C C . PHE A 1 326 ? 13.964 -12.216 -19.307 1.00 76.12 326 PHE A C 1
ATOM 2511 O O . PHE A 1 326 ? 14.433 -11.577 -18.377 1.00 76.12 326 PHE A O 1
ATOM 2518 N N . VAL A 1 327 ? 14.625 -13.227 -19.867 1.00 67.56 327 VAL A N 1
ATOM 2519 C CA . VAL A 1 327 ? 16.019 -13.520 -19.528 1.00 67.56 327 VAL A CA 1
ATOM 2520 C C . VAL A 1 327 ? 16.910 -12.863 -20.567 1.00 67.56 327 VAL A C 1
ATOM 2522 O O . VAL A 1 327 ? 17.043 -13.367 -21.684 1.00 67.56 327 VAL A O 1
ATOM 2525 N N . PHE A 1 328 ? 17.552 -11.761 -20.193 1.00 67.75 328 PHE A N 1
ATOM 2526 C CA . PHE A 1 328 ? 18.624 -11.185 -20.990 1.00 67.75 328 PHE A CA 1
ATOM 2527 C C . PHE A 1 328 ? 19.965 -11.642 -20.418 1.00 67.75 328 PHE A C 1
ATOM 2529 O O . PHE A 1 328 ? 20.452 -11.113 -19.421 1.00 67.75 328 PHE A O 1
ATOM 2536 N N . GLU A 1 329 ? 20.600 -12.633 -21.046 1.00 55.47 329 GLU A N 1
ATOM 2537 C CA . GLU A 1 329 ? 22.010 -12.922 -20.765 1.00 55.47 329 GLU A CA 1
ATOM 2538 C C . GLU A 1 329 ? 22.835 -11.703 -21.233 1.00 55.47 329 GLU A C 1
ATOM 2540 O O . GLU A 1 329 ? 23.214 -11.634 -22.391 1.00 55.47 329 GLU A O 1
ATOM 2545 N N . ASN A 1 330 ? 23.055 -10.717 -20.352 1.00 52.88 330 ASN A N 1
ATOM 2546 C CA . ASN A 1 330 ? 23.472 -9.331 -20.644 1.00 52.88 330 ASN A CA 1
ATOM 2547 C C . ASN A 1 330 ? 22.343 -8.454 -21.232 1.00 52.88 330 ASN A C 1
ATOM 2549 O O . ASN A 1 330 ? 22.296 -8.214 -22.436 1.00 52.88 330 ASN A O 1
ATOM 2553 N N . ALA A 1 331 ? 21.485 -7.926 -20.348 1.00 48.88 331 ALA A N 1
ATOM 2554 C CA . ALA A 1 331 ? 20.419 -6.926 -20.559 1.00 48.88 331 ALA A CA 1
ATOM 2555 C C . ALA A 1 331 ? 20.611 -5.923 -21.718 1.00 48.88 331 ALA A C 1
ATOM 2557 O O . ALA A 1 331 ? 19.660 -5.649 -22.442 1.00 48.88 331 ALA A O 1
ATOM 2558 N N . GLY A 1 332 ? 21.829 -5.416 -21.941 1.00 52.81 332 GLY A N 1
ATOM 2559 C CA . GLY A 1 332 ? 22.124 -4.463 -23.018 1.00 52.81 332 GLY A CA 1
ATOM 2560 C C . GLY A 1 332 ? 22.757 -5.039 -24.295 1.00 52.81 332 GLY A C 1
ATOM 2561 O O . GLY A 1 332 ? 22.786 -4.344 -25.300 1.00 52.81 332 GLY A O 1
ATOM 2562 N N . GLU A 1 333 ? 23.284 -6.272 -24.316 1.00 57.41 333 GLU A N 1
ATOM 2563 C CA . GLU A 1 333 ? 24.016 -6.773 -25.504 1.00 57.41 333 GLU A CA 1
ATOM 2564 C C . GLU A 1 333 ? 23.097 -7.257 -26.636 1.00 57.41 333 GLU A C 1
ATOM 2566 O O . GLU A 1 333 ? 23.528 -7.294 -27.790 1.00 57.41 333 GLU A O 1
ATOM 2571 N N . TYR A 1 334 ? 21.853 -7.637 -26.323 1.00 60.97 334 TYR A N 1
ATOM 2572 C CA . TYR A 1 334 ? 20.912 -8.188 -27.307 1.00 60.97 334 TYR A CA 1
ATOM 2573 C C . TYR A 1 334 ? 19.976 -7.158 -27.938 1.00 60.97 334 TYR A C 1
ATOM 2575 O O . TYR A 1 334 ? 19.465 -7.417 -29.022 1.00 60.97 334 TYR A O 1
ATOM 2583 N N . LEU A 1 335 ? 19.743 -6.023 -27.279 1.00 65.19 335 LEU A N 1
ATOM 2584 C CA . LEU A 1 335 ? 18.857 -4.973 -27.771 1.00 65.19 335 LEU A CA 1
ATOM 2585 C C . LEU A 1 335 ? 19.686 -3.920 -28.493 1.00 65.19 335 LEU A C 1
ATOM 2587 O O . LEU A 1 335 ? 20.204 -3.019 -27.847 1.00 65.19 335 LEU A O 1
ATOM 2591 N N . VAL A 1 336 ? 19.845 -4.037 -29.810 1.00 69.94 336 VAL A N 1
ATOM 2592 C CA . VAL A 1 336 ? 20.541 -2.997 -30.578 1.00 69.94 336 VAL A CA 1
ATOM 2593 C C . VAL A 1 336 ? 19.578 -1.906 -31.042 1.00 69.94 336 VAL A C 1
ATOM 2595 O O . VAL A 1 336 ? 18.358 -2.029 -30.969 1.00 69.94 336 VAL A O 1
ATOM 2598 N N . GLU A 1 337 ? 20.146 -0.803 -31.514 1.00 69.31 337 GLU A N 1
ATOM 2599 C CA . GLU A 1 337 ? 19.408 0.304 -32.114 1.00 69.31 337 GLU A CA 1
ATOM 2600 C C . GLU A 1 337 ? 18.436 -0.188 -33.210 1.00 69.31 337 GLU A C 1
ATOM 2602 O O . GLU A 1 337 ? 18.852 -0.879 -34.145 1.00 69.31 337 GLU A O 1
ATOM 2607 N N . TYR A 1 338 ? 17.162 0.202 -33.098 1.00 73.75 338 TYR A N 1
ATOM 2608 C CA . TYR A 1 338 ? 16.026 -0.188 -33.950 1.00 73.75 338 TYR A CA 1
ATOM 2609 C C . TYR A 1 338 ? 15.519 -1.634 -33.799 1.00 73.75 338 TYR A C 1
ATOM 2611 O O . TYR A 1 338 ? 14.786 -2.108 -34.673 1.00 73.75 338 TYR A O 1
ATOM 2619 N N . ASP A 1 339 ? 15.854 -2.333 -32.708 1.00 76.81 339 ASP A N 1
ATOM 2620 C CA . ASP A 1 339 ? 15.290 -3.655 -32.420 1.00 76.81 339 ASP A CA 1
ATOM 2621 C C . ASP A 1 339 ? 13.986 -3.601 -31.611 1.00 76.81 339 ASP A C 1
ATOM 2623 O O . ASP A 1 339 ? 13.764 -2.750 -30.745 1.00 76.81 339 ASP A O 1
ATOM 2627 N N . ILE A 1 340 ? 13.137 -4.592 -31.895 1.00 82.69 340 ILE A N 1
ATOM 2628 C CA . ILE A 1 340 ? 11.883 -4.867 -31.197 1.00 82.69 340 ILE A CA 1
ATOM 2629 C C . ILE A 1 340 ? 12.014 -6.232 -30.536 1.00 82.69 340 ILE A C 1
ATOM 2631 O O . ILE A 1 340 ? 12.286 -7.233 -31.209 1.00 82.69 340 ILE A O 1
ATOM 2635 N N . TYR A 1 341 ? 11.777 -6.293 -29.232 1.00 83.19 341 TYR A N 1
ATOM 2636 C CA . TYR A 1 341 ? 11.803 -7.533 -28.474 1.00 83.19 341 TYR A CA 1
ATOM 2637 C C . TYR A 1 341 ? 10.490 -7.745 -27.731 1.00 83.19 341 TYR A C 1
ATOM 2639 O O . TYR A 1 341 ? 10.215 -7.098 -26.724 1.00 83.19 341 TYR A O 1
ATOM 2647 N N . THR A 1 342 ? 9.690 -8.692 -28.213 1.00 83.50 342 THR A N 1
ATOM 2648 C CA . THR A 1 342 ? 8.441 -9.108 -27.569 1.00 83.50 342 THR A CA 1
ATOM 2649 C C . THR A 1 342 ? 8.652 -10.429 -26.844 1.00 83.50 342 THR A C 1
ATOM 2651 O O . THR A 1 342 ? 9.042 -11.426 -27.461 1.00 83.50 342 THR A O 1
ATOM 2654 N N . ALA A 1 343 ? 8.339 -10.468 -25.551 1.00 79.06 343 ALA A N 1
ATOM 2655 C CA . ALA A 1 343 ? 8.276 -11.709 -24.791 1.00 79.06 343 ALA A CA 1
ATOM 2656 C C . ALA A 1 343 ? 7.111 -11.672 -23.798 1.00 79.06 343 ALA A C 1
ATOM 2658 O O . ALA A 1 343 ? 6.800 -10.643 -23.212 1.00 79.06 343 ALA A O 1
ATOM 2659 N N . ALA A 1 344 ? 6.467 -12.825 -23.610 1.00 81.44 344 ALA A N 1
ATOM 2660 C CA . ALA A 1 344 ? 5.307 -12.966 -22.734 1.00 81.44 344 ALA A CA 1
ATOM 2661 C C . ALA A 1 344 ? 4.226 -11.891 -22.988 1.00 81.44 344 ALA A C 1
ATOM 2663 O O . ALA A 1 344 ? 3.558 -11.941 -24.018 1.00 81.44 344 ALA A O 1
ATOM 2664 N N . ASP A 1 345 ? 4.047 -10.975 -22.045 1.00 88.88 345 ASP A N 1
ATOM 2665 C CA . ASP A 1 345 ? 3.014 -9.946 -21.968 1.00 88.88 345 ASP A CA 1
ATOM 2666 C C 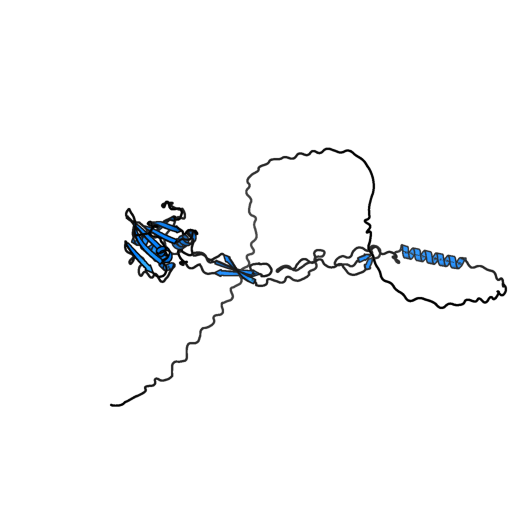. ASP A 1 345 ? 3.547 -8.521 -22.184 1.00 88.88 345 ASP A C 1
ATOM 2668 O O . ASP A 1 345 ? 2.775 -7.571 -22.076 1.00 88.88 345 ASP A O 1
ATOM 2672 N N . MET A 1 346 ? 4.827 -8.351 -22.541 1.00 90.94 346 MET A N 1
ATOM 2673 C CA . MET A 1 346 ? 5.430 -7.039 -22.810 1.00 90.94 346 MET A CA 1
ATOM 2674 C C . MET A 1 346 ? 6.241 -7.013 -24.111 1.00 90.94 346 MET A C 1
ATOM 2676 O O . MET A 1 346 ? 6.705 -8.039 -24.619 1.00 90.94 346 MET A O 1
ATOM 2680 N N . THR A 1 347 ? 6.457 -5.810 -24.634 1.00 90.25 347 THR A N 1
ATOM 2681 C CA . THR A 1 347 ? 7.409 -5.548 -25.714 1.00 90.25 347 THR A CA 1
ATOM 2682 C C . THR A 1 347 ? 8.332 -4.398 -25.345 1.00 90.25 347 THR A C 1
ATOM 2684 O O . THR A 1 347 ? 7.899 -3.416 -24.744 1.00 90.25 347 THR A O 1
ATOM 2687 N N . ILE A 1 348 ? 9.598 -4.532 -25.736 1.00 90.31 348 ILE A N 1
ATOM 2688 C CA . ILE A 1 348 ? 10.610 -3.483 -25.677 1.00 90.31 348 ILE A CA 1
ATOM 2689 C C . ILE A 1 348 ? 10.916 -2.997 -27.093 1.00 90.31 348 ILE A C 1
ATOM 2691 O O . ILE A 1 348 ? 11.158 -3.815 -27.983 1.00 90.31 348 ILE A O 1
ATOM 2695 N N . TYR A 1 349 ? 10.958 -1.682 -27.276 1.00 89.19 349 TYR A N 1
ATOM 2696 C CA . TYR A 1 349 ? 11.382 -1.010 -28.503 1.00 89.19 349 TYR A CA 1
ATOM 2697 C C . TYR A 1 349 ? 12.576 -0.117 -28.198 1.00 89.19 349 TYR A C 1
ATOM 2699 O O . TYR A 1 349 ? 12.486 0.732 -27.313 1.00 89.19 349 TYR A O 1
ATOM 2707 N N . VAL A 1 350 ? 13.674 -0.272 -28.937 1.00 88.62 350 VAL A N 1
ATOM 2708 C CA . VAL A 1 350 ? 14.836 0.621 -28.826 1.00 88.62 350 VAL A CA 1
ATOM 2709 C C . VAL A 1 350 ? 15.005 1.386 -30.128 1.00 88.62 350 VAL A C 1
ATOM 2711 O O . VAL A 1 350 ? 15.153 0.774 -31.180 1.00 88.62 350 VAL A O 1
ATOM 2714 N N . TYR A 1 351 ? 15.009 2.716 -30.083 1.00 85.94 351 TYR A N 1
ATOM 2715 C CA . TYR A 1 351 ? 15.142 3.559 -31.276 1.00 85.94 351 TYR A CA 1
ATOM 2716 C C . TYR A 1 351 ? 15.912 4.854 -30.986 1.00 85.94 351 TYR A C 1
ATOM 2718 O O . TYR A 1 351 ? 15.995 5.315 -29.847 1.00 85.94 351 TYR A O 1
ATOM 2726 N N . GLU A 1 352 ? 16.510 5.442 -32.023 1.00 86.19 352 GLU A N 1
ATOM 2727 C CA . GLU A 1 352 ? 17.132 6.768 -31.945 1.00 86.19 352 GLU A CA 1
ATOM 2728 C C . GLU A 1 352 ? 16.070 7.851 -32.184 1.00 86.19 352 GLU A C 1
ATOM 2730 O O . GLU A 1 352 ? 15.288 7.785 -33.132 1.00 86.19 352 GLU A O 1
ATOM 2735 N N . THR A 1 353 ? 16.054 8.866 -31.327 1.00 81.12 353 THR A N 1
ATOM 2736 C CA . THR A 1 353 ? 15.255 10.085 -31.503 1.00 81.12 353 THR A CA 1
ATOM 2737 C C . THR A 1 353 ? 16.091 11.194 -32.145 1.00 81.12 353 THR A C 1
ATOM 2739 O O . THR A 1 353 ? 17.327 11.167 -32.138 1.00 81.12 353 THR A O 1
ATOM 2742 N N . ASP A 1 354 ? 15.421 12.216 -32.681 1.00 72.00 354 ASP A N 1
ATOM 2743 C CA . ASP A 1 354 ? 16.085 13.376 -33.276 1.00 72.00 354 ASP A CA 1
ATOM 2744 C C . ASP A 1 354 ? 17.093 14.022 -32.304 1.00 72.00 354 ASP A C 1
ATOM 2746 O O . ASP A 1 354 ? 16.731 14.592 -31.275 1.00 72.00 354 ASP A O 1
ATOM 2750 N N . GLY A 1 355 ? 18.379 14.001 -32.671 1.00 73.75 355 GLY A N 1
ATOM 2751 C CA . GLY A 1 355 ? 19.448 14.647 -31.900 1.00 73.75 355 GLY A CA 1
ATOM 2752 C C . GLY A 1 355 ? 20.442 13.707 -31.216 1.00 73.75 355 GLY A C 1
ATOM 2753 O O . GLY A 1 355 ? 21.278 14.202 -30.458 1.00 73.75 355 GLY A O 1
ATOM 2754 N N . GLY A 1 356 ? 20.409 12.402 -31.510 1.00 77.44 356 GLY A N 1
ATOM 2755 C CA . GLY A 1 356 ? 21.360 11.428 -30.960 1.00 77.44 356 GLY A CA 1
ATOM 2756 C C . GLY A 1 356 ? 21.042 11.015 -29.526 1.00 77.44 356 GLY A C 1
ATOM 2757 O O . GLY A 1 356 ? 21.952 10.684 -28.769 1.00 77.44 356 GLY A O 1
ATOM 2758 N N . ILE A 1 357 ? 19.767 11.105 -29.143 1.00 81.81 357 ILE A N 1
ATOM 2759 C CA . ILE A 1 357 ? 19.243 10.573 -27.886 1.00 81.81 357 ILE A CA 1
ATOM 2760 C C . ILE A 1 357 ? 18.554 9.259 -28.228 1.00 81.81 357 ILE A C 1
ATOM 2762 O O . ILE A 1 357 ? 17.727 9.209 -29.136 1.00 81.81 357 ILE A O 1
ATOM 2766 N N . TYR A 1 358 ? 18.877 8.204 -27.503 1.00 88.12 358 TYR A N 1
ATOM 2767 C CA . TYR A 1 358 ? 18.269 6.897 -27.676 1.00 88.12 358 TYR A CA 1
ATOM 2768 C C . TYR A 1 358 ? 17.162 6.702 -26.652 1.00 88.12 358 TYR A C 1
ATOM 2770 O O . TYR A 1 358 ? 17.294 7.099 -25.493 1.00 88.12 358 TYR A O 1
ATOM 2778 N N . SER A 1 359 ? 16.080 6.088 -27.105 1.00 89.50 359 SER A N 1
ATOM 2779 C CA . SER A 1 359 ? 14.903 5.765 -26.317 1.00 89.50 359 SER A CA 1
ATOM 2780 C C . SER A 1 359 ? 14.753 4.252 -26.241 1.00 89.50 359 SER A C 1
ATOM 2782 O O . SER A 1 359 ? 14.883 3.565 -27.256 1.00 89.50 359 SER A O 1
ATOM 2784 N N . ALA A 1 360 ? 14.489 3.737 -25.043 1.00 92.56 360 ALA A N 1
ATOM 2785 C CA . ALA A 1 360 ? 14.037 2.371 -24.832 1.00 92.56 360 ALA A CA 1
ATOM 2786 C C . ALA A 1 360 ? 12.658 2.401 -24.172 1.00 92.56 360 ALA A C 1
ATOM 2788 O O . ALA A 1 360 ? 12.519 2.806 -23.017 1.00 92.56 360 ALA A O 1
ATOM 2789 N N . MET A 1 361 ? 11.651 1.984 -24.929 1.00 93.12 361 MET A N 1
ATOM 2790 C CA . MET A 1 361 ? 10.250 1.941 -24.532 1.00 93.12 361 MET A CA 1
ATOM 2791 C C . MET A 1 361 ? 9.871 0.520 -24.127 1.00 93.12 361 MET A C 1
ATOM 2793 O O . MET A 1 361 ? 10.159 -0.423 -24.858 1.00 93.12 361 MET A O 1
ATOM 2797 N N . LEU A 1 362 ? 9.189 0.375 -22.997 1.00 94.19 362 LEU A N 1
ATOM 2798 C CA . LEU A 1 362 ? 8.610 -0.865 -22.492 1.00 94.19 362 LEU A CA 1
ATOM 2799 C C . LEU A 1 362 ? 7.097 -0.676 -22.336 1.00 94.19 362 LEU A C 1
ATOM 2801 O O . LEU A 1 362 ? 6.659 0.232 -21.632 1.00 94.19 362 LEU A O 1
ATOM 2805 N N . ALA A 1 363 ? 6.306 -1.546 -22.964 1.00 95.12 363 ALA A N 1
ATOM 2806 C CA . ALA A 1 363 ? 4.846 -1.500 -22.882 1.00 95.12 363 ALA A CA 1
ATOM 2807 C C . ALA A 1 363 ? 4.213 -2.905 -22.904 1.00 95.12 363 ALA A C 1
ATOM 2809 O O . ALA A 1 363 ? 4.798 -3.833 -23.478 1.00 95.12 363 ALA A O 1
ATOM 2810 N N . PRO A 1 364 ? 3.016 -3.088 -22.315 1.00 94.94 364 PRO A N 1
ATOM 2811 C CA . PRO A 1 364 ? 2.234 -4.311 -22.453 1.00 94.94 364 PRO A CA 1
ATOM 2812 C C . PRO A 1 364 ? 1.928 -4.648 -23.916 1.00 94.94 364 PRO A C 1
ATOM 2814 O O . PRO A 1 364 ? 1.639 -3.766 -24.722 1.00 94.94 364 PRO A O 1
ATOM 2817 N N . VAL A 1 365 ? 1.926 -5.937 -24.268 1.00 92.00 365 VAL A N 1
ATOM 2818 C CA . VAL A 1 365 ? 1.564 -6.387 -25.627 1.00 92.00 365 VAL A CA 1
ATOM 2819 C C . VAL A 1 365 ? 0.140 -5.965 -25.983 1.00 92.00 365 VAL A C 1
ATOM 2821 O O . VAL A 1 365 ? -0.083 -5.475 -27.084 1.00 92.00 365 VAL A O 1
ATOM 2824 N N . GLU A 1 366 ? -0.807 -6.100 -25.047 1.00 91.88 366 GLU A N 1
ATOM 2825 C CA . GLU A 1 366 ? -2.203 -5.702 -25.278 1.00 91.88 366 GLU A CA 1
ATOM 2826 C C . GLU A 1 366 ? -2.339 -4.198 -25.548 1.00 91.88 366 GLU A C 1
ATOM 2828 O O . GLU A 1 366 ? -3.150 -3.811 -26.383 1.00 91.88 366 GLU A O 1
ATOM 2833 N N . PHE A 1 367 ? -1.517 -3.361 -24.898 1.00 92.19 367 PHE A N 1
ATOM 2834 C CA . PHE A 1 367 ? -1.490 -1.921 -25.164 1.00 92.19 367 PHE A CA 1
ATOM 2835 C C . PHE A 1 367 ? -1.080 -1.652 -26.613 1.00 92.19 367 PHE A C 1
ATOM 2837 O O . PHE A 1 367 ? -1.785 -0.964 -27.342 1.00 92.19 367 PHE A O 1
ATOM 2844 N N . ILE A 1 368 ? 0.016 -2.271 -27.059 1.00 88.31 368 ILE A N 1
ATOM 2845 C CA . ILE A 1 368 ? 0.550 -2.087 -28.414 1.00 88.31 368 ILE A CA 1
ATOM 2846 C C . ILE A 1 368 ? -0.422 -2.590 -29.482 1.00 88.31 368 ILE A C 1
ATOM 2848 O O . ILE A 1 368 ? -0.601 -1.939 -30.504 1.00 88.31 368 ILE A O 1
ATOM 2852 N N . GLU A 1 369 ? -1.049 -3.748 -29.270 1.00 86.44 369 GLU A N 1
ATOM 2853 C CA . GLU A 1 369 ? -2.009 -4.316 -30.227 1.00 86.44 369 GLU A CA 1
ATOM 2854 C C . GLU A 1 369 ? -3.267 -3.452 -30.401 1.00 86.44 369 GLU A C 1
ATOM 2856 O O . GLU A 1 369 ? -3.928 -3.542 -31.439 1.00 86.44 369 GLU A O 1
ATOM 2861 N N . ASN A 1 370 ? -3.592 -2.632 -29.398 1.00 84.88 370 ASN A N 1
ATOM 2862 C CA . ASN A 1 370 ? -4.760 -1.757 -29.395 1.00 84.88 370 ASN A CA 1
ATOM 2863 C C . ASN A 1 370 ? -4.442 -0.301 -29.753 1.00 84.88 370 ASN A C 1
ATOM 2865 O O . ASN A 1 370 ? -5.383 0.489 -29.873 1.00 84.88 370 ASN A O 1
ATOM 2869 N N . LEU A 1 371 ? -3.170 0.041 -29.992 1.00 81.38 371 LEU A N 1
ATOM 2870 C CA . LEU A 1 371 ? -2.812 1.306 -30.627 1.00 81.38 371 LEU A CA 1
ATOM 2871 C C . LEU A 1 371 ? -3.517 1.380 -31.985 1.00 81.38 371 LEU A C 1
ATOM 2873 O O . LEU A 1 371 ? -3.433 0.469 -32.813 1.00 81.38 371 LEU A O 1
ATOM 2877 N N . SER A 1 372 ? -4.297 2.438 -32.185 1.00 58.78 372 SER A N 1
ATOM 2878 C CA . SER A 1 372 ? -5.003 2.642 -33.444 1.00 58.78 372 SER A CA 1
ATOM 2879 C C . SER A 1 372 ? -4.048 3.228 -34.487 1.00 58.78 372 SER A C 1
ATOM 2881 O O . SER A 1 372 ? -3.139 3.962 -34.122 1.00 58.78 372 SER A O 1
ATOM 2883 N N . ASP A 1 373 ? -4.278 2.980 -35.787 1.00 55.09 373 ASP A N 1
ATOM 2884 C CA . ASP A 1 373 ? -3.474 3.556 -36.895 1.00 55.09 373 ASP A CA 1
ATOM 2885 C C . ASP A 1 373 ? -3.382 5.117 -36.859 1.00 55.09 373 ASP A C 1
ATOM 2887 O O . ASP A 1 373 ? -2.663 5.714 -37.660 1.00 55.09 373 ASP A O 1
ATOM 2891 N N . ASP A 1 374 ? -4.154 5.798 -35.994 1.00 49.34 374 ASP A N 1
ATOM 2892 C CA . ASP A 1 374 ? -4.145 7.257 -35.793 1.00 49.34 374 ASP A CA 1
ATOM 2893 C C . ASP A 1 374 ? -3.237 7.712 -34.616 1.00 49.34 374 ASP A C 1
ATOM 2895 O O . ASP A 1 374 ? -2.980 8.912 -34.494 1.00 49.34 374 ASP A O 1
ATOM 2899 N N . ASP A 1 375 ? -2.707 6.795 -33.792 1.00 54.47 375 ASP A N 1
ATOM 2900 C CA . ASP A 1 375 ? -1.787 7.069 -32.671 1.00 54.47 375 ASP A CA 1
ATOM 2901 C C . ASP A 1 375 ? -0.325 7.019 -33.151 1.00 54.47 375 ASP A C 1
ATOM 2903 O O . ASP A 1 375 ? 0.490 6.194 -32.739 1.00 54.47 375 ASP A O 1
ATOM 2907 N N . SER A 1 376 ? 0.009 7.921 -34.079 1.00 50.06 376 SER A N 1
ATOM 2908 C CA . SER A 1 376 ? 1.304 7.955 -34.777 1.00 50.06 376 SER A CA 1
ATOM 2909 C C . SER A 1 376 ? 2.522 8.244 -33.892 1.00 50.06 376 SER A C 1
ATOM 2911 O O . SER A 1 376 ? 3.642 8.234 -34.395 1.00 50.06 376 SER A O 1
ATOM 2913 N N . ASP A 1 377 ? 2.319 8.554 -32.612 1.00 54.00 377 ASP A N 1
ATOM 2914 C CA . ASP A 1 377 ? 3.395 8.935 -31.691 1.00 54.00 377 ASP A CA 1
ATOM 2915 C C . ASP A 1 377 ? 4.193 7.717 -31.183 1.00 54.00 377 ASP A C 1
ATOM 2917 O O . ASP A 1 377 ? 5.323 7.874 -30.722 1.00 54.00 377 ASP A O 1
ATOM 2921 N N . TYR A 1 378 ? 3.650 6.502 -31.346 1.00 53.47 378 TYR A N 1
ATOM 2922 C CA . TYR A 1 378 ? 4.289 5.237 -30.953 1.00 53.47 378 TYR A CA 1
ATOM 2923 C C . TYR A 1 378 ? 4.579 4.288 -32.131 1.00 53.47 378 TYR A C 1
ATOM 2925 O O . TYR A 1 378 ? 5.158 3.218 -31.927 1.00 53.47 378 TYR A O 1
ATOM 2933 N N . GLU A 1 379 ? 4.202 4.649 -33.364 1.00 42.94 379 GLU A N 1
ATOM 2934 C CA . GLU A 1 379 ? 4.575 3.882 -34.559 1.00 42.94 379 GLU A CA 1
ATOM 2935 C C . GLU A 1 379 ? 6.016 4.218 -34.985 1.00 42.94 379 GLU A C 1
ATOM 2937 O O . GLU A 1 379 ? 6.321 5.349 -35.365 1.00 42.94 379 GLU A O 1
ATOM 2942 N N . ALA A 1 380 ? 6.898 3.215 -34.897 1.00 41.25 380 ALA A N 1
ATOM 2943 C CA . ALA A 1 380 ? 8.326 3.289 -35.231 1.00 41.25 380 ALA A CA 1
ATOM 2944 C C . ALA A 1 380 ? 8.634 3.537 -36.721 1.00 41.25 380 ALA A C 1
ATOM 2946 O O . ALA A 1 380 ? 7.962 2.931 -37.594 1.00 41.25 380 ALA A O 1
#

pLDDT: mean 73.11, std 23.68, range [30.5, 98.0]